Protein AF-A0A929N340-F1 (afdb_monomer)

Mean predicted aligned error: 15.73 Å

Sequence (507 aa):
MLIIDGHSMAYRAFYALPADKFVTTTGRYTNAVYGFVSMLTRLLEQEKPTHVAVAFDLSRHSFRTDQYPEYKGTRDATPEEFKGQVGLIEQALGAMGIMSLTKEHYEADDILATVARRGAEAGMRVLVVSGDRDSFQTVGEHVTVLYPGTGPGDLRRMDPAAVEAKYGVPPHRYPEIAALVGEASDNLPGVPGVGPKTAAQWITRFDGLDNLLARADEVGGKRGQALRDHADEVRRNRRLNRLVDDLDLGVGVDDLRRGPTDFAEIQSLFDALEFGSLRQKVRQVAHVGRAGAEGSAAADAPMGGSGAPDVAVGACQEDTDISQWARDNAPVAVLVEGDPRAVAGRVDRLALAGADRALVIDPALLTPAQVDQVGGVLAGGVAVAHDWKGTAHALRAQGWALGEACFDVMLAAYLVAPDQRSYAAADLIDRVLGIDVGGDAPDDALFDLEAEGEGPSVAGARLGRLCAALHPLRAELGEALRGSGEAGLLSDVEMPTAAVLAGMERV

pLDDT: mean 87.02, std 15.96, range [24.41, 98.44]

Secondary structure (DSSP, 8-state):
-EEEEHHHHHHHHHHHS-GGGSB-TTS-B-HHHHHHHHHHHHHHHHH--SBEEEE--S-S--HHHHH-TTTTTTSPPPPGGGTTHHHHHHHHHHHTT-EEE--TTS-HHHHHHHHHHHHHHTT--EEEE-S-SGGGGG-SSSEEEEEE-SSTT-EEEE-HHHHHHHHSS-GGGHHHHHHHHEEGGGTEE--TT--HHHHHHHHHHHTSHHHHHHTGGGS-HHHHHHHHHTHHHHHHHHHHSPPP-----S--TGGGB-----HHHHHHHHHHTT-STHHHHHHHHTTTT-S--SS--SS------SSS---EEEE--TT--HHHHHHHTPSEEEEEEEE--TTT-EEEEEEEE-SSEEEEE-GGG--HHHHHHHHHHHHHTEEEESSHHHHHHHHHHTT----SS-EEHHHHHHHH-TT-S---HHHHHHHHH---------TTTTT-S----SS--HHHHHHHHHHHHHHHHHHHHHHHHHHHT-HHHIIIIIHHHHHHHHHHTT-

Solvent-accessible surface area (backbone atoms only — not comparable to full-atom values): 27470 Å² total; per-residue (Å²): 57,37,40,32,37,40,57,53,45,31,54,50,16,37,75,74,32,66,51,86,81,27,48,39,100,86,71,47,54,42,23,28,39,54,37,34,52,54,52,48,38,52,49,39,65,73,67,48,41,42,23,32,37,31,22,34,59,73,57,98,62,30,64,54,36,77,75,36,73,59,47,41,62,81,52,77,78,82,55,76,71,54,61,72,33,63,63,51,40,52,52,52,32,50,26,51,19,32,49,75,44,70,44,87,53,44,50,27,65,26,50,48,32,20,51,48,50,54,35,36,77,70,71,33,61,28,38,38,37,38,75,56,73,70,59,44,50,58,26,40,98,40,24,31,30,38,31,68,47,95,51,94,90,38,66,42,73,34,35,46,66,52,37,22,74,72,52,63,39,53,25,80,48,45,51,53,33,45,14,37,39,33,38,79,77,42,54,35,72,35,31,66,92,40,49,61,70,55,33,23,52,45,34,63,75,44,67,34,59,70,46,36,64,77,46,37,83,77,42,67,64,75,54,21,51,32,43,63,77,37,43,69,49,29,56,49,35,41,61,61,64,51,71,51,49,78,71,88,75,91,67,59,74,77,73,28,41,40,44,69,48,41,61,67,55,44,48,56,52,29,60,78,60,70,49,68,77,58,55,59,50,50,58,73,40,50,70,56,31,60,88,66,93,73,86,73,95,80,84,78,81,85,82,61,77,96,59,60,77,85,48,55,57,41,44,66,53,93,85,54,56,56,55,58,50,48,64,77,31,57,68,20,21,42,38,73,44,64,35,44,45,60,88,71,22,33,64,64,33,40,17,42,9,15,91,49,38,14,41,23,37,48,69,91,72,54,50,75,68,45,52,52,30,50,32,56,38,34,43,73,49,38,48,32,30,56,46,55,48,36,46,36,22,11,38,41,64,74,76,29,51,62,36,82,80,44,45,38,48,32,62,44,44,39,72,74,48,68,90,56,96,69,64,51,67,68,59,43,36,30,73,75,54,69,34,75,61,70,78,77,75,66,94,55,82,84,62,77,78,81,82,94,60,101,58,47,50,76,68,41,43,34,46,10,50,49,15,24,49,47,56,63,47,43,52,54,46,54,49,50,24,54,74,74,68,46,49,58,49,49,67,75,44,50,50,57,47,41,54,51,50,54,58,63,51,68,117

Foldseek 3Di:
DEEEALVQLLVVQVVVDDQVVQADPVRATASSVLSSLVLVLVCCVVVLAQFAEYEAEPDPAAVLCVVPVCWLVPPDDDDPNSPPNSVLNCLQCVLLQFYYFYDPRAGSLLVLLQLLVQCVVVVAQYEYEGCDLLNLLSADPRYWYQHDDPDDSHTDTHHQVNCCVVQVDGSNQVLLLCLQCDDVSGPQHHQPPDHSVNSNVLCVVQVHNVSCLVPLVVDDDPSSVSCPVCVVSSVSSSVSSDHNRNDDRVDHRVSSGRDARNLVSNVVSCVVSVNDPSSVSSVVSRPRNDDDPPDDPPDDDDQADPDLQQAAEFEDDAPDQLLVVLVVQPQKFKEFDFFLQQPPAAGQWIWIGHQRYIYIYGPVRYDPVVLVSVLVCQQPRHAEYELQLSVQSNQVVSVHGHHLNYQHLLVLVCVLPVPDPDSDLQCLLCVQRVDRLDDPDPPCPVPPPDDPDNGDDPVSSSRRSSRSSRVVSCVRSCVSCVVVVNNCCRVPPVSVVSVVVSVVSND

Radius of gyration: 31.38 Å; Cα contacts (8 Å, |Δi|>4): 866; chains: 1; bounding box: 74×52×92 Å

Nearest PDB structures (foldseek):
  3zd9-assembly1_A  TM=9.113E-01  e=2.178E-17  Escherichia coli
  3zdd-assembly1_A-2  TM=9.097E-01  e=1.079E-16  Escherichia coli
  3zde-assembly1_A  TM=9.057E-01  e=2.340E-16  Escherichia coli
  3zd8-assembly2_B  TM=9.039E-01  e=2.876E-16  Escherichia coli
  3zd8-assembly1_A  TM=8.910E-01  e=5.343E-16  Escherichia coli

InterPro domains:
  IPR002421 5'-3' exonuclease [SM00475] (1-259)
  IPR008918 Helix-hairpin-helix motif, class 2 [SM00279] (171-206)
  IPR012337 Ribonuclease H-like superfamily [SSF53098] (324-441)
  IPR020045 DNA polymerase I-like, H3TH domain [PF01367] (169-262)
  IPR020045 DNA polymerase I-like, H3TH domain [cd09898] (171-232)
  IPR020046 5'-3' exonuclease, alpha-helical arch, N-terminal [PF02739] (1-168)
  IPR029060 PIN-like domain superfamily [SSF88723] (2-168)
  IPR036279 5'-3' exonuclease, C-terminal domain superfamily [SSF47807] (169-282)
  IPR036397 Ribonuclease H superfamily [G3DSA:3.30.420.10] (342-505)
  IPR038969 Flap endonuclease [PTHR42646] (2-257)

Structure (mmCIF, N/CA/C/O backbone):
data_AF-A0A929N340-F1
#
_entry.id   AF-A0A929N340-F1
#
loop_
_atom_site.group_PDB
_atom_site.id
_atom_site.type_symbol
_atom_site.label_atom_id
_atom_site.label_alt_id
_atom_site.label_comp_id
_atom_site.label_asym_id
_atom_site.label_entity_id
_atom_site.label_seq_id
_atom_site.pdbx_PDB_ins_code
_atom_site.Cartn_x
_atom_site.Cartn_y
_atom_site.Cartn_z
_atom_site.occupancy
_atom_site.B_iso_or_equiv
_atom_site.auth_seq_id
_atom_site.auth_comp_id
_atom_site.auth_asym_id
_atom_site.auth_atom_id
_atom_site.pdbx_PDB_model_num
ATOM 1 N N . MET A 1 1 ? -5.558 -10.612 -13.406 1.00 96.38 1 MET A N 1
ATOM 2 C CA . MET A 1 1 ? -4.362 -10.908 -12.596 1.00 96.38 1 MET A CA 1
ATOM 3 C C . MET A 1 1 ? -3.637 -9.610 -12.298 1.00 96.38 1 MET A C 1
ATOM 5 O O . MET A 1 1 ? -3.580 -8.758 -13.178 1.00 96.38 1 MET A O 1
ATOM 9 N N . LEU A 1 2 ? -3.124 -9.461 -11.082 1.00 98.00 2 LEU A N 1
ATOM 10 C CA . LEU A 1 2 ? -2.305 -8.335 -10.643 1.00 98.00 2 LEU A CA 1
ATOM 11 C C . LEU A 1 2 ? -0.929 -8.873 -10.227 1.00 98.00 2 LEU A C 1
ATOM 13 O O . LEU A 1 2 ? -0.858 -9.733 -9.356 1.00 98.00 2 LEU A O 1
ATOM 17 N N . ILE A 1 3 ? 0.144 -8.392 -10.845 1.00 98.12 3 ILE A N 1
ATOM 18 C CA . ILE A 1 3 ? 1.522 -8.713 -10.456 1.00 98.12 3 ILE A CA 1
ATOM 19 C C . ILE A 1 3 ? 2.236 -7.409 -10.095 1.00 98.12 3 ILE A C 1
ATOM 21 O O . ILE A 1 3 ? 2.151 -6.426 -10.832 1.00 98.12 3 ILE A O 1
ATOM 25 N N . ILE A 1 4 ? 2.871 -7.375 -8.926 1.00 98.19 4 ILE A N 1
ATOM 26 C CA . ILE A 1 4 ? 3.406 -6.148 -8.331 1.00 98.19 4 ILE A CA 1
ATOM 27 C C . ILE A 1 4 ? 4.914 -6.272 -8.151 1.00 98.19 4 ILE A C 1
ATOM 29 O O . ILE A 1 4 ? 5.404 -7.268 -7.625 1.00 98.19 4 ILE A O 1
ATOM 33 N N . ASP A 1 5 ? 5.634 -5.230 -8.540 1.00 96.75 5 ASP A N 1
ATOM 34 C CA . ASP A 1 5 ? 7.035 -5.021 -8.203 1.00 96.75 5 ASP A CA 1
ATOM 35 C C . ASP A 1 5 ? 7.162 -4.625 -6.724 1.00 96.75 5 ASP A C 1
ATOM 37 O O . ASP A 1 5 ? 6.861 -3.493 -6.320 1.00 96.75 5 ASP A O 1
ATOM 41 N N . GLY A 1 6 ? 7.566 -5.588 -5.898 1.00 95.56 6 GLY A N 1
ATOM 42 C CA . GLY A 1 6 ? 7.639 -5.440 -4.453 1.00 95.56 6 GLY A CA 1
ATOM 43 C C . GLY A 1 6 ? 8.676 -4.410 -4.017 1.00 95.56 6 GLY A C 1
ATOM 44 O O . GLY A 1 6 ? 8.378 -3.567 -3.168 1.00 95.56 6 GLY A O 1
ATOM 45 N N . HIS A 1 7 ? 9.868 -4.425 -4.620 1.00 91.12 7 HIS A N 1
ATOM 46 C CA . HIS A 1 7 ? 10.938 -3.493 -4.261 1.00 91.12 7 HIS A CA 1
ATOM 47 C C . HIS A 1 7 ? 10.609 -2.069 -4.703 1.00 91.12 7 HIS A C 1
ATOM 49 O O . HIS A 1 7 ? 10.711 -1.144 -3.894 1.00 91.12 7 HIS A O 1
ATOM 55 N N . SER A 1 8 ? 10.152 -1.878 -5.943 1.00 90.44 8 SER A N 1
ATOM 56 C CA . SER A 1 8 ? 9.782 -0.552 -6.446 1.00 90.44 8 SER A CA 1
ATOM 57 C C . SER A 1 8 ? 8.647 0.068 -5.627 1.00 90.44 8 SER A C 1
ATOM 59 O O . SER A 1 8 ? 8.736 1.230 -5.211 1.00 90.44 8 SER A O 1
ATOM 61 N N . MET A 1 9 ? 7.610 -0.712 -5.295 1.00 91.81 9 MET A N 1
ATOM 62 C CA . MET A 1 9 ? 6.506 -0.222 -4.466 1.00 91.81 9 MET A CA 1
ATOM 63 C C . MET A 1 9 ? 6.935 0.042 -3.014 1.00 91.81 9 MET A C 1
ATOM 65 O O . MET A 1 9 ? 6.510 1.044 -2.436 1.00 91.81 9 MET A O 1
ATOM 69 N N . ALA A 1 10 ? 7.805 -0.789 -2.428 1.00 93.38 10 ALA A N 1
ATOM 70 C CA . ALA A 1 10 ? 8.309 -0.592 -1.067 1.00 93.38 10 ALA A CA 1
ATOM 71 C C . ALA A 1 10 ? 9.198 0.655 -0.943 1.00 93.38 10 ALA A C 1
ATOM 73 O O . ALA A 1 10 ? 9.009 1.448 -0.021 1.00 93.38 10 ALA A O 1
ATOM 74 N N . TYR A 1 11 ? 10.116 0.892 -1.887 1.00 90.25 11 TYR A N 1
ATOM 75 C CA . TYR A 1 11 ?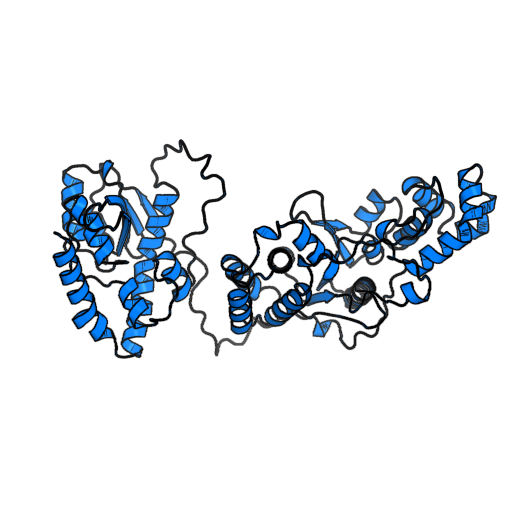 10.914 2.124 -1.909 1.00 90.25 11 TYR A CA 1
ATOM 76 C C . TYR A 1 11 ? 10.034 3.361 -2.090 1.00 90.25 11 TYR A C 1
ATOM 78 O O . TYR A 1 11 ? 10.230 4.374 -1.418 1.00 90.25 11 TYR A O 1
ATOM 86 N N . ARG A 1 12 ? 9.014 3.280 -2.950 1.00 87.94 12 ARG A N 1
ATOM 87 C CA . ARG A 1 12 ? 8.051 4.373 -3.106 1.00 87.94 12 ARG A CA 1
ATOM 88 C C . ARG A 1 12 ? 7.281 4.637 -1.811 1.00 87.94 12 ARG A C 1
ATOM 90 O O . ARG A 1 12 ? 7.112 5.797 -1.453 1.00 87.94 12 ARG A O 1
ATOM 97 N N . ALA A 1 13 ? 6.848 3.590 -1.107 1.00 88.81 13 ALA A N 1
ATOM 98 C CA . ALA A 1 13 ? 6.203 3.710 0.201 1.00 88.81 13 ALA A CA 1
ATOM 99 C C . ALA A 1 13 ? 7.119 4.405 1.217 1.00 88.81 13 ALA A C 1
ATOM 101 O O . ALA A 1 13 ? 6.691 5.329 1.904 1.00 88.81 13 ALA A O 1
ATOM 102 N N . PHE A 1 14 ? 8.384 3.982 1.262 1.00 89.75 14 PHE A N 1
ATOM 103 C CA . PHE A 1 14 ? 9.399 4.518 2.160 1.00 89.75 14 PHE A CA 1
ATOM 104 C C . PHE A 1 14 ? 9.624 6.020 1.956 1.00 89.75 14 PHE A C 1
ATOM 106 O O . PHE A 1 14 ? 9.599 6.773 2.922 1.00 89.75 14 PHE A O 1
ATOM 113 N N . TYR A 1 15 ? 9.792 6.478 0.712 1.00 85.38 15 TYR A N 1
ATOM 114 C CA . TYR A 1 15 ? 10.029 7.900 0.430 1.00 85.38 15 TYR A CA 1
ATOM 115 C C . TYR A 1 15 ? 8.762 8.763 0.455 1.00 85.38 15 TYR A C 1
ATOM 117 O O . TYR A 1 15 ? 8.860 9.986 0.538 1.00 85.38 15 TYR A O 1
ATOM 125 N N . ALA A 1 16 ? 7.574 8.158 0.374 1.00 82.12 16 ALA A N 1
ATOM 126 C CA . ALA A 1 16 ? 6.308 8.884 0.453 1.00 82.12 16 ALA A CA 1
ATOM 127 C C . ALA A 1 16 ? 5.914 9.259 1.890 1.00 82.12 16 ALA A C 1
ATOM 129 O O . ALA A 1 16 ? 5.110 10.173 2.074 1.00 82.12 16 ALA A O 1
ATOM 130 N N . LEU A 1 17 ? 6.444 8.554 2.894 1.00 80.25 17 LEU A N 1
ATOM 131 C CA . LEU A 1 17 ? 6.069 8.718 4.295 1.00 80.25 17 LEU A CA 1
ATOM 132 C C . LEU A 1 17 ? 7.300 9.041 5.161 1.00 80.25 17 LEU A C 1
ATOM 134 O O . LEU A 1 17 ? 8.304 8.334 5.069 1.00 80.25 17 LEU A O 1
ATOM 138 N N . PRO A 1 18 ? 7.231 10.065 6.031 1.00 79.62 18 PRO A N 1
ATOM 139 C CA . PRO A 1 18 ? 8.347 10.456 6.892 1.00 79.62 18 PRO A CA 1
ATOM 140 C C . PRO A 1 18 ? 8.704 9.334 7.880 1.00 79.62 18 PRO A C 1
ATOM 142 O O . PRO A 1 18 ? 7.888 8.964 8.724 1.00 79.62 18 PRO A O 1
ATOM 145 N N . ALA A 1 19 ? 9.913 8.777 7.761 1.00 80.62 19 ALA A N 1
ATOM 146 C CA . ALA A 1 19 ? 10.350 7.614 8.539 1.00 80.62 19 ALA A CA 1
ATOM 147 C C . ALA A 1 19 ? 10.326 7.871 10.055 1.00 80.62 19 ALA A C 1
ATOM 149 O O . ALA A 1 19 ? 9.941 6.994 10.819 1.00 80.62 19 ALA A O 1
ATOM 150 N N . ASP A 1 20 ? 10.657 9.090 10.478 1.00 78.81 20 ASP A N 1
ATOM 151 C CA . ASP A 1 20 ? 10.676 9.550 11.869 1.00 78.81 20 ASP A CA 1
ATOM 152 C C . ASP A 1 20 ? 9.297 9.539 12.546 1.00 78.81 20 ASP A C 1
ATOM 154 O O . ASP A 1 20 ? 9.216 9.397 13.763 1.00 78.81 20 ASP A O 1
ATOM 158 N N . LYS A 1 21 ? 8.209 9.640 11.771 1.00 80.75 21 LYS A N 1
ATOM 159 C CA . LYS A 1 21 ? 6.836 9.560 12.298 1.00 80.75 21 LYS A CA 1
ATOM 160 C C . LYS A 1 21 ? 6.298 8.133 12.391 1.00 80.75 21 LYS A C 1
ATOM 162 O O . LYS A 1 21 ? 5.239 7.925 12.971 1.00 80.75 21 LYS A O 1
ATOM 167 N N . PHE A 1 22 ? 7.000 7.164 11.809 1.00 85.00 22 PHE A N 1
ATOM 168 C CA . PHE A 1 22 ? 6.597 5.759 11.755 1.00 85.00 22 PHE A CA 1
ATOM 169 C C . PHE A 1 22 ? 7.697 4.896 12.369 1.00 85.00 22 PHE A C 1
ATOM 171 O O . PHE A 1 22 ? 8.338 4.079 11.700 1.00 85.00 22 PHE A O 1
ATOM 178 N N . VAL A 1 23 ? 7.914 5.119 13.662 1.00 85.88 23 VAL A N 1
ATOM 179 C CA . VAL A 1 23 ? 8.844 4.362 14.495 1.00 85.88 23 VAL A CA 1
ATOM 180 C C . VAL A 1 23 ? 8.050 3.782 15.654 1.00 85.88 23 VAL A C 1
ATOM 182 O O . VAL A 1 23 ? 7.361 4.521 16.352 1.00 85.88 23 VAL A O 1
ATOM 185 N N . THR A 1 24 ? 8.129 2.468 15.852 1.00 83.12 24 THR A N 1
ATOM 186 C CA . THR A 1 24 ? 7.467 1.814 16.989 1.00 83.12 24 THR A CA 1
ATOM 187 C C . THR A 1 24 ? 8.091 2.246 18.315 1.00 83.12 24 THR A C 1
ATOM 189 O O . THR A 1 24 ? 9.228 2.728 18.359 1.00 83.12 24 THR A O 1
ATOM 192 N N . THR A 1 25 ? 7.415 1.967 19.431 1.00 80.31 25 THR A N 1
ATOM 193 C CA . THR A 1 25 ? 7.977 2.166 20.782 1.00 80.31 25 THR A CA 1
ATOM 194 C C . THR A 1 25 ? 9.306 1.430 21.009 1.00 80.31 25 THR A C 1
ATOM 196 O O . THR A 1 25 ? 10.127 1.860 21.818 1.00 80.31 25 THR A O 1
ATOM 199 N N . THR A 1 26 ? 9.565 0.355 20.255 1.00 82.12 26 THR A N 1
ATOM 200 C CA . THR A 1 26 ? 10.825 -0.405 20.272 1.00 82.12 26 THR A CA 1
ATOM 201 C C . THR A 1 26 ? 11.905 0.158 19.337 1.00 82.12 26 THR A C 1
ATOM 203 O O . THR A 1 26 ? 12.942 -0.480 19.161 1.00 82.12 26 THR A O 1
ATOM 206 N N . GLY A 1 27 ? 11.677 1.309 18.697 1.00 82.00 27 GLY A N 1
ATOM 207 C CA . GLY A 1 27 ? 12.642 1.967 17.811 1.00 82.00 27 GLY A CA 1
ATOM 208 C C . GLY A 1 27 ? 12.714 1.397 16.390 1.00 82.00 27 GLY A C 1
ATOM 209 O O . GLY A 1 27 ? 13.705 1.627 15.699 1.00 82.00 27 GLY A O 1
ATOM 210 N N . ARG A 1 28 ? 11.711 0.629 15.938 1.00 85.44 28 ARG A N 1
ATOM 211 C CA . ARG A 1 28 ? 11.712 0.004 14.604 1.00 85.44 28 ARG A CA 1
ATOM 212 C C . ARG A 1 28 ? 10.961 0.869 13.595 1.00 85.44 28 ARG A C 1
ATOM 214 O O . ARG A 1 28 ? 9.810 1.217 13.830 1.00 85.44 28 ARG A O 1
ATOM 221 N N . TYR A 1 29 ? 11.582 1.149 12.452 1.00 90.31 29 TYR A N 1
ATOM 222 C CA . TYR A 1 29 ? 10.941 1.858 11.342 1.00 90.31 29 TYR A CA 1
ATOM 223 C C . TYR A 1 29 ? 9.895 0.992 10.633 1.00 90.31 29 TYR A C 1
ATOM 225 O O . TYR A 1 29 ? 10.132 -0.189 10.363 1.00 90.31 29 TYR A O 1
ATOM 233 N N . THR A 1 30 ? 8.745 1.588 10.316 1.00 90.69 30 THR A N 1
ATOM 234 C CA . THR A 1 30 ? 7.580 0.887 9.748 1.00 90.69 30 THR A CA 1
ATOM 235 C C . THR A 1 30 ? 6.889 1.640 8.603 1.00 90.69 30 THR A C 1
ATOM 237 O O . THR A 1 30 ? 5.903 1.147 8.048 1.00 90.69 30 THR A O 1
ATOM 240 N N . ASN A 1 31 ? 7.408 2.807 8.196 1.00 90.62 31 ASN A N 1
ATOM 241 C CA . ASN A 1 31 ? 6.826 3.642 7.135 1.00 90.62 31 ASN A CA 1
ATOM 242 C C . ASN A 1 31 ? 6.651 2.899 5.801 1.00 90.62 31 ASN A C 1
ATOM 244 O O . ASN A 1 31 ? 5.610 3.037 5.156 1.00 90.62 31 ASN A O 1
ATOM 248 N N . ALA A 1 32 ? 7.638 2.100 5.384 1.00 92.06 32 ALA A N 1
ATOM 249 C CA . ALA A 1 32 ? 7.564 1.365 4.126 1.00 92.06 32 ALA A CA 1
ATOM 250 C C . ALA A 1 32 ? 6.478 0.286 4.185 1.00 92.06 32 ALA A C 1
ATOM 252 O O . ALA A 1 32 ? 5.709 0.153 3.238 1.00 92.06 32 ALA A O 1
ATOM 253 N N . VAL A 1 33 ? 6.360 -0.431 5.310 1.00 94.06 33 VAL A N 1
ATOM 254 C CA . VAL A 1 33 ? 5.317 -1.453 5.507 1.00 94.06 33 VAL A CA 1
ATOM 255 C C . VAL A 1 33 ? 3.926 -0.819 5.481 1.00 94.06 33 VAL A C 1
ATOM 257 O O . VAL A 1 33 ? 3.057 -1.269 4.731 1.00 94.06 33 VAL A O 1
ATOM 260 N N . TYR A 1 34 ? 3.728 0.265 6.240 1.00 88.69 34 TYR A N 1
ATOM 261 C CA . TYR A 1 34 ? 2.449 0.975 6.304 1.00 88.69 34 TYR A CA 1
ATOM 262 C C . TYR A 1 34 ? 2.024 1.494 4.926 1.00 88.69 34 TYR A C 1
ATOM 264 O O . TYR A 1 34 ? 0.891 1.274 4.482 1.00 88.69 34 TYR A O 1
ATOM 272 N N . GLY A 1 35 ? 2.942 2.166 4.223 1.00 89.88 35 GLY A N 1
ATOM 273 C CA . GLY A 1 35 ? 2.681 2.710 2.895 1.00 89.88 35 GLY A CA 1
ATOM 274 C C . GLY A 1 35 ? 2.441 1.615 1.855 1.00 89.88 35 GLY A C 1
ATOM 275 O O . GLY A 1 35 ? 1.520 1.740 1.049 1.00 89.88 35 GLY A O 1
ATOM 276 N N . PHE A 1 36 ? 3.204 0.520 1.899 1.00 94.44 36 PHE A N 1
ATOM 277 C CA . PHE A 1 36 ? 3.053 -0.606 0.980 1.00 94.44 36 PHE A CA 1
ATOM 278 C C . PHE A 1 36 ? 1.679 -1.260 1.120 1.00 94.44 36 PHE A C 1
ATOM 280 O O . PHE A 1 36 ? 0.953 -1.381 0.135 1.00 94.44 36 PHE A O 1
ATOM 287 N N . VAL A 1 37 ? 1.281 -1.627 2.342 1.00 93.62 37 VAL A N 1
ATOM 288 C CA . VAL A 1 37 ? -0.028 -2.247 2.599 1.00 93.62 37 VAL A CA 1
ATOM 289 C C . VAL A 1 37 ? -1.167 -1.272 2.274 1.00 93.62 37 VAL A C 1
ATOM 291 O O . VAL A 1 37 ? -2.185 -1.673 1.711 1.00 93.62 37 VAL A O 1
ATOM 294 N N . SER A 1 38 ? -0.998 0.027 2.543 1.00 89.88 38 SER A N 1
ATOM 295 C CA . SER A 1 38 ? -1.977 1.053 2.152 1.00 89.88 38 SER A CA 1
ATOM 296 C C . SER A 1 38 ? -2.153 1.146 0.630 1.00 89.88 38 SER A C 1
ATOM 298 O O . SER A 1 38 ? -3.276 1.240 0.137 1.00 89.88 38 SER A O 1
ATOM 300 N N . MET A 1 39 ? -1.060 1.100 -0.136 1.00 90.12 39 MET A N 1
ATOM 301 C CA . MET A 1 39 ? -1.123 1.094 -1.602 1.00 90.12 39 MET A CA 1
ATOM 302 C C . MET A 1 39 ? -1.722 -0.210 -2.137 1.00 90.12 39 MET A C 1
ATOM 304 O O . MET A 1 39 ? -2.558 -0.175 -3.039 1.00 90.12 39 MET A O 1
ATOM 308 N N . LEU A 1 40 ? -1.347 -1.348 -1.551 1.00 94.50 40 LEU A N 1
ATOM 309 C CA . LEU A 1 40 ? -1.864 -2.661 -1.920 1.00 94.50 40 LEU A CA 1
ATOM 310 C C . LEU A 1 40 ? -3.373 -2.774 -1.681 1.00 94.50 40 LEU A C 1
ATOM 312 O O . LEU A 1 40 ? -4.097 -3.209 -2.569 1.00 94.50 40 LEU A O 1
ATOM 316 N N . THR A 1 41 ? -3.863 -2.369 -0.509 1.00 91.00 41 THR A N 1
ATOM 317 C CA . THR A 1 41 ? -5.303 -2.395 -0.194 1.00 91.00 41 THR A CA 1
ATOM 318 C C . THR A 1 41 ? -6.099 -1.562 -1.199 1.00 91.00 41 THR A C 1
ATOM 320 O O . THR A 1 41 ? -7.055 -2.067 -1.783 1.00 91.00 41 THR A O 1
ATOM 323 N N . ARG A 1 42 ? -5.634 -0.352 -1.530 1.00 88.69 42 ARG A N 1
ATOM 324 C CA . ARG A 1 42 ? -6.247 0.476 -2.581 1.00 88.69 42 ARG A CA 1
ATOM 325 C C . ARG A 1 42 ? -6.241 -0.204 -3.957 1.00 88.69 42 ARG A C 1
ATOM 327 O O . ARG A 1 42 ? -7.246 -0.161 -4.660 1.00 88.69 42 ARG A O 1
ATOM 334 N N . LEU A 1 43 ? -5.138 -0.844 -4.347 1.00 91.50 43 LEU A N 1
ATOM 335 C CA . LEU A 1 43 ? -5.053 -1.597 -5.607 1.00 91.50 43 LEU A CA 1
ATOM 336 C C . LEU A 1 43 ? -6.053 -2.759 -5.654 1.00 91.50 43 LEU A C 1
ATOM 338 O O . LEU A 1 43 ? -6.717 -2.962 -6.671 1.00 91.50 43 LEU A O 1
ATOM 342 N N . LEU A 1 44 ? -6.177 -3.510 -4.557 1.00 93.25 44 LEU A N 1
ATOM 343 C CA . LEU A 1 44 ? -7.132 -4.612 -4.446 1.00 93.25 44 LEU A CA 1
ATOM 344 C C . LEU A 1 44 ? -8.571 -4.104 -4.568 1.00 93.25 44 LEU A C 1
ATOM 346 O O . LEU A 1 44 ? -9.352 -4.666 -5.331 1.00 93.25 44 LEU A O 1
ATOM 350 N N . GLU A 1 45 ? -8.911 -3.026 -3.868 1.00 89.69 45 GLU A N 1
ATOM 351 C CA . GLU A 1 45 ? -10.242 -2.418 -3.912 1.00 89.69 45 GLU A CA 1
ATOM 352 C C . GLU A 1 45 ? -10.628 -1.945 -5.324 1.00 89.69 45 GLU A C 1
ATOM 354 O O . GLU A 1 45 ? -11.741 -2.208 -5.789 1.00 89.69 45 GLU A O 1
ATOM 359 N N . GLN A 1 46 ? -9.699 -1.282 -6.019 1.00 88.12 46 GLN A N 1
ATOM 360 C CA . GLN A 1 46 ? -9.940 -0.685 -7.333 1.00 88.12 46 GLN A CA 1
ATOM 361 C C . GLN A 1 46 ? -9.982 -1.719 -8.460 1.00 88.12 46 GLN A C 1
ATOM 363 O O . GLN A 1 46 ? -10.894 -1.701 -9.286 1.00 88.12 46 GLN A O 1
ATOM 368 N N . GLU A 1 47 ? -9.003 -2.625 -8.511 1.00 92.56 47 GLU A N 1
ATOM 369 C CA . GLU A 1 47 ? -8.840 -3.540 -9.648 1.00 92.56 47 GLU A CA 1
ATOM 370 C C . GLU A 1 47 ? -9.544 -4.884 -9.453 1.00 92.56 47 GLU A C 1
ATOM 372 O O . GLU A 1 47 ? -9.717 -5.635 -10.418 1.00 92.56 47 GLU A O 1
ATOM 377 N N . LYS A 1 48 ? -9.936 -5.190 -8.210 1.00 93.62 48 LYS A N 1
ATOM 378 C CA . LYS A 1 48 ? -10.613 -6.422 -7.787 1.00 93.62 48 LYS A CA 1
ATOM 379 C C . LYS A 1 48 ? -10.023 -7.705 -8.402 1.00 93.62 48 LYS A C 1
ATOM 381 O O . LYS A 1 48 ? -10.754 -8.490 -9.012 1.00 93.62 48 LYS A O 1
ATOM 386 N N . PRO A 1 49 ? -8.700 -7.933 -8.296 1.00 95.31 49 PRO A N 1
ATOM 387 C CA . PRO A 1 49 ? -8.045 -9.048 -8.970 1.00 95.31 49 PRO A CA 1
ATOM 388 C C . PRO A 1 49 ? -8.387 -10.397 -8.324 1.00 95.31 49 PRO A C 1
ATOM 390 O O . PRO A 1 49 ? -8.447 -10.515 -7.106 1.00 95.31 49 PRO A O 1
ATOM 393 N N . THR A 1 50 ? -8.537 -11.437 -9.148 1.00 95.25 50 THR A N 1
ATOM 394 C CA . THR A 1 50 ? -8.699 -12.836 -8.696 1.00 95.25 50 THR A CA 1
ATOM 395 C C . THR A 1 50 ? -7.370 -13.536 -8.410 1.00 95.25 50 THR A C 1
ATOM 397 O O . THR A 1 50 ? -7.300 -14.443 -7.587 1.00 95.25 50 THR A O 1
ATOM 400 N N . HIS A 1 51 ? -6.311 -13.104 -9.094 1.00 97.56 51 HIS A N 1
ATOM 401 C CA . HIS A 1 51 ? -4.954 -13.624 -8.954 1.00 97.56 51 HIS A CA 1
ATOM 402 C C . HIS A 1 51 ? -4.025 -12.464 -8.624 1.00 97.56 51 HIS A C 1
ATOM 404 O O . HIS A 1 51 ? -4.082 -11.444 -9.326 1.00 97.56 51 HIS A O 1
ATOM 410 N N . VAL A 1 52 ? -3.215 -12.611 -7.578 1.00 97.81 52 VAL A N 1
ATOM 411 C CA . VAL A 1 52 ? -2.323 -11.571 -7.060 1.00 97.81 52 VAL A CA 1
ATOM 412 C C . VAL A 1 52 ? -0.998 -12.192 -6.646 1.00 97.81 52 VAL A C 1
ATOM 414 O O . VAL A 1 52 ? -0.981 -13.158 -5.889 1.00 97.81 52 VAL A O 1
ATOM 417 N N . ALA A 1 53 ? 0.101 -11.593 -7.090 1.00 98.06 53 ALA A N 1
ATOM 418 C CA . ALA A 1 53 ? 1.434 -11.932 -6.616 1.00 98.06 53 ALA A CA 1
ATOM 419 C C . ALA A 1 53 ? 2.318 -10.685 -6.518 1.00 98.06 53 ALA A C 1
ATOM 421 O O . ALA A 1 53 ? 2.048 -9.658 -7.153 1.00 98.06 53 ALA A O 1
ATOM 422 N N . VAL A 1 54 ? 3.381 -10.783 -5.724 1.00 98.38 54 VAL A N 1
ATOM 423 C CA . VAL A 1 54 ? 4.386 -9.727 -5.560 1.00 98.38 54 VAL A CA 1
ATOM 424 C C . VAL A 1 54 ? 5.769 -10.314 -5.800 1.00 98.38 54 VAL A C 1
ATOM 426 O O . VAL A 1 54 ? 6.114 -11.317 -5.188 1.00 98.38 54 VAL A O 1
ATOM 429 N N . ALA A 1 55 ? 6.561 -9.708 -6.680 1.00 97.88 55 ALA A N 1
ATOM 430 C CA . ALA A 1 55 ? 7.929 -10.134 -6.957 1.00 97.88 55 ALA A CA 1
ATOM 431 C C . ALA A 1 55 ? 8.939 -9.322 -6.133 1.00 97.88 55 ALA A C 1
ATOM 433 O O . ALA A 1 55 ? 8.839 -8.096 -6.063 1.00 97.88 55 ALA A O 1
ATOM 434 N N . PHE A 1 56 ? 9.928 -9.992 -5.543 1.00 96.44 56 PHE A N 1
ATOM 435 C CA . PHE A 1 56 ? 11.030 -9.361 -4.818 1.00 96.44 56 PHE A CA 1
ATOM 436 C C . PHE A 1 56 ? 12.386 -9.824 -5.364 1.00 96.44 56 PHE A C 1
ATOM 438 O O . PHE A 1 56 ? 12.562 -10.988 -5.728 1.00 96.44 56 PHE A O 1
ATOM 445 N N . ASP A 1 57 ? 13.365 -8.919 -5.379 1.00 91.94 57 ASP A N 1
ATOM 446 C CA . ASP A 1 57 ? 14.766 -9.257 -5.589 1.00 91.94 57 ASP A CA 1
ATOM 447 C C . ASP A 1 57 ? 15.303 -10.034 -4.385 1.00 91.94 57 ASP A C 1
ATOM 449 O O . ASP A 1 57 ? 15.170 -9.605 -3.238 1.00 91.94 57 ASP A O 1
ATOM 453 N N . LEU A 1 58 ? 15.944 -11.173 -4.642 1.00 87.06 58 LEU A N 1
ATOM 454 C CA . LEU A 1 58 ? 16.550 -11.986 -3.584 1.00 87.06 58 LEU A CA 1
ATOM 455 C C . LEU A 1 58 ? 17.923 -11.440 -3.167 1.00 87.06 58 LEU A C 1
ATOM 457 O O . LEU A 1 58 ? 18.337 -11.569 -2.015 1.00 87.06 58 LEU A O 1
ATOM 461 N N . SER A 1 59 ? 18.648 -10.826 -4.103 1.00 80.94 59 SER A N 1
ATOM 462 C CA . SER A 1 59 ? 19.959 -10.240 -3.844 1.00 80.94 59 SER A CA 1
ATOM 463 C C . SER A 1 59 ? 20.264 -9.098 -4.813 1.00 80.94 59 SER A C 1
ATOM 465 O O . SER A 1 59 ? 19.643 -8.980 -5.863 1.00 80.94 59 SER A O 1
ATOM 467 N N . ARG A 1 60 ? 21.274 -8.279 -4.489 1.00 75.69 60 ARG A N 1
ATOM 468 C CA . ARG A 1 60 ? 21.810 -7.263 -5.416 1.00 75.69 60 ARG A CA 1
ATOM 469 C C . ARG A 1 60 ? 22.618 -7.864 -6.576 1.00 75.69 60 ARG A C 1
ATOM 471 O O . ARG A 1 60 ? 23.020 -7.124 -7.465 1.00 75.69 60 ARG A O 1
ATOM 478 N N . HIS A 1 61 ? 22.901 -9.163 -6.531 1.00 83.88 61 HIS A N 1
ATOM 479 C CA . HIS A 1 61 ? 23.664 -9.876 -7.540 1.00 83.88 61 HIS A CA 1
ATOM 480 C C . HIS A 1 61 ? 22.718 -10.643 -8.470 1.00 83.88 61 HIS A C 1
ATOM 482 O O . HIS A 1 61 ? 21.934 -11.485 -8.027 1.00 83.88 61 HIS A O 1
ATOM 488 N N . SER A 1 62 ? 22.820 -10.378 -9.766 1.00 89.94 62 SER A N 1
ATOM 489 C CA . SER A 1 62 ? 22.027 -11.019 -10.813 1.00 89.94 62 SER A CA 1
ATOM 490 C C . SER A 1 62 ? 22.922 -11.459 -11.968 1.00 89.94 62 SER A C 1
ATOM 492 O O . SER A 1 62 ? 24.096 -11.095 -12.056 1.00 89.94 62 SER A O 1
ATOM 494 N N . PHE A 1 63 ? 22.359 -12.204 -12.915 1.00 91.44 63 PHE A N 1
ATOM 495 C CA . PHE A 1 63 ? 23.068 -12.555 -14.147 1.00 91.44 63 PHE A CA 1
ATOM 496 C C . PHE A 1 63 ? 23.533 -11.314 -14.949 1.00 91.44 63 PHE A C 1
ATOM 498 O O . PHE A 1 63 ? 24.409 -11.422 -15.812 1.00 91.44 63 PHE A O 1
ATOM 505 N N . ARG A 1 64 ? 22.951 -10.129 -14.686 1.00 93.00 64 ARG A N 1
ATOM 506 C CA . ARG A 1 64 ? 23.370 -8.848 -15.276 1.00 93.00 64 ARG A CA 1
ATOM 507 C C . ARG A 1 64 ? 24.670 -8.346 -14.656 1.00 93.00 64 ARG A C 1
ATOM 509 O O . ARG A 1 64 ? 25.551 -7.922 -15.401 1.00 93.00 64 ARG A O 1
ATOM 516 N N . THR A 1 65 ? 24.833 -8.453 -13.335 1.00 89.94 65 THR A N 1
ATOM 517 C CA . THR A 1 65 ? 26.089 -8.079 -12.660 1.00 89.94 65 THR A CA 1
ATOM 518 C C . THR A 1 65 ? 27.240 -9.023 -13.014 1.00 89.94 65 THR A C 1
ATOM 520 O O . THR A 1 65 ? 28.377 -8.570 -13.105 1.00 89.94 65 THR A O 1
ATOM 523 N N . ASP A 1 66 ? 26.951 -10.296 -13.316 1.00 89.62 66 ASP A N 1
ATOM 524 C CA . ASP A 1 66 ? 27.946 -11.236 -13.860 1.00 89.62 66 ASP A CA 1
ATOM 525 C C . ASP A 1 66 ? 28.474 -10.802 -15.240 1.00 89.62 66 ASP A C 1
ATOM 527 O O . ASP A 1 66 ? 29.645 -11.001 -15.567 1.00 89.62 66 ASP A O 1
ATOM 531 N N . GLN A 1 67 ? 27.611 -10.206 -16.069 1.00 90.00 67 GLN A N 1
ATOM 532 C CA . GLN A 1 67 ? 27.959 -9.753 -17.420 1.00 90.00 67 GLN A CA 1
ATOM 533 C C . GLN A 1 67 ? 28.568 -8.350 -17.456 1.00 90.00 67 GLN A C 1
ATOM 535 O O . GLN A 1 67 ? 29.377 -8.052 -18.338 1.00 90.00 67 GLN A O 1
ATOM 540 N N . TYR A 1 68 ? 28.145 -7.473 -16.548 1.00 92.25 68 TYR A N 1
ATOM 541 C CA . TYR A 1 68 ? 28.600 -6.092 -16.453 1.00 92.25 68 TYR A CA 1
ATOM 542 C C . TYR A 1 68 ? 28.706 -5.693 -14.973 1.00 92.25 68 TYR A C 1
ATOM 544 O O . TYR A 1 68 ? 27.705 -5.284 -14.382 1.00 92.25 68 TYR A O 1
ATOM 552 N N . PRO A 1 69 ? 29.899 -5.816 -14.362 1.00 90.44 69 PRO A N 1
ATOM 553 C CA . PRO A 1 69 ? 30.101 -5.567 -12.932 1.00 90.44 69 PRO A CA 1
ATOM 554 C C . PRO A 1 69 ? 29.688 -4.167 -12.460 1.00 90.44 69 PRO A C 1
ATOM 556 O O . PRO A 1 69 ? 29.322 -3.986 -11.303 1.00 90.44 69 PRO A O 1
ATOM 559 N N . GLU A 1 70 ? 29.731 -3.167 -13.341 1.00 89.44 70 GLU A N 1
ATOM 560 C CA . GLU A 1 70 ? 29.334 -1.794 -13.036 1.00 89.44 70 GLU A CA 1
ATOM 561 C C . GLU A 1 70 ? 27.809 -1.570 -13.082 1.00 89.44 70 GLU A C 1
ATOM 563 O O . GLU A 1 70 ? 27.346 -0.478 -12.733 1.00 89.44 70 GLU A O 1
ATOM 568 N N . TYR A 1 71 ? 27.021 -2.569 -13.497 1.00 89.62 71 TYR A N 1
ATOM 569 C CA . TYR A 1 71 ? 25.559 -2.503 -13.552 1.00 89.62 71 TYR A CA 1
ATOM 570 C C . TYR A 1 71 ? 24.962 -2.186 -12.177 1.00 89.62 71 TYR A C 1
ATOM 572 O O . TYR A 1 71 ? 25.298 -2.831 -11.184 1.00 89.62 71 TYR A O 1
ATOM 580 N N . LYS A 1 72 ? 24.096 -1.164 -12.106 1.00 84.88 72 LYS A N 1
ATOM 581 C CA . LYS A 1 72 ? 23.508 -0.645 -10.850 1.00 84.88 72 LYS A CA 1
ATOM 582 C C . LYS A 1 72 ? 24.552 -0.269 -9.771 1.00 84.88 72 LYS A C 1
ATOM 584 O O . LYS A 1 72 ? 24.181 0.006 -8.630 1.00 84.88 72 LYS A O 1
ATOM 589 N N . GLY A 1 73 ? 25.843 -0.184 -10.116 1.00 80.19 73 GLY A N 1
ATOM 590 C CA . GLY A 1 73 ? 26.945 0.064 -9.177 1.00 80.19 73 GLY A CA 1
ATOM 591 C C . GLY A 1 73 ? 26.988 1.485 -8.607 1.00 80.19 73 GLY A C 1
ATOM 592 O O . GLY A 1 73 ? 27.628 1.723 -7.588 1.00 80.19 73 GLY A O 1
ATOM 593 N N . THR A 1 74 ? 26.283 2.427 -9.237 1.00 79.00 74 THR A N 1
ATOM 594 C CA . THR A 1 74 ? 26.123 3.816 -8.777 1.00 79.00 74 THR A CA 1
ATOM 595 C C . THR A 1 74 ? 24.885 4.025 -7.903 1.00 79.00 74 THR A C 1
ATOM 597 O O . THR A 1 74 ? 24.641 5.153 -7.476 1.00 79.00 74 THR A O 1
ATOM 600 N N . ARG A 1 75 ? 24.084 2.979 -7.637 1.00 81.00 75 ARG A N 1
ATOM 601 C CA . ARG A 1 75 ? 22.920 3.092 -6.749 1.00 81.00 75 ARG A CA 1
ATOM 602 C C . ARG A 1 75 ? 23.377 3.291 -5.308 1.00 81.00 75 ARG A C 1
ATOM 604 O O . ARG A 1 75 ? 24.241 2.562 -4.819 1.00 81.00 75 ARG A O 1
ATOM 611 N N . ASP A 1 76 ? 22.728 4.224 -4.620 1.00 78.94 76 ASP A N 1
ATOM 612 C CA . ASP A 1 76 ? 22.984 4.479 -3.207 1.00 78.94 76 ASP A CA 1
ATOM 613 C C . ASP A 1 76 ? 22.810 3.206 -2.357 1.00 78.94 76 ASP A C 1
ATOM 615 O O . ASP A 1 76 ? 22.068 2.259 -2.678 1.00 78.94 76 ASP A O 1
ATOM 619 N N . ALA A 1 77 ? 23.530 3.169 -1.236 1.00 82.31 77 ALA A N 1
ATOM 620 C CA . ALA A 1 77 ? 23.331 2.131 -0.239 1.00 82.31 77 ALA A CA 1
ATOM 621 C C . ALA A 1 77 ? 21.879 2.168 0.261 1.00 82.31 77 ALA A C 1
ATOM 623 O O . ALA A 1 77 ? 21.283 3.235 0.405 1.00 82.31 77 ALA A O 1
ATOM 624 N N . THR A 1 78 ? 21.300 0.993 0.525 1.00 85.25 78 THR A N 1
ATOM 625 C CA . THR A 1 78 ? 19.953 0.912 1.099 1.00 85.25 78 THR A CA 1
ATOM 626 C C . THR A 1 78 ? 19.938 1.672 2.433 1.00 85.25 78 THR A C 1
ATOM 628 O O . THR A 1 78 ? 20.770 1.335 3.284 1.00 85.25 78 THR A O 1
ATOM 631 N N . PRO A 1 79 ? 19.025 2.649 2.626 1.00 88.62 79 PRO A N 1
ATOM 632 C CA . PRO A 1 79 ? 18.905 3.388 3.881 1.00 88.62 79 PRO A CA 1
ATOM 633 C C . PRO A 1 79 ? 18.763 2.439 5.070 1.00 88.62 79 PRO A C 1
ATOM 635 O O . PRO A 1 79 ? 18.090 1.410 4.958 1.00 88.62 79 PRO A O 1
ATOM 638 N N . GLU A 1 80 ? 19.389 2.763 6.200 1.00 87.31 80 GLU A N 1
ATOM 639 C CA . GLU A 1 80 ? 19.361 1.896 7.386 1.00 87.31 80 GLU A CA 1
ATOM 640 C C . GLU A 1 80 ? 17.925 1.711 7.887 1.00 87.31 80 GLU A C 1
ATOM 642 O O . GLU A 1 80 ? 17.515 0.610 8.240 1.00 87.31 80 GLU A O 1
ATOM 647 N N . GLU A 1 81 ? 17.128 2.772 7.790 1.00 89.00 81 GLU A N 1
ATOM 648 C CA . GLU A 1 81 ? 15.719 2.825 8.158 1.00 89.00 81 GLU A CA 1
ATOM 649 C C . GLU A 1 81 ? 14.850 1.897 7.299 1.00 89.00 81 GLU A C 1
ATOM 651 O O . GLU A 1 81 ? 13.782 1.472 7.730 1.00 89.00 81 GLU A O 1
ATOM 656 N N . PHE A 1 82 ? 15.291 1.548 6.086 1.00 90.88 82 PHE A N 1
ATOM 657 C CA . PHE A 1 82 ? 14.570 0.632 5.198 1.00 90.88 82 PHE A CA 1
ATOM 658 C C . PHE A 1 82 ? 14.896 -0.842 5.476 1.00 90.88 82 PHE A C 1
ATOM 660 O O . PHE A 1 82 ? 14.102 -1.737 5.159 1.00 90.88 82 PHE A O 1
ATOM 667 N N . LYS A 1 83 ? 16.066 -1.131 6.061 1.00 88.19 83 LYS A N 1
ATOM 668 C CA . LYS A 1 83 ? 16.514 -2.509 6.278 1.00 88.19 83 LYS A CA 1
ATOM 669 C C . LYS A 1 83 ? 15.538 -3.262 7.183 1.00 88.19 83 LYS A C 1
ATOM 671 O O . LYS A 1 83 ? 15.085 -2.770 8.210 1.00 88.19 83 LYS A O 1
ATOM 676 N N . GLY A 1 84 ? 15.199 -4.486 6.783 1.00 87.81 84 GLY A N 1
ATOM 677 C CA . GLY A 1 84 ? 14.277 -5.348 7.526 1.00 87.81 84 GLY A CA 1
ATOM 678 C C . GLY A 1 84 ? 12.787 -5.012 7.375 1.00 87.81 84 GLY A C 1
ATOM 679 O O . GLY A 1 84 ? 11.967 -5.764 7.902 1.00 87.81 84 GLY A O 1
ATOM 680 N N . GLN A 1 85 ? 12.412 -3.947 6.649 1.00 93.62 85 GLN A N 1
ATOM 681 C CA . GLN A 1 85 ? 11.003 -3.669 6.335 1.00 93.62 85 GLN A CA 1
ATOM 682 C C . GLN A 1 85 ? 10.460 -4.579 5.221 1.00 93.62 85 GLN A C 1
ATOM 684 O O . GLN A 1 85 ? 9.293 -4.951 5.269 1.00 93.62 85 GLN A O 1
ATOM 689 N N . VAL A 1 86 ? 11.294 -5.020 4.268 1.00 93.62 86 VAL A N 1
ATOM 690 C CA . VAL A 1 86 ? 10.873 -5.956 3.200 1.00 93.62 86 VAL A CA 1
ATOM 691 C C . VAL A 1 86 ? 10.360 -7.279 3.778 1.00 93.62 86 VAL A C 1
ATOM 693 O O . VAL A 1 86 ? 9.269 -7.708 3.424 1.00 93.62 86 VAL A O 1
ATOM 696 N N . GLY A 1 87 ? 11.062 -7.863 4.754 1.00 94.12 87 GLY A N 1
ATOM 697 C CA . GLY A 1 87 ? 10.602 -9.098 5.402 1.00 94.12 87 GLY A CA 1
ATOM 698 C C . GLY A 1 87 ? 9.271 -8.939 6.153 1.00 94.12 87 GLY A C 1
ATOM 699 O O . GLY A 1 87 ? 8.479 -9.873 6.208 1.00 94.12 87 GLY A O 1
ATOM 700 N N . LEU A 1 88 ? 8.977 -7.749 6.693 1.00 94.75 88 LEU A N 1
ATOM 701 C CA . LEU A 1 88 ? 7.661 -7.457 7.281 1.00 94.75 88 LEU A CA 1
ATOM 702 C C . LEU A 1 88 ? 6.566 -7.343 6.220 1.00 94.75 88 LEU A C 1
ATOM 704 O O . LEU A 1 88 ? 5.431 -7.745 6.463 1.00 94.75 88 LEU A O 1
ATOM 708 N N . ILE A 1 89 ? 6.899 -6.791 5.053 1.00 96.75 89 ILE A N 1
ATOM 709 C CA . ILE A 1 89 ? 5.980 -6.731 3.916 1.00 96.75 89 ILE A CA 1
ATOM 710 C C . ILE A 1 89 ? 5.647 -8.149 3.447 1.00 96.75 89 ILE A C 1
ATOM 712 O O . ILE A 1 89 ? 4.477 -8.448 3.241 1.00 96.75 89 ILE A O 1
ATOM 716 N N . GLU A 1 90 ? 6.635 -9.037 3.334 1.00 96.81 90 GLU A N 1
ATOM 717 C CA . GLU A 1 90 ? 6.407 -10.440 2.966 1.00 96.81 90 GLU A CA 1
ATOM 718 C C . GLU A 1 90 ? 5.517 -11.172 3.980 1.00 96.81 90 GLU A C 1
ATOM 720 O O . GLU A 1 90 ? 4.604 -11.889 3.576 1.00 96.81 90 GLU A O 1
ATOM 725 N N . GLN A 1 91 ? 5.715 -10.938 5.284 1.00 96.00 91 GLN A N 1
ATOM 726 C CA . GLN A 1 91 ? 4.831 -11.467 6.333 1.00 96.00 91 GLN A CA 1
ATOM 727 C C . GLN A 1 91 ? 3.395 -10.950 6.180 1.00 96.00 91 GLN A C 1
ATOM 729 O O . GLN A 1 91 ? 2.447 -11.731 6.215 1.00 96.00 91 GLN A O 1
ATOM 734 N N . ALA A 1 92 ? 3.223 -9.644 5.946 1.00 95.81 92 ALA A N 1
ATOM 735 C CA . ALA A 1 92 ? 1.903 -9.060 5.718 1.00 95.81 92 ALA A CA 1
ATOM 736 C C . ALA A 1 92 ? 1.231 -9.636 4.460 1.00 95.81 92 ALA A C 1
ATOM 738 O O . ALA A 1 92 ? 0.037 -9.917 4.476 1.00 95.81 92 ALA A O 1
ATOM 739 N N . LEU A 1 93 ? 1.987 -9.841 3.378 1.00 97.31 93 LEU A N 1
ATOM 740 C CA . LEU A 1 93 ? 1.492 -10.452 2.144 1.00 97.31 93 LEU A CA 1
ATOM 741 C C . LEU A 1 93 ? 1.026 -11.892 2.366 1.00 97.31 93 LEU A C 1
ATOM 743 O O . LEU A 1 93 ? -0.086 -12.228 1.953 1.00 97.31 93 LEU A O 1
ATOM 747 N N . GLY A 1 94 ? 1.828 -12.699 3.067 1.00 96.50 94 GLY A N 1
ATOM 748 C CA . GLY A 1 94 ? 1.474 -14.070 3.437 1.00 96.50 94 GLY A CA 1
ATOM 749 C C . GLY A 1 94 ? 0.166 -14.121 4.222 1.00 96.50 94 GLY A C 1
ATOM 750 O O . GLY A 1 94 ? -0.778 -14.792 3.804 1.00 96.50 94 GLY A O 1
ATOM 751 N N . ALA A 1 95 ? 0.054 -13.299 5.266 1.00 95.12 95 ALA A N 1
ATOM 752 C CA . ALA A 1 95 ? -1.154 -13.200 6.078 1.00 95.12 95 ALA A CA 1
ATOM 753 C C . ALA A 1 95 ? -2.363 -12.636 5.292 1.00 95.12 95 ALA A C 1
ATOM 755 O O . ALA A 1 95 ? -3.515 -12.937 5.594 1.00 95.12 95 ALA A O 1
ATOM 756 N N . MET A 1 96 ? -2.144 -11.859 4.224 1.00 95.19 96 MET A N 1
ATOM 757 C CA . MET A 1 96 ? -3.199 -11.408 3.301 1.00 95.19 96 MET A CA 1
ATOM 758 C C . MET A 1 96 ? -3.605 -12.453 2.247 1.00 95.19 96 MET A C 1
ATOM 760 O O . MET A 1 96 ? -4.529 -12.179 1.467 1.00 95.19 96 MET A O 1
ATOM 764 N N . GLY A 1 97 ? -2.960 -13.623 2.223 1.00 95.38 97 GLY A N 1
ATOM 765 C CA . GLY A 1 97 ? -3.190 -14.677 1.236 1.00 95.38 97 GLY A CA 1
ATOM 766 C C . GLY A 1 97 ? -2.601 -14.349 -0.139 1.00 95.38 97 GLY A C 1
ATOM 767 O O . GLY A 1 97 ? -3.185 -14.715 -1.160 1.00 95.38 97 GLY A O 1
ATOM 768 N N . ILE A 1 98 ? -1.498 -13.596 -0.186 1.00 97.50 98 ILE A N 1
ATOM 769 C CA . ILE A 1 98 ? -0.837 -13.157 -1.420 1.00 97.50 98 ILE A CA 1
ATOM 770 C C . ILE A 1 98 ? 0.554 -13.781 -1.498 1.00 97.50 98 ILE A C 1
ATOM 772 O O . ILE A 1 98 ? 1.343 -13.693 -0.560 1.00 97.50 98 ILE A O 1
ATOM 776 N N . MET A 1 99 ? 0.863 -14.391 -2.642 1.00 96.94 99 MET A N 1
ATOM 777 C CA . MET A 1 99 ? 2.139 -15.063 -2.856 1.00 96.94 99 MET A CA 1
ATOM 778 C C . MET A 1 99 ? 3.259 -14.060 -3.158 1.00 96.94 99 MET A C 1
ATOM 780 O O . MET A 1 99 ? 3.151 -13.253 -4.088 1.00 96.94 99 MET A O 1
ATOM 784 N N . SER A 1 100 ? 4.352 -14.158 -2.403 1.00 97.69 100 SER A N 1
ATOM 785 C CA . SER A 1 100 ? 5.626 -13.510 -2.719 1.00 97.69 100 SER A CA 1
ATOM 786 C C . SER A 1 100 ? 6.470 -14.431 -3.600 1.00 97.69 100 SER A C 1
ATOM 788 O O . SER A 1 100 ? 6.632 -15.611 -3.294 1.00 97.69 100 SER A O 1
ATOM 790 N N . LEU A 1 101 ? 7.010 -13.897 -4.691 1.00 97.62 101 LEU A N 1
ATOM 791 C CA . LEU A 1 101 ? 7.839 -14.614 -5.653 1.00 97.62 101 LEU A CA 1
ATOM 792 C C . LEU A 1 101 ? 9.262 -14.066 -5.621 1.00 97.62 101 LEU A C 1
ATOM 794 O O . LEU A 1 101 ? 9.477 -12.857 -5.700 1.00 97.62 101 LEU A O 1
ATOM 798 N N . THR A 1 102 ? 10.232 -14.969 -5.562 1.00 96.38 102 THR A N 1
ATOM 799 C CA . THR A 1 102 ? 11.658 -14.658 -5.670 1.00 96.38 102 THR A CA 1
ATOM 800 C C . THR A 1 102 ? 12.330 -15.693 -6.562 1.00 96.38 102 THR A C 1
ATOM 802 O O . THR A 1 102 ? 11.847 -16.819 -6.717 1.00 96.38 102 THR A O 1
ATOM 805 N N . LYS A 1 103 ? 13.450 -15.320 -7.181 1.00 95.38 103 LYS A N 1
ATOM 806 C CA . LYS A 1 103 ? 14.251 -16.239 -7.985 1.00 95.38 103 LYS A CA 1
ATOM 807 C C . LYS A 1 103 ? 15.725 -15.902 -7.824 1.00 95.38 103 LYS A C 1
ATOM 809 O O . LYS A 1 103 ? 16.138 -14.770 -8.041 1.00 95.38 103 LYS A O 1
ATOM 814 N N . GLU A 1 104 ? 16.524 -16.891 -7.441 1.00 93.44 104 GLU A N 1
ATOM 815 C CA . GLU A 1 104 ? 17.975 -16.729 -7.352 1.00 93.44 104 GLU A CA 1
ATOM 816 C C . GLU A 1 104 ? 18.563 -16.375 -8.727 1.00 93.44 104 GLU A C 1
ATOM 818 O O . GLU A 1 104 ? 18.134 -16.927 -9.739 1.00 93.44 104 GLU A O 1
ATOM 823 N N . HIS A 1 105 ? 19.541 -15.466 -8.751 1.00 92.88 105 HIS A N 1
ATOM 824 C CA . HIS A 1 105 ? 20.219 -14.939 -9.947 1.00 92.88 105 HIS A CA 1
ATOM 825 C C . HIS A 1 105 ? 19.381 -14.089 -10.916 1.00 92.88 105 HIS A C 1
ATOM 827 O O . HIS A 1 105 ? 19.953 -13.548 -11.866 1.00 92.88 105 HIS A O 1
ATOM 833 N N . TYR A 1 106 ? 18.082 -13.910 -10.676 1.00 94.62 106 TYR A N 1
ATOM 834 C CA . TYR A 1 106 ? 17.201 -13.084 -11.505 1.00 94.62 106 TYR A CA 1
ATOM 835 C C . TYR A 1 106 ? 16.579 -11.955 -10.687 1.00 94.62 106 TYR A C 1
ATOM 837 O O . TYR A 1 106 ? 16.502 -12.027 -9.461 1.00 94.62 106 TYR A O 1
ATOM 845 N N . GLU A 1 107 ? 16.162 -10.899 -11.377 1.00 94.25 107 GLU A N 1
ATOM 846 C CA . GLU A 1 107 ? 15.585 -9.714 -10.745 1.00 94.25 107 GLU A CA 1
ATOM 847 C C . GLU A 1 107 ? 14.059 -9.813 -10.710 1.00 94.25 107 GLU A C 1
ATOM 849 O O . GLU A 1 107 ? 13.450 -10.589 -11.458 1.00 94.25 107 GLU A O 1
ATOM 854 N N . ALA A 1 108 ? 13.426 -9.015 -9.847 1.00 94.75 108 ALA A N 1
ATOM 855 C CA . ALA A 1 108 ? 11.970 -8.964 -9.744 1.00 94.75 108 ALA A CA 1
ATOM 856 C C . ALA A 1 108 ? 11.318 -8.702 -11.112 1.00 94.75 108 ALA A C 1
ATOM 858 O O . ALA A 1 108 ? 10.322 -9.343 -11.439 1.00 94.75 108 ALA A O 1
ATOM 859 N N . ASP A 1 109 ? 11.920 -7.852 -11.947 1.00 95.12 109 ASP A N 1
ATOM 860 C CA . ASP A 1 109 ? 11.410 -7.510 -13.278 1.00 95.12 109 ASP A CA 1
ATOM 861 C C . ASP A 1 109 ? 11.322 -8.712 -14.234 1.00 95.12 109 ASP A C 1
ATOM 863 O O . ASP A 1 109 ? 10.373 -8.817 -15.016 1.00 95.12 109 ASP A O 1
ATOM 867 N N . ASP A 1 110 ? 12.256 -9.664 -14.143 1.00 97.00 110 ASP A N 1
ATOM 868 C CA . ASP A 1 110 ? 12.217 -10.893 -14.945 1.00 97.00 110 ASP A CA 1
ATOM 869 C C . ASP A 1 110 ? 11.063 -11.808 -14.479 1.00 97.00 110 ASP A C 1
ATOM 871 O O . ASP A 1 110 ? 10.357 -12.439 -15.275 1.00 97.00 110 ASP A O 1
ATOM 875 N N . ILE A 1 111 ? 10.788 -11.827 -13.170 1.00 97.75 111 ILE A N 1
ATOM 876 C CA . ILE A 1 111 ? 9.620 -12.517 -12.607 1.00 97.75 111 ILE A CA 1
ATOM 877 C C . ILE A 1 111 ? 8.329 -11.843 -13.094 1.00 97.75 111 ILE A C 1
ATOM 879 O O . ILE A 1 111 ? 7.416 -12.544 -13.537 1.00 97.75 111 ILE A O 1
ATOM 883 N N . LEU A 1 112 ? 8.253 -10.503 -13.071 1.00 97.56 112 LEU A N 1
ATOM 884 C CA . LEU A 1 112 ? 7.103 -9.746 -13.585 1.00 97.56 112 LEU A CA 1
ATOM 885 C C . LEU A 1 112 ? 6.823 -10.103 -15.046 1.00 97.56 112 LEU A C 1
ATOM 887 O O . LEU A 1 112 ? 5.682 -10.424 -15.381 1.00 97.56 112 LEU A O 1
ATOM 891 N N . ALA A 1 113 ? 7.852 -10.083 -15.899 1.00 97.81 113 ALA A N 1
ATOM 892 C CA . ALA A 1 113 ? 7.731 -10.408 -17.317 1.00 97.81 113 ALA A CA 1
ATOM 893 C C . ALA A 1 113 ? 7.251 -11.849 -17.532 1.00 97.81 113 ALA A C 1
ATOM 895 O O . ALA A 1 113 ? 6.299 -12.082 -18.283 1.00 97.81 113 ALA A O 1
ATOM 896 N N . THR A 1 114 ? 7.842 -12.802 -16.806 1.00 98.38 114 THR A N 1
ATOM 897 C CA . THR A 1 114 ? 7.468 -14.218 -16.880 1.00 98.38 114 THR A CA 1
ATOM 898 C C . THR A 1 114 ? 6.015 -14.444 -16.466 1.00 98.38 114 THR A C 1
ATOM 900 O O . THR A 1 114 ? 5.252 -15.104 -17.179 1.00 98.38 114 THR A O 1
ATOM 903 N N . VAL A 1 115 ? 5.593 -13.887 -15.328 1.00 97.94 115 VAL A N 1
ATOM 904 C CA . VAL A 1 115 ? 4.213 -14.023 -14.843 1.00 97.94 115 VAL A CA 1
ATOM 905 C C . VAL A 1 115 ? 3.245 -13.319 -15.791 1.00 97.94 115 VAL A C 1
ATOM 907 O O . VAL A 1 115 ? 2.207 -13.890 -16.127 1.00 97.94 115 VAL A O 1
ATOM 910 N N . ALA A 1 116 ? 3.583 -12.120 -16.274 1.00 97.88 116 ALA A N 1
ATOM 911 C CA . ALA A 1 116 ? 2.726 -11.360 -17.175 1.00 97.88 116 ALA A CA 1
ATOM 912 C C . ALA A 1 116 ? 2.461 -12.099 -18.490 1.00 97.88 116 ALA A C 1
ATOM 914 O O . ALA A 1 116 ? 1.300 -12.210 -18.894 1.00 97.88 116 ALA A O 1
ATOM 915 N N . ARG A 1 117 ? 3.504 -12.676 -19.106 1.00 97.62 117 ARG A N 1
ATOM 916 C CA . ARG A 1 117 ? 3.367 -13.512 -20.307 1.00 97.62 117 ARG A CA 1
ATOM 917 C C . ARG A 1 117 ? 2.474 -14.723 -20.044 1.00 97.62 117 ARG A C 1
ATOM 919 O O . ARG A 1 117 ? 1.514 -14.932 -20.779 1.00 97.62 117 ARG A O 1
ATOM 926 N N . ARG A 1 118 ? 2.728 -15.476 -18.967 1.00 97.69 118 ARG A N 1
ATOM 927 C CA . ARG A 1 118 ? 1.926 -16.662 -18.606 1.00 97.69 118 ARG A CA 1
ATOM 928 C C . ARG A 1 118 ? 0.450 -16.323 -18.389 1.00 97.69 118 ARG A C 1
ATOM 930 O O . ARG A 1 118 ? -0.423 -17.051 -18.851 1.00 97.69 118 ARG A O 1
ATOM 937 N N . GLY A 1 119 ? 0.158 -15.214 -17.707 1.00 97.44 119 GLY A N 1
ATOM 938 C CA . GLY A 1 119 ? -1.218 -14.753 -17.510 1.00 97.44 119 GLY A CA 1
ATOM 939 C C . GLY A 1 119 ? -1.900 -14.356 -18.819 1.00 97.44 119 GLY A C 1
ATOM 940 O O . GLY A 1 119 ? -3.058 -14.711 -19.031 1.00 97.44 119 GLY A O 1
ATOM 941 N N . ALA A 1 120 ? -1.184 -13.665 -19.710 1.00 97.00 120 ALA A N 1
ATOM 942 C CA . ALA A 1 120 ? -1.693 -13.302 -21.031 1.00 97.00 120 ALA A CA 1
ATOM 943 C C . ALA A 1 120 ? -1.972 -14.539 -21.904 1.00 97.00 120 ALA A C 1
ATOM 945 O O . ALA A 1 120 ? -3.033 -14.621 -22.516 1.00 97.00 120 ALA A O 1
ATOM 946 N N . GLU A 1 121 ? -1.073 -15.528 -21.909 1.00 97.12 121 GLU A N 1
ATOM 947 C CA . GLU A 1 121 ? -1.252 -16.812 -22.611 1.00 97.12 121 GLU A CA 1
ATOM 948 C C . GLU A 1 121 ? -2.431 -17.623 -22.057 1.00 97.12 121 GLU A C 1
ATOM 950 O O . GLU A 1 121 ? -3.122 -18.311 -22.807 1.00 97.12 121 GLU A O 1
ATOM 955 N N . ALA A 1 122 ? -2.715 -17.490 -20.760 1.00 96.25 122 ALA A N 1
ATOM 956 C CA . ALA A 1 122 ? -3.904 -18.047 -20.120 1.00 96.25 122 ALA A CA 1
ATOM 957 C C . ALA A 1 122 ? -5.193 -17.234 -20.389 1.00 96.25 122 ALA A C 1
ATOM 959 O O . ALA A 1 122 ? -6.233 -17.517 -19.794 1.00 96.25 122 ALA A O 1
ATOM 960 N N . GLY A 1 123 ? -5.147 -16.210 -21.252 1.00 96.06 123 GLY A N 1
ATOM 961 C CA . GLY A 1 123 ? -6.296 -15.371 -21.607 1.00 96.06 123 GLY A CA 1
ATOM 962 C C . GLY A 1 123 ? -6.739 -14.409 -20.501 1.00 96.06 123 GLY A C 1
ATOM 963 O O . GLY A 1 123 ? -7.868 -13.914 -20.517 1.00 96.06 123 GLY A O 1
ATOM 964 N N . MET A 1 124 ? -5.887 -14.144 -19.507 1.00 96.75 124 MET A N 1
ATOM 965 C CA . MET A 1 124 ? -6.209 -13.233 -18.413 1.00 96.75 124 MET A CA 1
ATOM 966 C C . MET A 1 124 ? -5.916 -11.785 -18.791 1.00 96.75 124 MET A C 1
ATOM 968 O O . MET A 1 124 ? -4.888 -11.475 -19.381 1.00 96.75 124 MET A O 1
ATOM 972 N N . ARG A 1 125 ? -6.751 -10.858 -18.310 1.00 97.50 125 ARG A N 1
ATOM 973 C CA . ARG A 1 125 ? -6.368 -9.443 -18.222 1.00 97.50 125 ARG A CA 1
ATOM 974 C C . ARG A 1 125 ? -5.314 -9.278 -17.126 1.00 97.50 125 ARG A C 1
ATOM 976 O O . ARG A 1 125 ? -5.610 -9.524 -15.948 1.00 97.50 125 ARG A O 1
ATOM 983 N N . VAL A 1 126 ? -4.112 -8.860 -17.500 1.00 98.38 126 VAL A N 1
ATOM 984 C CA . VAL A 1 126 ? -2.960 -8.705 -16.609 1.00 98.38 126 VAL A CA 1
ATOM 985 C C . VAL A 1 126 ? -2.668 -7.234 -16.347 1.00 98.38 126 VAL A C 1
ATOM 987 O O . VAL A 1 126 ? -2.579 -6.426 -17.270 1.00 98.38 126 VAL A O 1
ATOM 990 N N . LEU A 1 127 ? -2.488 -6.902 -15.073 1.00 98.44 127 LEU A N 1
ATOM 991 C CA . LEU A 1 127 ? -2.019 -5.604 -14.614 1.00 98.44 127 LEU A CA 1
ATOM 992 C C . LEU A 1 127 ? -0.653 -5.777 -13.951 1.00 98.44 127 LEU A C 1
ATOM 994 O O . LEU A 1 127 ? -0.539 -6.523 -12.978 1.00 98.44 127 LEU A O 1
ATOM 998 N N . VAL A 1 128 ? 0.361 -5.093 -14.476 1.00 98.38 128 VAL A N 1
ATOM 999 C CA . VAL A 1 128 ? 1.723 -5.070 -13.920 1.00 98.38 128 VAL A CA 1
ATOM 1000 C C . VAL A 1 128 ? 1.921 -3.749 -13.187 1.00 98.38 128 VAL A C 1
ATOM 1002 O O . VAL A 1 128 ? 1.834 -2.695 -13.807 1.00 98.38 128 VAL A O 1
ATOM 1005 N N . VAL A 1 129 ? 2.169 -3.767 -11.881 1.00 96.81 129 VAL A N 1
ATOM 1006 C CA . VAL A 1 129 ? 2.421 -2.549 -11.091 1.00 96.81 129 VAL A CA 1
ATOM 1007 C C . VAL A 1 129 ? 3.920 -2.399 -10.893 1.00 96.81 129 VAL A C 1
ATOM 1009 O O . VAL A 1 129 ? 4.501 -3.151 -10.118 1.00 96.81 129 VAL A O 1
ATOM 1012 N N . SER A 1 130 ? 4.545 -1.432 -11.563 1.00 94.12 130 SER A N 1
ATOM 1013 C CA . SER A 1 130 ? 5.965 -1.118 -11.369 1.00 94.12 130 SER A CA 1
ATOM 1014 C C . SER A 1 130 ? 6.249 0.362 -11.628 1.00 94.12 130 SER A C 1
ATOM 1016 O O . SER A 1 130 ? 5.605 1.011 -12.457 1.00 94.12 130 SER A O 1
ATOM 1018 N N . GLY A 1 131 ? 7.217 0.903 -10.885 1.00 89.75 131 GLY A N 1
ATOM 1019 C CA . GLY A 1 131 ? 7.808 2.219 -11.124 1.00 89.75 131 GLY A CA 1
ATOM 1020 C C . GLY A 1 131 ? 8.917 2.226 -12.178 1.00 89.75 131 GLY A C 1
ATOM 1021 O O . GLY A 1 131 ? 9.356 3.313 -12.571 1.00 89.75 131 GLY A O 1
ATOM 1022 N N . ASP A 1 132 ? 9.354 1.052 -12.638 1.00 89.12 132 ASP A N 1
ATOM 1023 C CA . ASP A 1 132 ? 10.378 0.917 -13.666 1.00 89.12 132 ASP A CA 1
ATOM 1024 C C . ASP A 1 132 ? 9.762 0.974 -15.069 1.00 89.12 132 ASP A C 1
ATOM 1026 O O . ASP A 1 132 ? 8.687 0.431 -15.338 1.00 89.12 132 ASP A O 1
ATOM 1030 N N . ARG A 1 133 ? 10.439 1.668 -15.983 1.00 91.25 133 ARG A N 1
ATOM 1031 C CA . ARG A 1 133 ? 10.015 1.773 -17.380 1.00 91.25 133 ARG A CA 1
ATOM 1032 C C . ARG A 1 133 ? 10.366 0.525 -18.176 1.00 91.25 133 ARG A C 1
ATOM 1034 O O . ARG A 1 133 ? 9.732 0.302 -19.204 1.00 91.25 133 ARG A O 1
ATOM 1041 N N . ASP A 1 134 ? 11.310 -0.288 -17.714 1.00 91.25 134 ASP A N 1
ATOM 1042 C CA . ASP A 1 134 ? 11.634 -1.556 -18.367 1.00 91.25 134 ASP A CA 1
ATOM 1043 C C . ASP A 1 134 ? 10.437 -2.501 -18.402 1.00 91.25 134 ASP A C 1
ATOM 1045 O O . ASP A 1 134 ? 10.258 -3.234 -19.379 1.00 91.25 134 ASP A O 1
ATOM 1049 N N . SER A 1 135 ? 9.531 -2.385 -17.427 1.00 94.38 135 SER A N 1
ATOM 1050 C CA . SER A 1 135 ? 8.253 -3.098 -17.415 1.00 94.38 135 SER A CA 1
ATOM 1051 C C . SER A 1 135 ? 7.380 -2.816 -18.647 1.00 94.38 135 SER A C 1
ATOM 1053 O O . SER A 1 135 ? 6.545 -3.651 -18.998 1.00 94.38 135 SER A O 1
ATOM 1055 N N . PHE A 1 136 ? 7.578 -1.706 -19.376 1.00 95.88 136 PHE A N 1
ATOM 1056 C CA . PHE A 1 136 ? 6.812 -1.413 -20.594 1.00 95.88 136 PHE A CA 1
ATOM 1057 C C . PHE A 1 136 ? 7.004 -2.459 -21.687 1.00 95.88 136 PHE A C 1
ATOM 1059 O O . PHE A 1 136 ? 6.104 -2.629 -22.503 1.00 95.88 136 PHE A O 1
ATOM 1066 N N . GLN A 1 137 ? 8.108 -3.210 -21.689 1.00 95.50 137 GLN A N 1
ATOM 1067 C CA . GLN A 1 137 ? 8.290 -4.298 -22.652 1.00 95.50 137 GLN A CA 1
ATOM 1068 C C . GLN A 1 137 ? 7.304 -5.460 -22.450 1.00 95.50 137 GLN A C 1
ATOM 1070 O O . GLN A 1 137 ? 7.108 -6.249 -23.368 1.00 95.50 137 GLN A O 1
ATOM 1075 N N . THR A 1 138 ? 6.650 -5.538 -21.284 1.00 96.69 138 THR A N 1
ATOM 1076 C CA . THR A 1 138 ? 5.587 -6.518 -21.000 1.00 96.69 138 THR A CA 1
ATOM 1077 C C . THR A 1 138 ? 4.228 -6.110 -21.573 1.00 96.69 138 THR A C 1
ATOM 1079 O O . THR A 1 138 ? 3.335 -6.948 -21.673 1.00 96.69 138 THR A O 1
ATOM 1082 N N . VAL A 1 139 ? 4.047 -4.836 -21.945 1.00 97.81 139 VAL A N 1
ATOM 1083 C CA . VAL A 1 139 ? 2.760 -4.300 -22.409 1.00 97.81 139 VAL A CA 1
ATOM 1084 C C . VAL A 1 139 ? 2.376 -4.925 -23.748 1.00 97.81 139 VAL A C 1
ATOM 1086 O O . VAL A 1 139 ? 3.153 -4.942 -24.703 1.00 97.81 139 VAL A O 1
ATOM 1089 N N . GLY A 1 140 ? 1.131 -5.382 -23.833 1.00 95.38 140 GLY A N 1
ATOM 1090 C CA . GLY A 1 140 ? 0.578 -6.051 -25.004 1.00 95.38 140 GLY A CA 1
ATOM 1091 C C . GLY A 1 140 ? -0.945 -5.990 -25.005 1.00 95.38 140 GLY A C 1
ATOM 1092 O O . GLY A 1 140 ? -1.539 -5.191 -24.288 1.00 95.38 140 GLY A O 1
ATOM 1093 N N . GLU A 1 141 ? -1.590 -6.847 -25.793 1.00 94.12 141 GLU A N 1
ATOM 1094 C CA . GLU A 1 141 ? -3.057 -6.875 -25.908 1.00 94.12 141 GLU A CA 1
ATOM 1095 C C . GLU A 1 141 ? -3.755 -7.169 -24.568 1.00 94.12 141 GLU A C 1
ATOM 1097 O O . GLU A 1 141 ? -4.750 -6.536 -24.222 1.00 94.12 141 GLU A O 1
ATOM 1102 N N . HIS A 1 142 ? -3.202 -8.097 -23.783 1.00 96.69 142 HIS A N 1
ATOM 1103 C CA . HIS A 1 142 ? -3.767 -8.516 -22.498 1.00 96.69 142 HIS A CA 1
ATOM 1104 C C . HIS A 1 142 ? -3.049 -7.932 -21.276 1.00 96.69 142 HIS A C 1
ATOM 1106 O O . HIS A 1 142 ? -3.512 -8.130 -20.152 1.00 96.69 142 HIS A O 1
ATOM 1112 N N . VAL A 1 143 ? -1.938 -7.218 -21.475 1.00 98.38 143 VAL A N 1
ATOM 1113 C CA . VAL A 1 143 ? -1.071 -6.727 -20.397 1.00 98.38 143 VAL A CA 1
ATOM 1114 C C . VAL A 1 143 ? -1.040 -5.205 -20.403 1.00 98.38 143 VAL A C 1
ATOM 1116 O O . VAL A 1 143 ? -0.658 -4.583 -21.391 1.00 98.38 143 VAL A O 1
ATOM 1119 N N . THR A 1 144 ? -1.407 -4.599 -19.276 1.00 98.25 144 THR A N 1
ATOM 1120 C CA . THR A 1 144 ? -1.301 -3.153 -19.038 1.00 98.25 144 THR A CA 1
ATOM 1121 C C . THR A 1 144 ? -0.386 -2.898 -17.848 1.00 98.25 144 THR A C 1
ATOM 1123 O O . THR A 1 144 ? -0.561 -3.504 -16.791 1.00 98.25 144 THR A O 1
ATOM 1126 N N . VAL A 1 145 ? 0.555 -1.964 -17.986 1.00 98.25 145 VAL A N 1
ATOM 1127 C CA . VAL A 1 145 ? 1.386 -1.520 -16.859 1.00 98.25 145 VAL A CA 1
ATOM 1128 C C . VAL A 1 145 ? 0.683 -0.377 -16.124 1.00 98.25 145 VAL A C 1
ATOM 1130 O O . VAL A 1 145 ? 0.263 0.605 -16.733 1.00 98.25 145 VAL A O 1
ATOM 1133 N N . LEU A 1 146 ? 0.553 -0.487 -14.806 1.00 96.06 146 LEU A N 1
ATOM 1134 C CA . LEU A 1 146 ? 0.137 0.584 -13.908 1.00 96.06 146 LEU A CA 1
ATOM 1135 C C . LEU A 1 146 ? 1.386 1.325 -13.428 1.00 96.06 146 LEU A C 1
ATOM 1137 O O . LEU A 1 146 ? 2.037 0.927 -12.463 1.00 96.06 146 LEU A O 1
ATOM 1141 N N . TYR A 1 147 ? 1.720 2.400 -14.139 1.00 92.69 147 TYR A N 1
ATOM 1142 C CA . TYR A 1 147 ? 2.906 3.206 -13.887 1.00 92.69 147 TYR A CA 1
ATOM 1143 C C . TYR A 1 147 ? 2.580 4.373 -12.949 1.00 92.69 147 TYR A C 1
ATOM 1145 O O . TYR A 1 147 ? 1.616 5.102 -13.201 1.00 92.69 147 TYR A O 1
ATOM 1153 N N . PRO A 1 148 ? 3.373 4.631 -11.901 1.00 85.06 148 PRO A N 1
ATOM 1154 C CA . PRO A 1 148 ? 3.093 5.722 -10.990 1.00 85.06 148 PRO A CA 1
ATOM 1155 C C . PRO A 1 148 ? 3.062 7.099 -11.665 1.00 85.06 148 PRO A C 1
ATOM 1157 O O . PRO A 1 148 ? 3.963 7.489 -12.411 1.00 85.06 148 PRO A O 1
ATOM 1160 N N . GLY A 1 149 ? 1.999 7.847 -11.387 1.00 77.62 149 GLY A N 1
ATOM 1161 C CA . GLY A 1 149 ? 1.776 9.196 -11.881 1.00 77.62 149 GLY A CA 1
ATOM 1162 C C . GLY A 1 149 ? 2.449 10.280 -11.040 1.00 77.62 149 GLY A C 1
ATOM 1163 O O . GLY A 1 149 ? 3.290 10.021 -10.174 1.00 77.62 149 GLY A O 1
ATOM 1164 N N . THR A 1 150 ? 2.074 11.526 -11.329 1.00 62.22 150 THR A N 1
ATOM 1165 C CA . THR A 1 150 ? 2.637 12.739 -10.708 1.00 62.22 150 THR A CA 1
ATOM 1166 C C . THR A 1 150 ? 2.009 13.069 -9.356 1.00 62.22 150 THR A C 1
ATOM 1168 O O . THR A 1 150 ? 2.623 13.787 -8.575 1.00 62.22 150 THR A O 1
ATOM 1171 N N . GLY A 1 151 ? 0.803 12.565 -9.078 1.00 53.47 151 GLY A N 1
ATOM 1172 C CA . GLY A 1 151 ? 0.109 12.760 -7.804 1.00 53.47 151 GLY A CA 1
ATOM 1173 C C . GLY A 1 151 ? 0.311 11.597 -6.818 1.00 53.47 151 GLY A C 1
ATOM 1174 O O . GLY A 1 151 ? 0.577 10.465 -7.244 1.00 53.47 151 GLY A O 1
ATOM 1175 N N . PRO A 1 152 ? 0.145 11.831 -5.501 1.00 50.16 152 PRO A N 1
ATOM 1176 C CA . PRO A 1 152 ? 0.103 10.765 -4.502 1.00 50.16 152 PRO A CA 1
ATOM 1177 C C . PRO A 1 152 ? -1.004 9.745 -4.817 1.00 50.16 152 PRO A C 1
ATOM 1179 O O . PRO A 1 152 ? -2.190 10.068 -4.838 1.00 50.16 152 PRO A O 1
ATOM 1182 N N . GLY A 1 153 ? -0.614 8.499 -5.092 1.00 61.75 153 GLY A N 1
ATOM 1183 C CA . GLY A 1 153 ? -1.545 7.418 -5.433 1.00 61.75 153 GLY A CA 1
ATOM 1184 C C . GLY A 1 153 ? -2.205 7.516 -6.817 1.00 61.75 153 GLY A C 1
ATOM 1185 O O . GLY A 1 153 ? -3.183 6.812 -7.056 1.00 61.75 153 GLY A O 1
ATOM 1186 N N . ASP A 1 154 ? -1.696 8.365 -7.716 1.00 75.12 154 ASP A N 1
ATOM 1187 C CA . ASP A 1 154 ? -2.053 8.352 -9.140 1.00 75.12 154 ASP A CA 1
ATOM 1188 C C . ASP A 1 154 ? -1.329 7.192 -9.847 1.00 75.12 154 ASP A C 1
ATOM 1190 O O . ASP A 1 154 ? -0.108 7.051 -9.723 1.00 75.12 154 ASP A O 1
ATOM 1194 N N . LEU A 1 155 ? -2.070 6.366 -10.588 1.00 86.06 155 LEU A N 1
ATOM 1195 C CA . LEU A 1 155 ? -1.542 5.262 -11.391 1.00 86.06 155 LEU A CA 1
ATOM 1196 C C . LEU A 1 155 ? -1.995 5.435 -12.839 1.00 86.06 155 LEU A C 1
ATOM 1198 O O . LEU A 1 155 ? -3.175 5.316 -13.173 1.00 86.06 155 LEU A O 1
ATOM 1202 N N . ARG A 1 156 ? -1.031 5.689 -13.719 1.00 91.06 156 ARG A N 1
ATOM 1203 C CA . ARG A 1 156 ? -1.245 5.821 -15.156 1.00 91.06 156 ARG A CA 1
ATOM 1204 C C . ARG A 1 156 ? -1.275 4.440 -15.792 1.00 91.06 156 ARG A C 1
ATOM 1206 O O . ARG A 1 156 ? -0.344 3.656 -15.632 1.00 91.06 156 ARG A O 1
ATOM 1213 N N . ARG A 1 157 ? -2.330 4.169 -16.556 1.00 94.88 157 ARG A N 1
ATOM 1214 C CA . ARG A 1 157 ? -2.447 2.959 -17.373 1.00 94.88 157 ARG A CA 1
ATOM 1215 C C . ARG A 1 157 ? -1.612 3.124 -18.638 1.00 94.88 157 ARG A C 1
ATOM 1217 O O . ARG A 1 157 ? -1.884 4.000 -19.453 1.00 94.88 157 ARG A O 1
ATOM 1224 N N . MET A 1 158 ? -0.588 2.297 -18.765 1.00 96.62 158 MET A N 1
ATOM 1225 C CA . MET A 1 158 ? 0.297 2.221 -19.918 1.00 96.62 158 MET A CA 1
ATOM 1226 C C . MET A 1 158 ? -0.082 0.972 -20.717 1.00 96.62 158 MET A C 1
ATOM 1228 O O . MET A 1 158 ? 0.440 -0.118 -20.483 1.00 96.62 158 MET A O 1
ATOM 1232 N N . ASP A 1 159 ? -1.059 1.137 -21.603 1.00 97.00 159 ASP A N 1
ATOM 1233 C CA . ASP A 1 159 ? -1.428 0.165 -22.635 1.00 97.00 159 ASP A CA 1
ATOM 1234 C C . ASP A 1 159 ? -0.590 0.402 -23.918 1.00 97.00 159 ASP A C 1
ATOM 1236 O O . ASP A 1 159 ? 0.218 1.345 -23.952 1.00 97.00 159 ASP A O 1
ATOM 1240 N N . PRO A 1 160 ? -0.724 -0.423 -24.978 1.00 97.12 160 PRO A N 1
ATOM 1241 C CA . PRO A 1 160 ? 0.067 -0.242 -26.194 1.00 97.12 160 PRO A CA 1
ATOM 1242 C C . PRO A 1 160 ? -0.038 1.164 -26.801 1.00 97.12 160 PRO A C 1
ATOM 1244 O O . PRO A 1 160 ? 0.979 1.739 -27.192 1.00 97.12 160 PRO A O 1
ATOM 1247 N N . ALA A 1 161 ? -1.240 1.748 -26.815 1.00 96.88 161 ALA A N 1
ATOM 1248 C CA . ALA A 1 161 ? -1.481 3.069 -27.385 1.00 96.88 161 ALA A CA 1
ATOM 1249 C C . ALA A 1 161 ? -0.852 4.184 -26.536 1.00 96.88 161 ALA A C 1
ATOM 1251 O O . ALA A 1 161 ? -0.251 5.113 -27.075 1.00 96.88 161 ALA A O 1
ATOM 1252 N N . ALA A 1 162 ? -0.940 4.092 -25.209 1.00 96.12 162 ALA A N 1
ATOM 1253 C CA . ALA A 1 162 ? -0.344 5.051 -24.285 1.00 96.12 162 ALA A CA 1
ATOM 1254 C C . ALA A 1 162 ? 1.192 5.030 -24.341 1.00 96.12 162 ALA A C 1
ATOM 1256 O O . ALA A 1 162 ? 1.829 6.088 -24.283 1.00 96.12 162 ALA A O 1
ATOM 1257 N N . VAL A 1 163 ? 1.800 3.845 -24.476 1.00 95.81 163 VAL A N 1
ATOM 1258 C CA . VAL A 1 163 ? 3.253 3.704 -24.663 1.00 95.81 163 VAL A CA 1
ATOM 1259 C C . VAL A 1 163 ? 3.676 4.315 -25.999 1.00 95.81 163 VAL A C 1
ATOM 1261 O O . VAL A 1 163 ? 4.583 5.150 -26.021 1.00 95.81 163 VAL A O 1
ATOM 1264 N N . GLU A 1 164 ? 2.989 3.979 -27.092 1.00 95.75 164 GLU A N 1
ATOM 1265 C CA . GLU A 1 164 ? 3.315 4.494 -28.424 1.00 95.75 164 GLU A CA 1
ATOM 1266 C C . GLU A 1 164 ? 3.132 6.013 -28.521 1.00 95.75 164 GLU A C 1
ATOM 1268 O O . GLU A 1 164 ? 4.022 6.711 -29.005 1.00 95.75 164 GLU A O 1
ATOM 1273 N N . ALA A 1 165 ? 2.048 6.562 -27.970 1.00 95.06 165 ALA A N 1
ATOM 1274 C CA . ALA A 1 165 ? 1.812 8.004 -27.947 1.00 95.06 165 ALA A CA 1
ATOM 1275 C C . ALA A 1 165 ? 2.912 8.771 -27.193 1.00 95.06 165 ALA A C 1
ATOM 1277 O O . ALA A 1 165 ? 3.272 9.888 -27.570 1.00 95.06 165 ALA A O 1
ATOM 1278 N N . LYS A 1 166 ? 3.455 8.181 -26.121 1.00 93.69 166 LYS A N 1
ATOM 1279 C CA . LYS A 1 166 ? 4.461 8.827 -25.271 1.00 93.69 166 LYS A CA 1
ATOM 1280 C C . LYS A 1 166 ? 5.886 8.668 -25.800 1.00 93.69 166 LYS A C 1
ATOM 1282 O O . LYS A 1 166 ? 6.673 9.611 -25.700 1.00 93.69 166 LYS A O 1
ATOM 1287 N N . TYR A 1 167 ? 6.231 7.492 -26.321 1.00 93.62 167 TYR A N 1
ATOM 1288 C CA . TYR A 1 167 ? 7.606 7.139 -26.691 1.00 93.62 167 TYR A CA 1
ATOM 1289 C C . TYR A 1 167 ? 7.837 7.046 -28.203 1.00 93.62 167 TYR A C 1
ATOM 1291 O O . TYR A 1 167 ? 8.986 7.009 -28.634 1.00 93.62 167 TYR A O 1
ATOM 1299 N N . GLY A 1 168 ? 6.778 7.075 -29.014 1.00 94.12 168 GLY A N 1
ATOM 1300 C CA . GLY A 1 168 ? 6.847 7.067 -30.476 1.00 94.12 168 GLY A CA 1
ATOM 1301 C C . GLY A 1 168 ? 7.191 5.711 -31.090 1.00 94.12 168 GLY A C 1
ATOM 1302 O O . GLY A 1 168 ? 7.502 5.661 -32.276 1.00 94.12 168 GLY A O 1
ATOM 1303 N N . VAL A 1 169 ? 7.179 4.637 -30.297 1.00 94.94 169 VAL A N 1
ATOM 1304 C CA . VAL A 1 169 ? 7.381 3.252 -30.744 1.00 94.94 169 VAL A CA 1
ATOM 1305 C C . VAL A 1 169 ? 6.445 2.320 -29.974 1.00 94.94 169 VAL A C 1
ATOM 1307 O O . VAL A 1 169 ? 6.103 2.624 -28.826 1.00 94.94 169 VAL A O 1
ATOM 1310 N N . PRO A 1 170 ? 6.061 1.173 -30.557 1.00 95.31 170 PRO A N 1
ATOM 1311 C CA . PRO A 1 170 ? 5.280 0.170 -29.845 1.00 95.31 170 PRO A CA 1
ATOM 1312 C C . PRO A 1 170 ? 6.067 -0.429 -28.660 1.00 95.31 170 PRO A C 1
ATOM 1314 O O . PRO A 1 170 ? 7.304 -0.437 -28.687 1.00 95.31 170 PRO A O 1
ATOM 1317 N N . PRO A 1 171 ? 5.383 -0.994 -27.645 1.00 95.00 171 PRO A N 1
ATOM 1318 C CA . PRO A 1 171 ? 6.024 -1.437 -26.404 1.00 95.00 171 PRO A CA 1
ATOM 1319 C C . PRO A 1 171 ? 7.184 -2.423 -26.572 1.00 95.00 171 PRO A C 1
ATOM 1321 O O . PRO A 1 171 ? 8.224 -2.256 -25.940 1.00 95.00 171 PRO A O 1
ATOM 1324 N N . HIS A 1 172 ? 7.068 -3.385 -27.493 1.00 92.88 172 HIS A N 1
ATOM 1325 C CA . HIS A 1 172 ? 8.126 -4.368 -27.762 1.00 92.88 172 HIS A CA 1
ATOM 1326 C C . HIS A 1 172 ? 9.448 -3.740 -28.254 1.00 92.88 172 HIS A C 1
ATOM 1328 O O . HIS A 1 172 ? 10.498 -4.371 -28.152 1.00 92.88 172 HIS A O 1
ATOM 1334 N N . ARG A 1 173 ? 9.415 -2.494 -28.758 1.00 94.75 173 ARG A N 1
ATOM 1335 C CA . ARG A 1 173 ? 10.601 -1.721 -29.175 1.00 94.75 173 ARG A CA 1
ATOM 1336 C C . ARG A 1 173 ? 11.066 -0.701 -28.142 1.00 94.75 173 ARG A C 1
ATOM 1338 O O . ARG A 1 173 ? 12.112 -0.086 -28.338 1.00 94.75 173 ARG A O 1
ATOM 1345 N N . TYR A 1 174 ? 10.343 -0.506 -27.040 1.00 95.69 174 TYR A N 1
ATOM 1346 C CA . TYR A 1 174 ? 10.775 0.413 -25.985 1.00 95.69 174 TYR A CA 1
ATOM 1347 C C . TYR A 1 174 ? 12.202 0.110 -25.474 1.00 95.69 174 TYR A C 1
ATOM 1349 O O . TYR A 1 174 ? 13.001 1.048 -25.392 1.00 95.69 174 TYR A O 1
ATOM 1357 N N . PRO A 1 175 ? 12.600 -1.160 -25.250 1.00 95.62 175 PRO A N 1
ATOM 1358 C CA . PRO A 1 175 ? 13.968 -1.472 -24.833 1.00 95.62 175 PRO A CA 1
ATOM 1359 C C . PRO A 1 175 ? 15.056 -1.048 -25.832 1.00 95.62 175 PRO A C 1
ATOM 1361 O O . PRO A 1 175 ? 16.205 -0.828 -25.454 1.00 95.62 175 PRO A O 1
ATOM 1364 N N . GLU A 1 176 ? 14.725 -0.914 -27.118 1.00 96.88 176 GLU A N 1
ATOM 1365 C CA . GLU A 1 176 ? 15.657 -0.419 -28.136 1.00 96.88 176 GLU A CA 1
ATOM 1366 C C . GLU A 1 176 ? 15.899 1.087 -27.991 1.00 96.88 176 GLU A C 1
ATOM 1368 O O . GLU A 1 176 ? 17.024 1.558 -28.168 1.00 96.88 176 GLU A O 1
ATOM 1373 N N . ILE A 1 177 ? 14.863 1.842 -27.607 1.00 96.25 177 ILE A N 1
ATOM 1374 C CA . ILE A 1 177 ? 15.014 3.250 -27.227 1.00 96.25 177 ILE A CA 1
ATOM 1375 C C . ILE A 1 177 ? 15.877 3.359 -25.974 1.00 96.25 177 ILE A C 1
ATOM 1377 O O . ILE A 1 177 ? 16.820 4.150 -25.969 1.00 96.25 177 ILE A O 1
ATOM 1381 N N . ALA A 1 178 ? 15.575 2.576 -24.937 1.00 95.44 178 ALA A N 1
ATOM 1382 C CA . ALA A 1 178 ? 16.332 2.579 -23.687 1.00 95.44 178 ALA A CA 1
ATOM 1383 C C . ALA A 1 178 ? 17.821 2.279 -23.927 1.00 95.44 178 ALA A C 1
ATOM 1385 O O . ALA A 1 178 ? 18.681 3.015 -23.450 1.00 95.44 178 ALA A O 1
ATOM 1386 N N . ALA A 1 179 ? 18.140 1.300 -24.780 1.00 96.75 179 ALA A N 1
ATOM 1387 C CA . ALA A 1 179 ? 19.521 0.959 -25.120 1.00 96.75 179 ALA A CA 1
ATOM 1388 C C . ALA A 1 179 ? 20.295 2.111 -25.792 1.00 96.75 179 ALA A C 1
ATOM 1390 O O . ALA A 1 179 ? 21.486 2.285 -25.530 1.00 96.75 179 ALA A O 1
ATOM 1391 N N . LEU A 1 180 ? 19.625 2.900 -26.645 1.00 97.00 180 LEU A N 1
ATOM 1392 C CA . LEU A 1 180 ? 20.212 4.055 -27.335 1.00 97.00 180 LEU A CA 1
ATOM 1393 C C . LEU A 1 180 ? 20.352 5.283 -26.433 1.00 97.00 180 LEU A C 1
ATOM 1395 O O . LEU A 1 180 ? 21.329 6.018 -26.553 1.00 97.00 180 LEU A O 1
ATOM 1399 N N . VAL A 1 181 ? 19.361 5.538 -25.579 1.00 96.50 181 VAL A N 1
ATOM 1400 C CA . VAL A 1 181 ? 19.323 6.714 -24.695 1.00 96.50 181 VAL A CA 1
ATOM 1401 C C . VAL A 1 181 ? 20.196 6.510 -23.457 1.00 96.50 181 VAL A C 1
ATOM 1403 O O . VAL A 1 181 ? 20.802 7.467 -22.975 1.00 96.50 181 VAL A O 1
ATOM 1406 N N . GLY A 1 182 ? 20.302 5.269 -22.983 1.00 93.25 182 GLY A N 1
ATOM 1407 C CA . GLY A 1 182 ? 20.954 4.916 -21.731 1.00 93.25 182 GLY A CA 1
ATOM 1408 C C . GLY A 1 182 ? 20.062 5.136 -20.511 1.00 93.25 182 GLY A C 1
ATOM 1409 O O . GLY A 1 182 ? 19.039 5.826 -20.560 1.00 93.25 182 GLY A O 1
ATOM 1410 N N . GLU A 1 183 ? 20.489 4.554 -19.396 1.00 90.81 183 GLU A N 1
ATOM 1411 C CA . GLU A 1 183 ? 19.766 4.519 -18.128 1.00 90.81 183 GLU A CA 1
ATOM 1412 C C . GLU A 1 183 ? 20.718 4.798 -16.970 1.00 90.81 183 GLU A C 1
ATOM 1414 O O . GLU A 1 183 ? 21.536 3.971 -16.569 1.00 90.81 183 GLU A O 1
ATOM 1419 N N . ALA A 1 184 ? 20.608 6.008 -16.420 1.00 86.25 184 ALA A N 1
ATOM 1420 C CA . ALA A 1 184 ? 21.488 6.469 -15.351 1.00 86.25 184 ALA A CA 1
ATOM 1421 C C . ALA A 1 184 ? 21.310 5.674 -14.045 1.00 86.25 184 ALA A C 1
ATOM 1423 O O . ALA A 1 184 ? 22.295 5.418 -13.360 1.00 86.25 184 ALA A O 1
ATOM 1424 N N . SER A 1 185 ? 20.079 5.256 -13.719 1.00 83.25 185 SER A N 1
ATOM 1425 C CA . SER A 1 185 ? 19.758 4.451 -12.525 1.00 83.25 185 SER A CA 1
ATOM 1426 C C . SER A 1 185 ? 20.414 3.070 -12.525 1.00 83.25 185 SER A C 1
ATOM 1428 O O . SER A 1 185 ? 20.643 2.494 -11.460 1.00 83.25 185 SER A O 1
ATOM 1430 N N . ASP A 1 186 ? 20.722 2.566 -13.717 1.00 87.12 186 ASP A N 1
ATOM 1431 C CA . ASP A 1 186 ? 21.290 1.242 -13.958 1.00 87.12 186 ASP A CA 1
ATOM 1432 C C . ASP A 1 186 ? 22.759 1.309 -14.383 1.00 87.12 186 ASP A C 1
ATOM 1434 O O . ASP A 1 186 ? 23.402 0.284 -14.611 1.00 87.12 186 ASP A O 1
ATOM 1438 N N . ASN A 1 187 ? 23.318 2.524 -14.422 1.00 91.75 187 ASN A N 1
ATOM 1439 C CA . ASN A 1 187 ? 24.675 2.807 -14.870 1.00 91.75 187 ASN A CA 1
ATOM 1440 C C . ASN A 1 187 ? 24.955 2.311 -16.305 1.00 91.75 187 ASN A C 1
ATOM 1442 O O . ASN A 1 187 ? 26.040 1.814 -16.619 1.00 91.75 187 ASN A O 1
ATOM 1446 N N . LEU A 1 188 ? 23.960 2.450 -17.187 1.00 92.56 188 LEU A N 1
ATOM 1447 C CA . LEU A 1 188 ? 24.047 2.101 -18.602 1.00 92.56 188 LEU A CA 1
ATOM 1448 C C . LEU A 1 188 ? 24.209 3.377 -19.442 1.00 92.56 188 LEU A C 1
ATOM 1450 O O . LEU A 1 188 ? 23.219 4.059 -19.714 1.00 92.56 188 LEU A O 1
ATOM 1454 N N . PRO A 1 189 ? 25.432 3.748 -19.864 1.00 93.38 189 PRO A N 1
ATOM 1455 C CA . PRO A 1 189 ? 25.627 4.914 -20.718 1.00 93.38 189 PRO A CA 1
ATOM 1456 C C . PRO A 1 189 ? 24.992 4.682 -22.093 1.00 93.38 189 PRO A C 1
ATOM 1458 O O . PRO A 1 189 ? 25.137 3.611 -22.681 1.00 93.38 189 PRO A O 1
ATOM 1461 N N . GLY A 1 190 ? 24.271 5.684 -22.593 1.00 94.69 190 GLY A N 1
ATOM 1462 C CA . GLY A 1 190 ? 23.710 5.692 -23.943 1.00 94.69 190 GLY A CA 1
ATOM 1463 C C . GLY A 1 190 ? 24.569 6.477 -24.927 1.00 94.69 190 GLY A C 1
ATOM 1464 O O . GLY A 1 190 ? 25.637 6.986 -24.591 1.00 94.69 190 GLY A O 1
ATOM 1465 N N . VAL A 1 191 ? 24.066 6.639 -26.149 1.00 96.88 191 VAL A N 1
ATOM 1466 C CA . VAL A 1 191 ? 24.766 7.373 -27.205 1.00 96.88 191 VAL A CA 1
ATOM 1467 C C . VAL A 1 191 ? 24.726 8.883 -26.919 1.00 96.88 191 VAL A C 1
ATOM 1469 O O . VAL A 1 191 ? 23.641 9.478 -26.862 1.00 96.88 191 VAL A O 1
ATOM 1472 N N . PRO A 1 192 ? 25.883 9.565 -26.814 1.00 95.62 192 PRO A N 1
ATOM 1473 C CA . PRO A 1 192 ? 25.924 10.996 -26.543 1.00 95.62 192 PRO A CA 1
ATOM 1474 C C . PRO A 1 192 ? 25.098 11.830 -27.531 1.00 95.62 192 PRO A C 1
ATOM 1476 O O . PRO A 1 192 ? 25.248 11.759 -28.753 1.00 95.62 192 PRO A O 1
ATOM 1479 N N . GLY A 1 193 ? 24.216 12.673 -26.990 1.00 92.94 193 GLY A N 1
ATOM 1480 C CA . GLY A 1 193 ? 23.367 13.566 -27.780 1.00 92.94 193 GLY A CA 1
ATOM 1481 C C . GLY A 1 193 ? 22.160 12.895 -28.449 1.00 92.94 193 GLY A C 1
ATOM 1482 O O . GLY A 1 193 ? 21.478 13.559 -29.243 1.00 92.94 193 GLY A O 1
ATOM 1483 N N . VAL A 1 194 ? 21.875 11.628 -28.135 1.00 95.44 194 VAL A N 1
ATOM 1484 C CA . VAL A 1 194 ? 20.686 10.890 -28.581 1.00 95.44 194 VAL A CA 1
ATOM 1485 C C . VAL A 1 194 ? 19.673 10.821 -27.439 1.00 95.44 194 VAL A C 1
ATOM 1487 O O . VAL A 1 194 ? 19.852 10.110 -26.463 1.00 95.44 194 VAL A O 1
ATOM 1490 N N . GLY A 1 195 ? 18.594 11.596 -27.559 1.00 94.38 195 GLY A N 1
ATOM 1491 C CA . GLY A 1 195 ? 17.460 11.537 -26.632 1.00 94.38 195 GLY A CA 1
ATOM 1492 C C . GLY A 1 195 ? 16.314 10.657 -27.151 1.00 94.38 195 GLY A C 1
ATOM 1493 O O . GLY A 1 195 ? 16.344 10.250 -28.318 1.00 94.38 195 GLY A O 1
ATOM 1494 N N . PRO A 1 196 ? 15.252 10.451 -26.345 1.00 93.88 196 PRO A N 1
ATOM 1495 C CA . PRO A 1 196 ? 14.143 9.543 -26.666 1.00 93.88 196 PRO A CA 1
ATOM 1496 C C . PRO A 1 196 ? 13.505 9.782 -28.038 1.00 93.88 196 PRO A C 1
ATOM 1498 O O . PRO A 1 196 ? 13.291 8.845 -28.798 1.00 93.88 196 PRO A O 1
ATOM 1501 N N . LYS A 1 197 ? 13.283 11.049 -28.414 1.00 95.06 197 LYS A N 1
ATOM 1502 C CA . LYS A 1 197 ? 12.699 11.410 -29.716 1.00 95.06 197 LYS A CA 1
ATOM 1503 C C . LYS A 1 197 ? 13.589 11.007 -30.896 1.00 95.06 197 LYS A C 1
ATOM 1505 O O . LYS A 1 197 ? 13.087 10.532 -31.908 1.00 95.06 197 LYS A O 1
ATOM 1510 N N . THR A 1 198 ? 14.900 11.214 -30.776 1.00 95.94 198 THR A N 1
ATOM 1511 C CA . THR A 1 198 ? 15.859 10.846 -31.827 1.00 95.94 198 THR A CA 1
ATOM 1512 C C . THR A 1 198 ? 15.963 9.328 -31.939 1.00 95.94 198 THR A C 1
ATOM 1514 O O . THR A 1 198 ? 15.936 8.804 -33.047 1.00 95.94 198 THR A O 1
ATOM 1517 N N . ALA A 1 199 ? 16.030 8.628 -30.802 1.00 96.81 199 ALA A N 1
ATOM 1518 C CA . ALA A 1 199 ? 16.050 7.171 -30.765 1.00 96.81 199 ALA A CA 1
ATOM 1519 C C . ALA A 1 199 ? 14.791 6.580 -31.424 1.00 96.81 199 ALA A C 1
ATOM 1521 O O . ALA A 1 199 ? 14.916 5.785 -32.349 1.00 96.81 199 ALA A O 1
ATOM 1522 N N . ALA A 1 200 ? 13.594 7.050 -31.057 1.00 96.81 200 ALA A N 1
ATOM 1523 C CA . ALA A 1 200 ? 12.332 6.618 -31.666 1.00 96.81 200 ALA A CA 1
ATOM 1524 C C . ALA A 1 200 ? 12.308 6.811 -33.193 1.00 96.81 200 ALA A C 1
ATOM 1526 O O . ALA A 1 200 ? 11.916 5.913 -33.940 1.00 96.81 200 ALA A O 1
ATOM 1527 N N . GLN A 1 201 ? 12.782 7.967 -33.675 1.00 96.44 201 GLN A N 1
ATOM 1528 C CA . GLN A 1 201 ? 12.892 8.248 -35.110 1.00 96.44 201 GLN A CA 1
ATOM 1529 C C . GLN A 1 201 ? 13.837 7.277 -35.821 1.00 96.44 201 GLN A C 1
ATOM 1531 O O . GLN A 1 201 ? 13.540 6.845 -36.932 1.00 96.44 201 GLN A O 1
ATOM 1536 N N . TRP A 1 202 ? 14.970 6.938 -35.205 1.00 97.25 202 TRP A N 1
ATOM 1537 C CA . TRP A 1 202 ? 15.916 5.978 -35.769 1.00 97.25 202 TRP A CA 1
ATOM 1538 C C . TRP A 1 202 ? 15.346 4.564 -35.797 1.00 97.25 202 TRP A C 1
ATOM 1540 O O . TRP A 1 202 ? 15.352 3.945 -36.857 1.00 97.25 202 TRP A O 1
ATOM 1550 N N . ILE A 1 203 ? 14.784 4.092 -34.685 1.00 97.25 203 ILE A N 1
ATOM 1551 C CA . ILE A 1 203 ? 14.157 2.769 -34.599 1.00 97.25 203 ILE A CA 1
ATOM 1552 C C . ILE A 1 203 ? 13.023 2.623 -35.617 1.00 97.25 203 ILE A C 1
ATOM 1554 O O . ILE A 1 203 ? 12.914 1.593 -36.275 1.00 97.25 203 ILE A O 1
ATOM 1558 N N . THR A 1 204 ? 12.216 3.668 -35.809 1.00 95.69 204 THR A N 1
ATOM 1559 C CA . THR A 1 204 ? 11.146 3.663 -36.816 1.00 95.69 204 THR A CA 1
ATOM 1560 C C . THR A 1 204 ? 11.709 3.672 -38.237 1.00 95.69 204 THR A C 1
ATOM 1562 O O . THR A 1 204 ? 11.279 2.891 -39.078 1.00 95.69 204 THR A O 1
ATOM 1565 N N . ARG A 1 205 ? 12.694 4.536 -38.525 1.00 96.12 205 ARG A N 1
ATOM 1566 C CA . ARG A 1 205 ? 13.268 4.687 -39.873 1.00 96.12 205 ARG A CA 1
ATOM 1567 C C . ARG A 1 205 ? 13.992 3.432 -40.353 1.00 96.12 205 ARG A C 1
ATOM 1569 O O . ARG A 1 205 ? 13.913 3.107 -41.535 1.00 96.12 205 ARG A O 1
ATOM 1576 N N . PHE A 1 206 ? 14.769 2.811 -39.476 1.00 96.56 206 PHE A N 1
ATOM 1577 C CA . PHE A 1 206 ? 15.588 1.649 -39.817 1.00 96.56 206 PHE A CA 1
ATOM 1578 C C . PHE A 1 206 ? 14.877 0.329 -39.537 1.00 96.56 206 PHE A C 1
ATOM 1580 O O . PHE A 1 206 ? 15.414 -0.714 -39.879 1.00 96.56 206 PHE A O 1
ATOM 1587 N N . ASP A 1 207 ? 13.665 0.382 -38.986 1.00 95.19 207 ASP A N 1
ATOM 1588 C CA . ASP A 1 207 ? 12.886 -0.784 -38.601 1.00 95.19 207 ASP A CA 1
ATOM 1589 C C . ASP A 1 207 ? 13.629 -1.686 -37.601 1.00 95.19 207 ASP A C 1
ATOM 1591 O O . ASP A 1 207 ? 13.898 -2.856 -37.856 1.00 95.19 207 ASP A O 1
ATOM 1595 N N . GLY A 1 208 ? 13.997 -1.104 -36.460 1.00 94.88 208 GLY A N 1
ATOM 1596 C CA . GLY A 1 208 ? 14.624 -1.811 -35.345 1.00 94.88 208 GLY A CA 1
ATOM 1597 C C . GLY A 1 208 ? 16.110 -1.507 -35.138 1.00 94.88 208 GLY A C 1
ATOM 1598 O O . GLY A 1 208 ? 16.812 -0.993 -36.017 1.00 94.88 208 GLY A O 1
ATOM 1599 N N . LEU A 1 209 ? 16.592 -1.827 -33.937 1.00 96.50 209 LEU A N 1
ATOM 1600 C CA . LEU A 1 209 ? 17.962 -1.547 -33.505 1.00 96.50 209 LEU A CA 1
ATOM 1601 C C . LEU A 1 209 ? 19.028 -2.292 -34.318 1.00 96.50 209 LEU A C 1
ATOM 1603 O O . LEU A 1 209 ? 20.038 -1.695 -34.686 1.00 96.50 209 LEU A O 1
ATOM 1607 N N . ASP A 1 210 ? 18.811 -3.569 -34.630 1.00 96.25 210 ASP A N 1
ATOM 1608 C CA . ASP A 1 210 ? 19.794 -4.368 -35.374 1.00 96.25 210 ASP A CA 1
ATOM 1609 C C . ASP A 1 210 ? 20.036 -3.789 -36.774 1.00 96.25 210 ASP A C 1
ATOM 1611 O O . ASP A 1 210 ? 21.180 -3.630 -37.204 1.00 96.25 210 ASP A O 1
ATOM 1615 N N . ASN A 1 211 ? 18.962 -3.370 -37.446 1.00 97.12 211 ASN A N 1
ATOM 1616 C CA . ASN A 1 211 ? 19.029 -2.716 -38.748 1.00 97.12 211 ASN A CA 1
ATOM 1617 C C . ASN A 1 211 ? 19.697 -1.337 -38.675 1.00 97.12 211 ASN A C 1
ATOM 1619 O O . ASN A 1 211 ? 20.485 -0.989 -39.558 1.00 97.12 211 ASN A O 1
ATOM 1623 N N . LEU A 1 212 ? 19.419 -0.558 -37.622 1.00 97.50 212 LEU A N 1
ATOM 1624 C CA . LEU A 1 212 ? 20.092 0.718 -37.369 1.00 97.50 212 LEU A CA 1
ATOM 1625 C C . LEU A 1 212 ? 21.606 0.526 -37.219 1.00 97.50 212 LEU A C 1
ATOM 1627 O O . LEU A 1 212 ? 22.379 1.273 -37.815 1.00 97.50 212 LEU A O 1
ATOM 1631 N N . LEU A 1 213 ? 22.034 -0.472 -36.442 1.00 96.44 213 LEU A N 1
ATOM 1632 C CA . LEU A 1 213 ? 23.451 -0.742 -36.202 1.00 96.44 213 LEU A CA 1
ATOM 1633 C C . LEU A 1 213 ? 24.152 -1.317 -37.439 1.00 96.44 213 LEU A C 1
ATOM 1635 O O . LEU A 1 213 ? 25.295 -0.952 -37.706 1.00 96.44 213 LEU A O 1
ATOM 1639 N N . ALA A 1 214 ? 23.479 -2.170 -38.216 1.00 96.81 214 ALA A N 1
ATOM 1640 C CA . ALA A 1 214 ? 24.010 -2.703 -39.473 1.00 96.81 214 ALA A CA 1
ATOM 1641 C C . ALA A 1 214 ? 24.196 -1.619 -40.550 1.00 96.81 214 ALA A C 1
ATOM 1643 O O . ALA A 1 214 ? 25.042 -1.758 -41.430 1.00 96.81 214 ALA A O 1
ATOM 1644 N N . ARG A 1 215 ? 23.413 -0.535 -40.479 1.00 96.69 215 ARG A N 1
ATOM 1645 C CA . ARG A 1 215 ? 23.410 0.582 -41.439 1.00 96.69 215 ARG A CA 1
ATOM 1646 C C . ARG A 1 215 ? 23.835 1.903 -40.795 1.00 96.69 215 ARG A C 1
ATOM 1648 O O . ARG A 1 215 ? 23.439 2.977 -41.250 1.00 96.69 215 ARG A O 1
ATOM 1655 N N . ALA A 1 216 ? 24.650 1.839 -39.742 1.00 94.25 216 ALA A N 1
ATOM 1656 C CA . ALA A 1 216 ? 25.037 3.011 -38.955 1.00 94.25 216 ALA A CA 1
ATOM 1657 C C . ALA A 1 216 ? 25.777 4.086 -39.781 1.00 94.25 216 ALA A C 1
ATOM 1659 O O . ALA A 1 216 ? 25.731 5.269 -39.439 1.00 94.25 216 ALA A O 1
ATOM 1660 N N . ASP A 1 217 ? 26.403 3.706 -40.899 1.00 94.25 217 ASP A N 1
ATOM 1661 C CA . ASP A 1 217 ? 27.063 4.626 -41.836 1.00 94.25 217 ASP A CA 1
ATOM 1662 C C . ASP A 1 217 ? 26.085 5.574 -42.555 1.00 94.25 217 ASP A C 1
ATOM 1664 O O . ASP A 1 217 ? 26.466 6.672 -42.962 1.00 94.25 217 ASP A O 1
ATOM 1668 N N . GLU A 1 218 ? 24.802 5.209 -42.663 1.00 95.00 218 GLU A N 1
ATOM 1669 C CA . GLU A 1 218 ? 23.758 6.070 -43.238 1.00 95.00 218 GLU A CA 1
ATOM 1670 C C . GLU A 1 218 ? 23.295 7.176 -42.276 1.00 95.00 218 GLU A C 1
ATOM 1672 O O . GLU A 1 218 ? 22.586 8.114 -42.669 1.00 95.00 218 GLU A O 1
ATOM 1677 N N . VAL A 1 219 ? 23.672 7.075 -40.999 1.00 94.25 219 VAL A N 1
ATOM 1678 C CA . VAL A 1 219 ? 23.401 8.097 -39.993 1.00 94.25 219 VAL A CA 1
ATOM 1679 C C . VAL A 1 219 ? 24.527 9.129 -40.047 1.00 94.25 219 VAL A C 1
ATOM 1681 O O . VAL A 1 219 ? 25.644 8.916 -39.578 1.00 94.25 219 VAL A O 1
ATOM 1684 N N . GLY A 1 220 ? 24.229 10.277 -40.655 1.00 91.44 220 GLY A N 1
ATOM 1685 C CA . GLY A 1 220 ? 25.176 11.380 -40.801 1.00 91.44 220 GLY A CA 1
ATOM 1686 C C . GLY A 1 220 ? 25.328 12.262 -39.553 1.00 91.44 220 GLY A C 1
ATOM 1687 O O . GLY A 1 220 ? 24.539 12.222 -38.605 1.00 91.44 220 GLY A O 1
ATOM 1688 N N . GLY A 1 221 ? 26.334 13.139 -39.590 1.00 94.06 221 GLY A N 1
ATOM 1689 C CA . GLY A 1 221 ? 26.569 14.171 -38.575 1.00 94.06 221 GLY A CA 1
ATOM 1690 C C . GLY A 1 221 ? 27.160 13.654 -37.258 1.00 94.06 221 GLY A C 1
ATOM 1691 O O . GLY A 1 221 ? 27.493 12.480 -37.112 1.00 94.06 221 GLY A O 1
ATOM 1692 N N . LYS A 1 222 ? 27.284 14.552 -36.268 1.00 94.25 222 LYS A N 1
ATOM 1693 C CA . LYS A 1 222 ? 27.926 14.248 -34.972 1.00 94.25 222 LYS A CA 1
ATOM 1694 C C . LYS A 1 222 ? 27.245 13.102 -34.212 1.00 94.25 222 LYS A C 1
ATOM 1696 O O . LYS A 1 222 ? 27.929 12.291 -33.605 1.00 94.25 222 LYS A O 1
ATOM 1701 N N . ARG A 1 223 ? 25.910 13.013 -34.278 1.00 93.50 223 ARG A N 1
ATOM 1702 C CA . ARG A 1 223 ? 25.133 11.936 -33.634 1.00 93.50 223 ARG A CA 1
ATOM 1703 C C . ARG A 1 223 ? 25.371 10.572 -34.283 1.00 93.50 223 ARG A C 1
ATOM 1705 O O . ARG A 1 223 ? 25.393 9.575 -33.580 1.00 93.50 223 ARG A O 1
ATOM 1712 N N . GLY A 1 224 ? 25.556 10.533 -35.602 1.00 94.50 224 GLY A N 1
ATOM 1713 C CA . GLY A 1 224 ? 25.884 9.300 -36.312 1.00 94.50 224 GLY A CA 1
ATOM 1714 C C . GLY A 1 224 ? 27.293 8.796 -36.017 1.00 94.50 224 GLY A C 1
ATOM 1715 O O . GLY A 1 224 ? 27.490 7.597 -35.860 1.00 94.50 224 GLY A O 1
ATOM 1716 N N . GLN A 1 225 ? 28.258 9.711 -35.861 1.00 95.25 225 GLN A N 1
ATOM 1717 C CA . GLN A 1 225 ? 29.590 9.349 -35.370 1.00 95.25 225 GLN A CA 1
ATOM 1718 C C . GLN A 1 225 ? 29.510 8.768 -33.953 1.00 95.25 225 GLN A C 1
ATOM 1720 O O . GLN A 1 225 ? 29.994 7.666 -33.738 1.00 95.25 225 GLN A O 1
ATOM 1725 N N . ALA A 1 226 ? 28.805 9.438 -33.035 1.00 96.38 226 ALA A N 1
ATOM 1726 C CA . ALA A 1 226 ? 28.604 8.933 -31.677 1.00 96.38 226 ALA A CA 1
ATOM 1727 C C . ALA A 1 226 ? 27.920 7.551 -31.657 1.00 96.38 226 ALA A C 1
ATOM 1729 O O . ALA A 1 226 ? 28.320 6.682 -30.894 1.00 96.38 226 ALA A O 1
ATOM 1730 N N . LEU A 1 227 ? 26.924 7.307 -32.517 1.00 96.94 227 LEU A N 1
ATOM 1731 C CA . LEU A 1 227 ? 26.293 5.987 -32.630 1.00 96.94 227 LEU A CA 1
ATOM 1732 C C . LEU A 1 227 ? 27.308 4.899 -33.014 1.00 96.94 227 LEU A C 1
ATOM 1734 O O . LEU A 1 227 ? 27.264 3.809 -32.452 1.00 96.94 227 LEU A O 1
ATOM 1738 N N . ARG A 1 228 ? 28.211 5.190 -33.958 1.00 97.19 228 ARG A N 1
ATOM 1739 C CA . ARG A 1 228 ? 29.261 4.254 -34.389 1.00 97.19 228 ARG A CA 1
ATOM 1740 C C . ARG A 1 228 ? 30.307 4.031 -33.298 1.00 97.19 228 ARG A C 1
ATOM 1742 O O . ARG A 1 228 ? 30.674 2.887 -33.057 1.00 97.19 228 ARG A O 1
ATOM 1749 N N . ASP A 1 229 ? 30.712 5.094 -32.608 1.00 97.31 229 ASP A N 1
ATOM 1750 C CA . ASP A 1 229 ? 31.700 5.035 -31.524 1.00 97.31 229 ASP A CA 1
ATOM 1751 C C . ASP A 1 229 ? 31.178 4.255 -30.300 1.00 97.31 229 ASP A C 1
ATOM 1753 O O . ASP A 1 229 ? 31.951 3.584 -29.625 1.00 97.31 229 ASP A O 1
ATOM 1757 N N . HIS A 1 230 ? 29.863 4.292 -30.046 1.00 96.88 230 HIS A N 1
ATOM 1758 C CA . HIS A 1 230 ? 29.211 3.651 -28.894 1.00 96.88 230 HIS A CA 1
ATOM 1759 C C . HIS A 1 230 ? 28.374 2.407 -29.263 1.00 96.88 230 HIS A C 1
ATOM 1761 O O . HIS A 1 230 ? 27.561 1.937 -28.465 1.00 96.88 230 HIS A O 1
ATOM 1767 N N . ALA A 1 231 ? 28.542 1.843 -30.464 1.00 95.94 231 ALA A N 1
ATOM 1768 C CA . ALA A 1 231 ? 27.694 0.751 -30.957 1.00 95.94 231 ALA A CA 1
ATOM 1769 C C . ALA A 1 231 ? 27.722 -0.497 -30.052 1.00 95.94 231 ALA A C 1
ATOM 1771 O O . ALA A 1 231 ? 26.689 -1.133 -29.832 1.00 95.94 231 ALA A O 1
ATOM 1772 N N . ASP A 1 232 ? 28.887 -0.845 -29.501 1.00 95.62 232 ASP A N 1
ATOM 1773 C CA . ASP A 1 232 ? 29.033 -2.011 -28.621 1.00 95.62 232 ASP A CA 1
ATOM 1774 C C . ASP A 1 232 ? 28.388 -1.805 -27.247 1.00 95.62 232 ASP A C 1
ATOM 1776 O O . ASP A 1 232 ? 27.795 -2.741 -26.703 1.00 95.62 232 ASP A O 1
ATOM 1780 N N . GLU A 1 233 ? 28.418 -0.576 -26.725 1.00 95.19 233 GLU A N 1
ATOM 1781 C CA . GLU A 1 233 ? 27.702 -0.201 -25.501 1.00 95.19 233 GLU A CA 1
ATOM 1782 C C . GLU A 1 233 ? 26.195 -0.343 -25.702 1.00 95.19 233 GLU A C 1
ATOM 1784 O O . GLU A 1 233 ? 25.529 -0.975 -24.889 1.00 95.19 233 GLU A O 1
ATOM 1789 N N . VAL A 1 234 ? 25.662 0.134 -26.831 1.00 96.88 234 VAL A N 1
ATOM 1790 C CA . VAL A 1 234 ? 24.237 -0.009 -27.168 1.00 96.88 234 VAL A CA 1
ATOM 1791 C C . VAL A 1 234 ? 23.834 -1.483 -27.277 1.00 96.88 234 VAL A C 1
ATOM 1793 O O . VAL A 1 234 ? 22.804 -1.882 -26.731 1.00 96.88 234 VAL A O 1
ATOM 1796 N N . ARG A 1 235 ? 24.654 -2.328 -27.923 1.00 96.38 235 ARG A N 1
ATOM 1797 C CA . ARG A 1 235 ? 24.404 -3.781 -27.991 1.00 96.38 235 ARG A CA 1
ATOM 1798 C C . ARG A 1 235 ? 24.401 -4.423 -26.606 1.00 96.38 235 ARG A C 1
ATOM 1800 O O . ARG A 1 235 ? 23.569 -5.288 -26.343 1.00 96.38 235 ARG A O 1
ATOM 1807 N N . ARG A 1 236 ? 25.329 -4.029 -25.727 1.00 95.75 236 ARG A N 1
ATOM 1808 C CA . ARG A 1 236 ? 25.366 -4.492 -24.333 1.00 95.75 236 ARG A CA 1
ATOM 1809 C C . ARG A 1 236 ? 24.116 -4.042 -23.583 1.00 95.75 236 ARG A C 1
ATOM 1811 O O . ARG A 1 236 ? 23.460 -4.889 -22.991 1.00 95.75 236 ARG A O 1
ATOM 1818 N N . ASN A 1 237 ? 23.756 -2.762 -23.658 1.00 95.75 237 ASN A N 1
ATOM 1819 C CA . ASN A 1 237 ? 22.573 -2.219 -22.991 1.00 95.75 237 ASN A CA 1
ATOM 1820 C C . ASN A 1 237 ? 21.307 -2.958 -23.438 1.00 95.75 237 ASN A C 1
ATOM 1822 O O . ASN A 1 237 ? 20.510 -3.346 -22.594 1.00 95.75 237 ASN A O 1
ATOM 1826 N N . ARG A 1 238 ? 21.162 -3.250 -24.742 1.00 95.69 238 ARG A N 1
ATOM 1827 C CA . ARG A 1 238 ? 20.018 -4.019 -25.256 1.00 95.69 238 ARG A CA 1
ATOM 1828 C C . ARG A 1 238 ? 19.958 -5.448 -24.713 1.00 95.69 238 ARG A C 1
ATOM 1830 O O . ARG A 1 238 ? 18.865 -5.978 -24.528 1.00 95.69 238 ARG A O 1
ATOM 1837 N N . ARG A 1 239 ? 21.112 -6.092 -24.504 1.00 94.69 239 ARG A N 1
ATOM 1838 C CA . ARG A 1 239 ? 21.172 -7.423 -23.879 1.00 94.69 239 ARG A CA 1
ATOM 1839 C C . ARG A 1 239 ? 20.801 -7.360 -22.402 1.00 94.69 239 ARG A C 1
ATOM 1841 O O . ARG A 1 239 ? 20.064 -8.225 -21.952 1.00 94.69 239 ARG A O 1
ATOM 1848 N N . LEU A 1 240 ? 21.298 -6.356 -21.679 1.00 93.75 240 LEU A N 1
ATOM 1849 C CA . LEU A 1 240 ? 21.054 -6.206 -20.245 1.00 93.75 240 LEU A CA 1
ATOM 1850 C C . LEU A 1 240 ? 19.604 -5.803 -19.951 1.00 93.75 240 LEU A C 1
ATOM 1852 O O . LEU A 1 240 ? 18.984 -6.434 -19.113 1.00 93.75 240 LEU A O 1
ATOM 1856 N N . ASN A 1 241 ? 19.014 -4.846 -20.669 1.00 93.12 241 ASN A N 1
ATOM 1857 C CA . ASN A 1 241 ? 17.637 -4.391 -20.406 1.00 93.12 241 ASN A CA 1
ATOM 1858 C C . ASN A 1 241 ? 16.533 -5.326 -20.935 1.00 93.12 241 ASN A C 1
ATOM 1860 O O . ASN A 1 241 ? 15.338 -5.064 -20.780 1.00 93.12 241 ASN A O 1
ATOM 1864 N N . ARG A 1 242 ? 16.910 -6.409 -21.622 1.00 94.19 242 ARG A N 1
ATOM 1865 C CA . ARG A 1 242 ? 15.957 -7.437 -22.029 1.00 94.19 242 ARG A CA 1
ATOM 1866 C C . ARG A 1 242 ? 15.560 -8.235 -20.792 1.00 94.19 242 ARG A C 1
ATOM 1868 O O . ARG A 1 242 ? 16.422 -8.832 -20.147 1.00 94.19 242 ARG A O 1
ATOM 1875 N N . LEU A 1 243 ? 14.264 -8.265 -20.501 1.00 95.69 243 LEU A N 1
ATOM 1876 C CA . LEU A 1 243 ? 13.727 -9.118 -19.448 1.00 95.69 243 LEU A CA 1
ATOM 1877 C C . LEU A 1 243 ? 13.656 -10.568 -19.917 1.00 95.69 243 LEU A C 1
ATOM 1879 O O . LEU A 1 243 ? 13.381 -10.849 -21.088 1.00 95.69 243 LEU A O 1
ATOM 1883 N N . VAL A 1 244 ? 13.914 -11.479 -18.985 1.00 96.31 244 VAL A N 1
ATOM 1884 C CA . VAL A 1 244 ? 13.687 -12.911 -19.172 1.00 96.31 244 VAL A CA 1
ATOM 1885 C C . VAL A 1 244 ? 12.234 -13.208 -18.812 1.00 96.31 244 VAL A C 1
ATOM 1887 O O . VAL A 1 244 ? 11.801 -12.915 -17.703 1.00 96.31 244 VAL A O 1
ATOM 1890 N N . ASP A 1 245 ? 11.466 -13.762 -19.748 1.00 96.25 245 ASP A N 1
ATOM 1891 C CA . ASP A 1 245 ? 10.019 -13.985 -19.616 1.00 96.25 245 ASP A CA 1
ATOM 1892 C C . ASP A 1 245 ? 9.625 -15.476 -19.625 1.00 96.25 245 ASP A C 1
ATOM 1894 O O . ASP A 1 245 ? 8.445 -15.838 -19.698 1.00 96.25 245 ASP A O 1
ATOM 1898 N N . ASP A 1 246 ? 10.600 -16.374 -19.530 1.00 96.56 246 ASP A N 1
ATOM 1899 C CA . ASP A 1 246 ? 10.435 -17.827 -19.557 1.00 96.56 246 ASP A CA 1
ATOM 1900 C C . ASP A 1 246 ? 11.054 -18.538 -18.344 1.00 96.56 246 ASP A C 1
ATOM 1902 O O . ASP A 1 246 ? 11.294 -19.745 -18.382 1.00 96.56 246 ASP A O 1
ATOM 1906 N N . LEU A 1 247 ? 11.231 -17.823 -17.228 1.00 96.44 247 LEU A N 1
ATOM 1907 C CA . LEU A 1 247 ? 11.789 -18.392 -16.001 1.00 96.44 247 LEU A CA 1
ATOM 1908 C C . LEU A 1 247 ? 10.944 -19.550 -15.464 1.00 96.44 247 LEU A C 1
ATOM 1910 O O . LEU A 1 247 ? 9.720 -19.454 -15.380 1.00 96.44 247 LEU A O 1
ATOM 1914 N N . ASP A 1 248 ? 11.591 -20.619 -15.000 1.00 95.81 248 ASP A N 1
ATOM 1915 C CA . ASP A 1 248 ? 10.927 -21.628 -14.175 1.00 95.81 248 ASP A CA 1
ATOM 1916 C C . ASP A 1 248 ? 10.794 -21.127 -12.728 1.00 95.81 248 ASP A C 1
ATOM 1918 O O . ASP A 1 248 ? 11.762 -21.110 -11.962 1.00 95.81 248 ASP A O 1
ATOM 1922 N N . LEU A 1 249 ? 9.589 -20.686 -12.369 1.00 95.12 249 LEU A N 1
ATOM 1923 C CA . LEU A 1 249 ? 9.253 -20.171 -11.041 1.00 95.12 249 LEU A CA 1
ATOM 1924 C C . LEU A 1 249 ? 8.786 -21.265 -10.066 1.00 95.12 249 LEU A C 1
ATOM 1926 O O . LEU A 1 249 ? 8.518 -20.956 -8.912 1.00 95.12 249 LEU A O 1
ATOM 1930 N N . GLY A 1 250 ? 8.639 -22.520 -10.509 1.00 94.50 250 GLY A N 1
ATOM 1931 C CA . GLY A 1 250 ? 8.091 -23.602 -9.679 1.00 94.50 250 GLY A CA 1
ATOM 1932 C C . GLY A 1 250 ? 6.598 -23.476 -9.338 1.00 94.50 250 GLY A C 1
ATOM 1933 O O . GLY A 1 250 ? 6.068 -24.330 -8.636 1.00 94.50 250 GLY A O 1
ATOM 1934 N N . VAL A 1 251 ? 5.921 -22.442 -9.847 1.00 94.69 251 VAL A N 1
ATOM 1935 C CA . VAL A 1 251 ? 4.485 -22.181 -9.664 1.00 94.69 251 VAL A CA 1
ATOM 1936 C C . VAL A 1 251 ? 3.814 -21.846 -10.997 1.00 94.69 251 VAL A C 1
ATOM 1938 O O . VAL A 1 251 ? 4.430 -21.259 -11.899 1.00 94.69 251 VAL A O 1
ATOM 1941 N N . GLY A 1 252 ? 2.551 -22.240 -11.129 1.00 93.94 252 GLY A N 1
ATOM 1942 C CA . GLY A 1 252 ? 1.667 -21.920 -12.243 1.00 93.94 252 GLY A CA 1
ATOM 1943 C C . GLY A 1 252 ? 0.794 -20.695 -11.966 1.00 93.94 252 GLY A C 1
ATOM 1944 O O . GLY A 1 252 ? 0.775 -20.149 -10.868 1.00 93.94 252 GLY A O 1
ATOM 1945 N N . VAL A 1 253 ? 0.040 -20.253 -12.977 1.00 94.44 253 VAL A N 1
ATOM 1946 C CA . VAL A 1 253 ? -0.847 -19.083 -12.839 1.00 94.44 253 VAL A CA 1
ATOM 1947 C C . VAL A 1 253 ? -1.963 -19.344 -11.823 1.00 94.44 253 VAL A C 1
ATOM 1949 O O . VAL A 1 253 ? -2.292 -18.445 -11.058 1.00 94.44 253 VAL A O 1
ATOM 1952 N N . ASP A 1 254 ? -2.506 -20.564 -11.767 1.00 94.06 254 ASP A N 1
ATOM 1953 C CA . ASP A 1 254 ? -3.561 -20.932 -10.811 1.00 94.06 254 ASP A CA 1
ATOM 1954 C C . ASP A 1 254 ? -3.096 -20.893 -9.344 1.00 94.06 254 ASP A C 1
ATOM 1956 O O . ASP A 1 254 ? -3.910 -20.614 -8.464 1.00 94.06 254 ASP A O 1
ATOM 1960 N N . ASP A 1 255 ? -1.801 -21.094 -9.074 1.00 95.88 255 ASP A N 1
ATOM 1961 C CA . ASP A 1 255 ? -1.232 -20.982 -7.721 1.00 95.88 255 ASP A CA 1
ATOM 1962 C C . ASP A 1 255 ? -1.215 -19.528 -7.225 1.00 95.88 255 ASP A C 1
ATOM 1964 O O . ASP A 1 255 ? -1.144 -19.271 -6.026 1.00 95.88 255 ASP A O 1
ATOM 1968 N N . LEU A 1 256 ? -1.323 -18.561 -8.145 1.00 96.31 256 LEU A N 1
ATOM 1969 C CA . LEU A 1 256 ? -1.368 -17.131 -7.833 1.00 96.31 256 LEU A CA 1
ATOM 1970 C C . LEU A 1 256 ? -2.783 -16.653 -7.492 1.00 96.31 256 LEU A C 1
ATOM 1972 O O . LEU A 1 256 ? -3.013 -15.446 -7.373 1.00 96.31 256 LEU A O 1
ATOM 1976 N N . ARG A 1 257 ? -3.760 -17.563 -7.376 1.00 95.69 257 ARG A N 1
ATOM 1977 C CA . ARG A 1 257 ? -5.090 -17.226 -6.859 1.00 95.69 257 ARG A CA 1
ATOM 1978 C C . ARG A 1 257 ? -4.955 -16.655 -5.463 1.00 95.69 257 ARG A C 1
ATOM 1980 O O . ARG A 1 257 ? -4.249 -17.193 -4.616 1.00 95.69 257 ARG A O 1
ATOM 1987 N N . 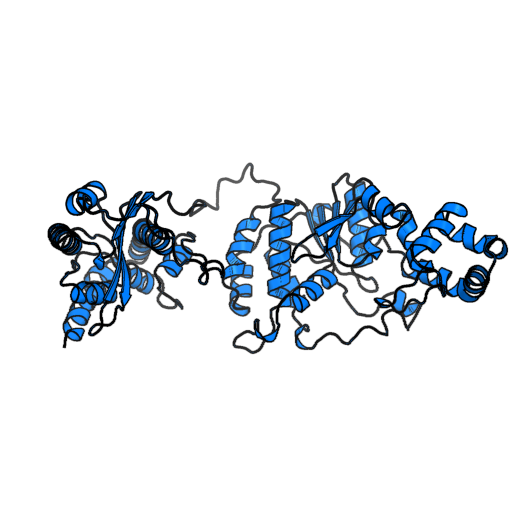ARG A 1 258 ? -5.680 -15.571 -5.213 1.00 93.44 258 ARG A N 1
ATOM 1988 C CA . ARG A 1 258 ? -5.661 -14.953 -3.896 1.00 93.44 258 ARG A CA 1
ATOM 1989 C C . ARG A 1 258 ? -6.283 -15.896 -2.859 1.00 93.44 258 ARG A C 1
ATOM 1991 O O . ARG A 1 258 ? -7.432 -16.314 -3.008 1.00 93.44 258 ARG A O 1
ATOM 1998 N N . GLY A 1 259 ? -5.524 -16.190 -1.809 1.00 91.94 259 GLY A N 1
ATOM 1999 C CA . GLY A 1 259 ? -5.961 -16.979 -0.664 1.00 91.94 259 GLY A CA 1
ATOM 2000 C C . GLY A 1 259 ? -6.833 -16.189 0.323 1.00 91.94 259 GLY A C 1
ATOM 2001 O O . GLY A 1 259 ? -7.035 -14.978 0.172 1.00 91.94 259 GLY A O 1
ATOM 2002 N N . PRO A 1 260 ? -7.377 -16.861 1.352 1.00 90.06 260 PRO A N 1
ATOM 2003 C CA . PRO A 1 260 ? -8.028 -16.176 2.458 1.00 90.06 260 PRO A CA 1
ATOM 2004 C C . PRO A 1 260 ? -7.015 -15.325 3.236 1.00 90.06 260 PRO A C 1
ATOM 2006 O O . PRO A 1 260 ? -5.841 -15.661 3.331 1.00 90.06 260 PRO A O 1
ATOM 2009 N N . THR A 1 261 ? -7.490 -14.219 3.803 1.00 90.69 261 THR A N 1
ATOM 2010 C CA . THR A 1 261 ? -6.707 -13.406 4.738 1.00 90.69 261 THR A CA 1
ATOM 2011 C C . THR A 1 261 ? -6.781 -14.047 6.120 1.00 90.69 261 THR A C 1
ATOM 2013 O O . THR A 1 261 ? -7.886 -14.240 6.631 1.00 90.69 261 THR A O 1
ATOM 2016 N N . ASP A 1 262 ? -5.630 -14.356 6.709 1.00 91.56 262 ASP A N 1
ATOM 2017 C CA . ASP A 1 262 ? -5.510 -14.783 8.098 1.00 91.56 262 ASP A CA 1
ATOM 2018 C C . ASP A 1 262 ? -5.589 -13.549 9.001 1.00 91.56 262 ASP A C 1
ATOM 2020 O O . ASP A 1 262 ? -4.654 -12.751 9.130 1.00 91.56 262 ASP A O 1
ATOM 2024 N N . PHE A 1 263 ? -6.758 -13.358 9.608 1.00 85.31 263 PHE A N 1
ATOM 2025 C CA . PHE A 1 263 ? -6.972 -12.225 10.492 1.00 85.31 263 PHE A CA 1
ATOM 2026 C C . PHE A 1 263 ? -6.188 -12.341 11.794 1.00 85.31 263 PHE A C 1
ATOM 2028 O O . PHE A 1 263 ? -5.810 -11.304 12.322 1.00 85.31 263 PHE A O 1
ATOM 2035 N N . ALA A 1 264 ? -5.928 -13.540 12.316 1.00 84.19 264 ALA A N 1
ATOM 2036 C CA . ALA A 1 264 ? -5.163 -13.682 13.551 1.00 84.19 264 ALA A CA 1
ATOM 2037 C C . ALA A 1 264 ? -3.700 -13.277 13.321 1.00 84.19 264 ALA A C 1
ATOM 2039 O O . ALA A 1 264 ? -3.142 -12.501 14.099 1.00 84.19 264 ALA A O 1
ATOM 2040 N N . GLU A 1 265 ? -3.114 -13.723 12.208 1.00 87.50 265 GLU A N 1
ATOM 2041 C CA . GLU A 1 265 ? -1.743 -13.380 11.834 1.00 87.50 265 GLU A CA 1
ATOM 2042 C C . GLU A 1 265 ? -1.599 -11.888 11.494 1.00 87.50 265 GLU A C 1
ATOM 2044 O O . GLU A 1 265 ? -0.695 -11.228 12.011 1.00 87.50 265 GLU A O 1
ATOM 2049 N N . ILE A 1 266 ? -2.533 -11.308 10.722 1.00 88.50 266 ILE A N 1
ATOM 2050 C CA . ILE A 1 266 ? -2.540 -9.859 10.450 1.00 88.50 266 ILE A CA 1
ATOM 2051 C C . ILE A 1 266 ? -2.675 -9.042 11.734 1.00 88.50 266 ILE A C 1
ATOM 2053 O O . ILE A 1 266 ? -1.993 -8.027 11.878 1.00 88.50 266 ILE A O 1
ATOM 2057 N N . GLN A 1 267 ? -3.541 -9.455 12.664 1.00 82.31 267 GLN A N 1
ATOM 2058 C CA . GLN A 1 267 ? -3.720 -8.747 13.933 1.00 82.31 267 GLN A CA 1
ATOM 2059 C C . GLN A 1 267 ? -2.427 -8.786 14.749 1.00 82.31 267 GLN A C 1
ATOM 2061 O O . GLN A 1 267 ? -1.910 -7.732 15.112 1.00 82.31 267 GLN A O 1
ATOM 2066 N N . SER A 1 268 ? -1.836 -9.970 14.929 1.00 86.50 268 SER A N 1
ATOM 2067 C CA . SER A 1 268 ? -0.570 -10.115 15.650 1.00 86.50 268 SER A CA 1
ATOM 2068 C C . SER A 1 268 ? 0.558 -9.295 15.015 1.00 86.50 268 SER A C 1
ATOM 2070 O O . SER A 1 268 ? 1.338 -8.662 15.730 1.00 86.50 268 SER A O 1
ATOM 2072 N N . LEU A 1 269 ? 0.657 -9.286 13.682 1.00 88.19 269 LEU A N 1
ATOM 2073 C CA . LEU A 1 269 ? 1.663 -8.504 12.969 1.00 88.19 269 LEU A CA 1
ATOM 2074 C C . LEU A 1 269 ? 1.430 -7.004 13.165 1.00 88.19 269 LEU A C 1
ATOM 2076 O O . LEU A 1 269 ? 2.362 -6.269 13.480 1.00 88.19 269 LEU A O 1
ATOM 2080 N N . PHE A 1 270 ? 0.194 -6.530 13.014 1.00 86.50 270 PHE A N 1
ATOM 2081 C CA . PHE A 1 270 ? -0.106 -5.104 13.137 1.00 86.50 270 PHE A CA 1
ATOM 2082 C C . PHE A 1 270 ? -0.027 -4.629 14.590 1.00 86.50 270 PHE A C 1
ATOM 2084 O O . PHE A 1 270 ? 0.225 -3.447 14.808 1.00 86.50 270 PHE A O 1
ATOM 2091 N N . ASP A 1 271 ? -0.184 -5.515 15.580 1.00 83.12 271 ASP A N 1
ATOM 2092 C CA . ASP A 1 271 ? 0.043 -5.195 16.996 1.00 83.12 271 ASP A CA 1
ATOM 2093 C C . ASP A 1 271 ? 1.519 -4.940 17.255 1.00 83.12 271 ASP A C 1
ATOM 2095 O O . ASP A 1 271 ? 1.874 -3.931 17.864 1.00 83.12 271 ASP A O 1
ATOM 2099 N N . ALA A 1 272 ? 2.378 -5.813 16.727 1.00 84.62 272 ALA A N 1
ATOM 2100 C CA . ALA A 1 272 ? 3.824 -5.652 16.813 1.00 84.62 272 ALA A CA 1
ATOM 2101 C C . ALA A 1 272 ? 4.331 -4.411 16.056 1.00 84.62 272 ALA A C 1
ATOM 2103 O O . ALA A 1 272 ? 5.360 -3.845 16.423 1.00 84.62 272 ALA A O 1
ATOM 2104 N N . LEU A 1 273 ? 3.623 -3.994 15.001 1.00 84.75 273 LEU A N 1
ATOM 2105 C CA . LEU A 1 273 ? 3.948 -2.809 14.200 1.00 84.75 273 LEU A CA 1
ATOM 2106 C C . LEU A 1 273 ? 3.198 -1.541 14.635 1.00 84.75 273 LEU A C 1
ATOM 2108 O O . LEU A 1 273 ? 3.408 -0.492 14.033 1.00 84.75 273 LEU A O 1
ATOM 2112 N N . GLU A 1 274 ? 2.349 -1.623 15.666 1.00 83.56 274 GLU A N 1
ATOM 2113 C CA . GLU A 1 274 ? 1.543 -0.511 16.196 1.00 83.56 274 GLU A CA 1
ATOM 2114 C C . GLU A 1 274 ? 0.607 0.138 15.147 1.00 83.56 274 GLU A C 1
ATOM 2116 O O . GLU A 1 274 ? 0.291 1.325 15.196 1.00 83.56 274 GLU A O 1
ATOM 2121 N N . PHE A 1 275 ? 0.109 -0.649 14.187 1.00 79.31 275 PHE A N 1
ATOM 2122 C CA . PHE A 1 275 ? -0.816 -0.181 13.151 1.00 79.31 275 PHE A CA 1
ATOM 2123 C C . PHE A 1 275 ? -2.278 -0.314 13.601 1.00 79.31 275 PHE A C 1
ATOM 2125 O O . PHE A 1 275 ? -2.836 -1.413 13.610 1.00 79.31 275 PHE A O 1
ATOM 2132 N N . GLY A 1 276 ? -2.925 0.806 13.938 1.00 67.38 276 GLY A N 1
ATOM 2133 C CA . GLY A 1 276 ? -4.361 0.855 14.260 1.00 67.38 276 GLY A CA 1
ATOM 2134 C C . GLY A 1 276 ? -5.253 0.877 13.011 1.00 67.38 276 GLY A C 1
ATOM 2135 O O . GLY A 1 276 ? -5.913 -0.106 12.680 1.00 67.38 276 GLY A O 1
ATOM 2136 N N . SER A 1 277 ? -5.211 1.979 12.257 1.00 69.38 277 SER A N 1
ATOM 2137 C CA . SER A 1 277 ? -6.110 2.260 11.120 1.00 69.38 277 SER A CA 1
ATOM 2138 C C . SER A 1 277 ? -5.954 1.318 9.915 1.00 69.38 277 SER A C 1
ATOM 2140 O O . SER A 1 277 ? -6.873 1.148 9.112 1.00 69.38 277 SER A O 1
ATOM 2142 N N . LEU A 1 278 ? -4.796 0.669 9.764 1.00 75.31 278 LEU A N 1
ATOM 2143 C CA . LEU A 1 278 ? -4.509 -0.186 8.608 1.00 75.31 278 LEU A CA 1
ATOM 2144 C C . LEU A 1 278 ? -5.251 -1.531 8.661 1.00 75.31 278 LEU A C 1
ATOM 2146 O O . LEU A 1 278 ? -5.519 -2.127 7.616 1.00 75.31 278 LEU A O 1
ATOM 2150 N N . ARG A 1 279 ? -5.632 -1.989 9.863 1.00 78.44 279 ARG A N 1
ATOM 2151 C CA . ARG A 1 279 ? -6.377 -3.247 10.068 1.00 78.44 279 ARG A CA 1
ATOM 2152 C C . ARG A 1 279 ? -7.710 -3.229 9.343 1.00 78.44 279 ARG A C 1
ATOM 2154 O O . ARG A 1 279 ? -8.072 -4.196 8.674 1.00 78.44 279 ARG A O 1
ATOM 2161 N N . GLN A 1 280 ? -8.418 -2.110 9.454 1.00 69.19 280 GLN A N 1
ATOM 2162 C CA . GLN A 1 280 ? -9.728 -1.917 8.849 1.00 69.19 280 GLN A CA 1
ATOM 2163 C C . GLN A 1 280 ? -9.635 -1.961 7.320 1.00 69.19 280 GLN A C 1
ATOM 2165 O O . GLN A 1 280 ? -10.414 -2.663 6.681 1.00 69.19 280 GLN A O 1
ATOM 2170 N N . LYS A 1 281 ? -8.621 -1.311 6.734 1.00 76.62 281 LYS A N 1
ATOM 2171 C CA . LYS A 1 281 ? -8.381 -1.334 5.281 1.00 76.62 281 LYS A CA 1
ATOM 2172 C C . LYS A 1 281 ? -8.107 -2.746 4.763 1.00 76.62 281 LYS A C 1
ATOM 2174 O O . LYS A 1 281 ? -8.649 -3.138 3.734 1.00 76.62 281 LYS A O 1
ATOM 2179 N N . VAL A 1 282 ? -7.314 -3.541 5.489 1.00 85.38 282 VAL A N 1
ATOM 2180 C CA . VAL A 1 282 ? -7.062 -4.950 5.131 1.00 85.38 282 VAL A CA 1
ATOM 2181 C C . VAL A 1 282 ? -8.340 -5.788 5.237 1.00 85.38 282 VAL A C 1
ATOM 2183 O O . VAL A 1 282 ? -8.639 -6.557 4.322 1.00 85.38 282 VAL A O 1
ATOM 2186 N N . ARG A 1 283 ? -9.138 -5.600 6.298 1.00 81.44 283 ARG A N 1
ATOM 2187 C CA . ARG A 1 283 ? -10.447 -6.259 6.463 1.00 81.44 283 ARG A CA 1
ATOM 2188 C C . ARG A 1 283 ? -11.410 -5.933 5.323 1.00 81.44 283 ARG A C 1
ATOM 2190 O O . ARG A 1 283 ? -12.003 -6.850 4.757 1.00 81.44 283 ARG A O 1
ATOM 2197 N N . GLN A 1 284 ? -11.513 -4.663 4.934 1.00 80.19 284 GLN A N 1
ATOM 2198 C CA . GLN A 1 284 ? -12.391 -4.216 3.849 1.00 80.19 284 GLN A CA 1
ATOM 2199 C C . GLN A 1 284 ? -12.076 -4.914 2.527 1.00 80.19 284 GLN A C 1
ATOM 2201 O O . GLN A 1 284 ? -12.992 -5.264 1.795 1.00 80.19 284 GLN A O 1
ATOM 2206 N N . VAL A 1 285 ? -10.807 -5.199 2.235 1.00 85.94 285 VAL A N 1
ATOM 2207 C CA . VAL A 1 285 ? -10.426 -5.857 0.977 1.00 85.94 285 VAL A CA 1
ATOM 2208 C C . VAL A 1 285 ? -10.285 -7.373 1.091 1.00 85.94 285 VAL A C 1
ATOM 2210 O O . VAL A 1 285 ? -9.968 -8.019 0.094 1.00 85.94 285 VAL A O 1
ATOM 2213 N N . ALA A 1 286 ? -10.515 -7.981 2.258 1.00 85.69 286 ALA A N 1
ATOM 2214 C CA . ALA A 1 286 ? -10.306 -9.417 2.495 1.00 85.69 286 ALA A CA 1
ATOM 2215 C C . ALA A 1 286 ? -11.202 -10.335 1.636 1.00 85.69 286 ALA A C 1
ATOM 2217 O O . ALA A 1 286 ? -10.848 -11.490 1.382 1.00 85.69 286 ALA A O 1
ATOM 2218 N N . HIS A 1 287 ? -12.348 -9.824 1.175 1.00 79.69 287 HIS A N 1
ATOM 2219 C CA . HIS A 1 287 ? -13.313 -10.549 0.340 1.00 79.69 287 HIS A CA 1
ATOM 2220 C C . HIS A 1 287 ? -13.017 -10.458 -1.169 1.00 79.69 287 HIS A C 1
ATOM 2222 O O . HIS A 1 287 ? -13.548 -11.243 -1.955 1.00 79.69 287 HIS A O 1
ATOM 2228 N N . VAL A 1 288 ? -12.180 -9.509 -1.595 1.00 80.94 288 VAL A N 1
ATOM 2229 C CA . VAL A 1 288 ? -11.921 -9.244 -3.015 1.00 80.94 288 VAL A CA 1
ATOM 2230 C C . VAL A 1 288 ? -11.229 -10.440 -3.684 1.00 80.94 288 VAL A C 1
ATOM 2232 O O . VAL A 1 288 ? -10.181 -10.886 -3.225 1.00 80.94 288 VAL A O 1
ATOM 2235 N N . GLY A 1 289 ? -11.769 -10.909 -4.814 1.00 60.72 289 GLY A N 1
ATOM 2236 C CA . GLY A 1 289 ? -11.090 -11.876 -5.686 1.00 60.72 289 GLY A CA 1
ATOM 2237 C C . GLY A 1 289 ? -11.197 -13.350 -5.284 1.00 60.72 289 GLY A C 1
ATOM 2238 O O . GLY A 1 289 ? -10.537 -14.178 -5.907 1.00 60.72 289 GLY A O 1
ATOM 2239 N N . ARG A 1 290 ? -12.021 -13.698 -4.284 1.00 66.81 290 ARG A N 1
ATOM 2240 C CA . ARG A 1 290 ? -12.220 -15.089 -3.840 1.00 66.81 290 ARG A CA 1
ATOM 2241 C C . ARG A 1 290 ? -13.052 -15.900 -4.844 1.00 66.81 290 ARG A C 1
ATOM 2243 O O . ARG A 1 290 ? -14.147 -15.489 -5.220 1.00 66.81 290 ARG A O 1
ATOM 2250 N N . ALA A 1 291 ? -12.566 -17.083 -5.224 1.00 44.16 291 ALA A N 1
ATOM 2251 C CA . ALA A 1 291 ? -13.356 -18.098 -5.926 1.00 44.16 291 ALA A CA 1
ATOM 2252 C C . ALA A 1 291 ? -14.042 -19.015 -4.894 1.00 44.16 291 ALA A C 1
ATOM 2254 O O . ALA A 1 291 ? -13.349 -19.624 -4.084 1.00 44.16 291 ALA A O 1
ATOM 2255 N N . GLY A 1 292 ? -15.382 -19.109 -4.917 1.00 41.62 292 GLY A N 1
ATOM 2256 C CA . GLY A 1 292 ? -16.150 -20.036 -4.063 1.00 41.62 292 GLY A CA 1
ATOM 2257 C C . GLY A 1 292 ? -17.177 -19.427 -3.093 1.00 41.62 292 GLY A C 1
ATOM 2258 O O . GLY A 1 292 ? -17.578 -20.104 -2.154 1.00 41.62 292 GLY A O 1
ATOM 2259 N N . ALA A 1 293 ? -17.653 -18.193 -3.301 1.00 36.47 293 ALA A N 1
ATOM 2260 C CA . ALA A 1 293 ? -18.768 -17.620 -2.523 1.00 36.47 293 ALA A CA 1
ATOM 2261 C C . ALA A 1 293 ? -20.167 -18.092 -2.994 1.00 36.47 293 ALA A C 1
ATOM 2263 O O . ALA A 1 293 ? -21.151 -17.375 -2.850 1.00 36.47 293 ALA A O 1
ATOM 2264 N N . GLU A 1 294 ? -20.259 -19.309 -3.532 1.00 32.75 294 GLU A N 1
ATOM 2265 C CA . GLU A 1 294 ? -21.500 -20.074 -3.660 1.00 32.75 294 GLU A CA 1
ATOM 2266 C C . GLU A 1 294 ? -21.214 -21.472 -3.092 1.00 32.75 294 GLU A C 1
ATOM 2268 O O . GLU A 1 294 ? -20.515 -22.269 -3.711 1.00 32.75 294 GLU A O 1
ATOM 2273 N N . GLY A 1 295 ? -21.710 -21.758 -1.882 1.00 31.55 295 GLY A N 1
ATOM 2274 C CA . GLY A 1 295 ? -21.692 -23.114 -1.316 1.00 31.55 295 GLY A CA 1
ATOM 2275 C C . GLY A 1 295 ? -20.636 -23.420 -0.245 1.00 31.55 295 GLY A C 1
ATOM 2276 O O . GLY A 1 295 ? -19.943 -24.423 -0.342 1.00 31.55 295 GLY A O 1
ATOM 2277 N N . SER A 1 296 ? -20.567 -22.621 0.822 1.00 26.75 296 SER A N 1
ATOM 2278 C CA . SER A 1 296 ? -20.209 -23.112 2.168 1.00 26.75 296 SER A CA 1
ATOM 2279 C C . SER A 1 296 ? -20.861 -22.222 3.226 1.00 26.75 296 SER A C 1
ATOM 2281 O O . SER A 1 296 ? -20.209 -21.565 4.035 1.00 26.75 296 SER A O 1
ATOM 2283 N N . ALA A 1 297 ? -22.192 -22.188 3.196 1.00 34.38 297 ALA A N 1
ATOM 2284 C CA . ALA A 1 297 ? -23.002 -21.744 4.319 1.00 34.38 297 ALA A CA 1
ATOM 2285 C C . ALA A 1 297 ? -23.054 -22.877 5.360 1.00 34.38 297 ALA A C 1
ATOM 2287 O O . ALA A 1 297 ? -24.023 -23.627 5.391 1.00 34.38 297 ALA A O 1
ATOM 2288 N N . AL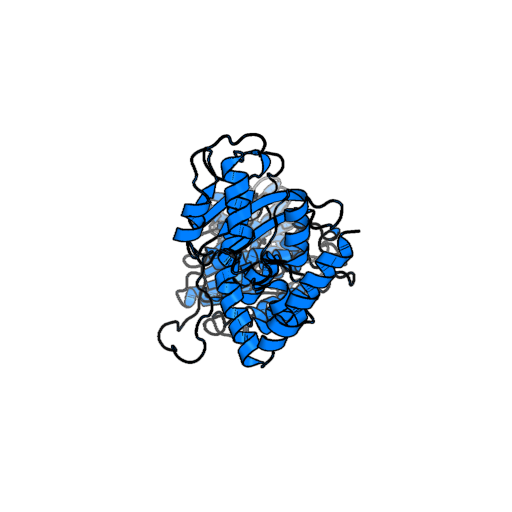A A 1 298 ? -21.972 -23.053 6.127 1.00 31.36 298 ALA A N 1
ATOM 2289 C CA . ALA A 1 298 ? -21.924 -23.795 7.395 1.00 31.36 298 ALA A CA 1
ATOM 2290 C C . ALA A 1 298 ? -20.481 -23.806 7.942 1.00 31.36 298 ALA A C 1
ATOM 2292 O O . ALA A 1 298 ? -19.765 -24.775 7.719 1.00 31.36 298 ALA A O 1
ATOM 2293 N N . ALA A 1 299 ? -20.049 -22.724 8.604 1.00 29.28 299 ALA A N 1
ATOM 2294 C CA . ALA A 1 299 ? -19.093 -22.753 9.733 1.00 29.28 299 ALA A CA 1
ATOM 2295 C C . ALA A 1 299 ? -18.687 -21.353 10.227 1.00 29.28 299 ALA A C 1
ATOM 2297 O O . ALA A 1 299 ? -18.348 -21.240 11.393 1.0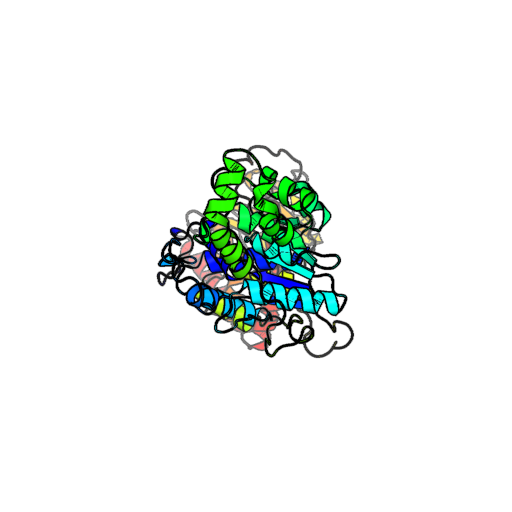0 29.28 299 ALA A O 1
ATOM 2298 N N . ASP A 1 300 ? -18.803 -20.299 9.416 1.00 28.12 300 ASP A N 1
ATOM 2299 C CA . ASP A 1 300 ? -18.611 -18.918 9.877 1.00 28.12 300 ASP A CA 1
ATOM 2300 C C . ASP A 1 300 ? -19.891 -18.125 9.629 1.00 28.12 300 ASP A C 1
ATOM 2302 O O . ASP A 1 300 ? -20.158 -17.638 8.527 1.00 28.12 300 ASP A O 1
ATOM 2306 N N . ALA A 1 301 ? -20.730 -18.051 10.661 1.00 24.41 301 ALA A N 1
ATOM 2307 C CA . ALA A 1 301 ? -21.809 -17.080 10.686 1.00 24.41 301 ALA A CA 1
ATOM 2308 C C . ALA A 1 301 ? -21.185 -15.669 10.728 1.00 24.41 301 ALA A C 1
ATOM 2310 O O . ALA A 1 301 ? -20.301 -15.424 11.551 1.00 24.41 301 ALA A O 1
ATOM 2311 N N . PRO A 1 302 ? -21.615 -14.735 9.865 1.00 28.48 302 PRO A N 1
ATOM 2312 C CA . PRO A 1 302 ? -21.132 -13.367 9.908 1.00 28.48 302 PRO A CA 1
ATOM 2313 C C . PRO A 1 302 ? -21.725 -12.680 11.141 1.00 28.48 302 PRO A C 1
ATOM 2315 O O . PRO A 1 302 ? -22.935 -12.475 11.207 1.00 28.48 302 PRO A O 1
ATOM 2318 N N . MET A 1 303 ? -20.883 -12.306 12.103 1.00 28.31 303 MET A N 1
ATOM 2319 C CA . MET A 1 303 ? -21.245 -11.292 13.090 1.00 28.31 303 MET A CA 1
ATOM 2320 C C . MET A 1 303 ? -20.906 -9.917 12.514 1.00 28.31 303 MET A C 1
ATOM 2322 O O . MET A 1 303 ? -19.741 -9.610 12.277 1.00 28.31 303 MET A O 1
ATOM 2326 N N . GLY A 1 304 ? -21.947 -9.115 12.289 1.00 27.92 304 GLY A N 1
ATOM 2327 C CA . GLY A 1 304 ? -21.852 -7.676 12.036 1.00 27.92 304 GLY A CA 1
ATOM 2328 C C . GLY A 1 304 ? -21.881 -7.281 10.562 1.00 27.92 304 GLY A C 1
ATOM 2329 O O . GLY A 1 304 ? -20.871 -7.321 9.864 1.00 27.92 304 GLY A O 1
ATOM 2330 N N . GLY A 1 305 ? -23.056 -6.865 10.086 1.00 28.64 305 GLY A N 1
ATOM 2331 C CA . GLY A 1 305 ? -23.215 -6.208 8.794 1.00 28.64 305 GLY A CA 1
ATOM 2332 C C . GLY A 1 305 ? -22.438 -4.893 8.725 1.00 28.64 305 GLY A C 1
ATOM 2333 O O . GLY A 1 305 ? -22.358 -4.136 9.687 1.00 28.64 305 GLY A O 1
ATOM 2334 N N . SER A 1 306 ? -21.877 -4.627 7.549 1.00 35.88 306 SER A N 1
ATOM 2335 C CA . SER A 1 306 ? -21.251 -3.363 7.187 1.00 35.88 306 SER A CA 1
ATOM 2336 C C . SER A 1 306 ? -22.269 -2.221 7.216 1.00 35.88 306 SER A C 1
ATOM 2338 O O . SER A 1 306 ? -23.131 -2.128 6.341 1.00 35.88 306 SER A O 1
ATOM 2340 N N . GLY A 1 307 ? -22.124 -1.346 8.201 1.00 37.91 307 GLY A N 1
ATOM 2341 C CA . GLY A 1 307 ? -22.832 -0.081 8.321 1.00 37.91 307 GLY A CA 1
ATOM 2342 C C . GLY A 1 307 ? -22.912 0.307 9.788 1.00 37.91 307 GLY A C 1
ATOM 2343 O O . GLY A 1 307 ? -23.340 -0.500 10.611 1.00 37.91 307 GLY A O 1
ATOM 2344 N N . ALA A 1 308 ? -22.529 1.541 10.128 1.00 47.69 308 ALA A N 1
ATOM 2345 C CA . ALA A 1 308 ? -23.091 2.157 11.326 1.00 47.69 308 ALA A CA 1
ATOM 2346 C C . ALA A 1 308 ? -24.613 1.943 11.286 1.00 47.69 308 ALA A C 1
ATOM 2348 O O . ALA A 1 308 ? -25.176 1.988 10.185 1.00 47.69 308 ALA A O 1
ATOM 2349 N N . PRO A 1 309 ? -25.277 1.659 12.421 1.00 53.00 309 PRO A N 1
ATOM 2350 C CA . PRO A 1 309 ? -26.724 1.526 12.417 1.00 53.00 309 PRO A CA 1
ATOM 2351 C C . PRO A 1 309 ? -27.291 2.770 11.723 1.00 53.00 309 PRO A C 1
ATOM 2353 O O . PRO A 1 309 ? -26.787 3.875 11.952 1.00 53.00 309 PRO A O 1
ATOM 2356 N N . ASP A 1 310 ? -28.241 2.575 10.804 1.00 66.56 310 ASP A N 1
ATOM 2357 C CA . ASP A 1 310 ? -28.891 3.665 10.070 1.00 66.56 310 ASP A CA 1
ATOM 2358 C C . ASP A 1 310 ? -29.738 4.459 11.070 1.00 66.56 310 ASP A C 1
ATOM 2360 O O . ASP A 1 310 ? -30.925 4.216 11.264 1.00 66.56 310 ASP A O 1
ATOM 2364 N N . VAL A 1 311 ? -29.051 5.306 11.835 1.00 83.25 311 VAL A N 1
ATOM 2365 C CA . VAL A 1 311 ? -29.592 6.056 12.957 1.00 83.25 311 VAL A CA 1
ATOM 2366 C C . VAL A 1 311 ? -29.845 7.461 12.469 1.00 83.25 311 VAL A C 1
ATOM 2368 O O . VAL A 1 311 ? -28.914 8.199 12.129 1.00 83.25 311 VAL A O 1
ATOM 2371 N N . ALA A 1 312 ? -31.109 7.861 12.496 1.00 89.00 312 ALA A N 1
ATOM 2372 C CA . ALA A 1 312 ? -31.478 9.237 12.231 1.00 89.00 312 ALA A CA 1
ATOM 2373 C C . ALA A 1 312 ? -31.029 10.111 13.412 1.00 89.00 312 ALA A C 1
ATOM 2375 O O . ALA A 1 312 ? -31.646 10.091 14.482 1.00 89.00 312 ALA A O 1
ATOM 2376 N N . VAL A 1 313 ? -29.948 10.873 13.223 1.00 89.75 313 VAL A N 1
ATOM 2377 C CA . VAL A 1 313 ? -29.436 11.806 14.236 1.00 89.75 313 VAL A CA 1
ATOM 2378 C C . VAL A 1 313 ? -30.041 13.191 14.022 1.00 89.75 313 VAL A C 1
ATOM 2380 O O . VAL A 1 313 ? -29.799 13.828 12.999 1.00 89.75 313 VAL A O 1
ATOM 2383 N N . GLY A 1 314 ? -30.822 13.657 14.993 1.00 90.06 314 GLY A N 1
ATOM 2384 C CA . GLY A 1 314 ? -31.369 15.012 15.040 1.00 90.06 314 GLY A CA 1
ATOM 2385 C C . GLY A 1 314 ? -30.686 15.869 16.104 1.00 90.06 314 GLY A C 1
ATOM 2386 O O . GLY A 1 314 ? -30.136 15.347 17.072 1.00 90.06 314 GLY A O 1
ATOM 2387 N N . ALA A 1 315 ? -30.745 17.188 15.937 1.00 90.69 315 ALA A N 1
ATOM 2388 C CA . ALA A 1 315 ? -30.407 18.149 16.985 1.00 90.69 315 ALA A CA 1
ATOM 2389 C C . ALA A 1 315 ? -31.676 18.591 17.726 1.00 90.69 315 ALA A C 1
ATOM 2391 O O . ALA A 1 315 ? -32.731 18.737 17.107 1.00 90.69 315 ALA A O 1
ATOM 2392 N N . CYS A 1 316 ? -31.569 18.807 19.034 1.00 91.19 316 CYS A N 1
ATOM 2393 C CA . CYS A 1 316 ? -32.639 19.360 19.855 1.00 91.19 316 CYS A CA 1
ATOM 2394 C C . CYS A 1 316 ? -32.905 20.818 19.469 1.00 91.19 316 CYS A C 1
ATOM 2396 O O . CYS A 1 316 ? -31.993 21.640 19.493 1.00 91.19 316 CYS A O 1
ATOM 2398 N N . GLN A 1 317 ? -34.158 21.116 19.135 1.00 90.50 317 GLN A N 1
ATOM 2399 C CA . GLN A 1 317 ? -34.648 22.454 18.800 1.00 90.50 317 GLN A CA 1
ATOM 2400 C C . GLN A 1 317 ? -35.491 23.016 19.953 1.00 90.50 317 GLN A C 1
ATOM 2402 O O . GLN A 1 317 ? -35.850 22.285 20.877 1.00 90.50 317 GLN A O 1
ATOM 2407 N N . GLU A 1 318 ? -35.843 24.301 19.904 1.00 86.69 318 GLU A N 1
ATOM 2408 C CA . GLU A 1 318 ? -36.616 24.979 20.961 1.00 86.69 318 GLU A CA 1
ATOM 2409 C C . GLU A 1 318 ? -38.002 24.345 21.204 1.00 86.69 318 GLU A C 1
ATOM 2411 O O . GLU A 1 318 ? -38.488 24.311 22.334 1.00 86.69 318 GLU A O 1
ATOM 2416 N N . ASP A 1 319 ? -38.621 23.783 20.163 1.00 90.12 319 ASP A N 1
ATOM 2417 C CA . ASP A 1 319 ? -39.932 23.123 20.200 1.00 90.12 319 ASP A CA 1
ATOM 2418 C C . ASP A 1 319 ? -39.865 21.609 20.483 1.00 90.12 319 ASP A C 1
ATOM 2420 O O . ASP A 1 319 ? -40.895 20.932 20.536 1.00 90.12 319 ASP A O 1
ATOM 2424 N N . THR A 1 320 ? -38.664 21.057 20.679 1.00 93.75 320 THR A N 1
ATOM 2425 C CA . THR A 1 320 ? -38.476 19.623 20.929 1.00 93.75 320 THR A CA 1
ATOM 2426 C C . THR A 1 320 ? -38.950 19.244 22.336 1.00 93.75 320 THR A C 1
ATOM 2428 O O . THR A 1 320 ? -38.372 19.684 23.330 1.00 93.75 320 THR A O 1
ATOM 2431 N N . ASP A 1 321 ? -39.957 18.367 22.431 1.00 96.12 321 ASP A N 1
ATOM 2432 C CA . ASP A 1 321 ? -40.356 17.713 23.686 1.00 96.12 321 ASP A CA 1
ATOM 2433 C C . ASP A 1 321 ? -39.457 16.495 23.953 1.00 96.12 321 ASP A C 1
ATOM 2435 O O . ASP A 1 321 ? -39.665 15.400 23.421 1.00 96.12 321 ASP A O 1
ATOM 2439 N N . ILE A 1 322 ? -38.442 16.691 24.795 1.00 96.69 322 ILE A N 1
ATOM 2440 C CA . ILE A 1 322 ? -37.418 15.684 25.103 1.00 96.69 322 ILE A CA 1
ATOM 2441 C C . ILE A 1 322 ? -38.021 14.523 25.906 1.00 96.69 322 ILE A C 1
ATOM 2443 O O . ILE A 1 322 ? -37.634 13.368 25.726 1.00 96.69 322 ILE A O 1
ATOM 2447 N N . SER A 1 323 ? -39.006 14.798 26.767 1.00 96.19 323 SER A N 1
ATOM 2448 C CA . SER A 1 323 ? -39.677 13.768 27.570 1.00 96.19 323 SER A CA 1
ATOM 2449 C C . SER A 1 323 ? -40.580 12.866 26.732 1.00 96.19 323 SER A C 1
ATOM 2451 O O . SER A 1 323 ? -40.687 11.670 27.009 1.00 96.19 323 SER A O 1
ATOM 2453 N N . GLN A 1 324 ? -41.265 13.413 25.728 1.00 95.75 324 GLN A N 1
ATOM 2454 C CA . GLN A 1 324 ? -42.008 12.620 24.748 1.00 95.75 324 GLN A CA 1
ATOM 2455 C C . GLN A 1 324 ? -41.047 11.842 23.845 1.00 95.75 324 GLN A C 1
ATOM 2457 O O . GLN A 1 324 ? -41.211 10.632 23.707 1.00 95.75 324 GLN A O 1
ATOM 2462 N N . TRP A 1 325 ? -39.995 12.493 23.334 1.00 96.50 325 TRP A N 1
ATOM 2463 C CA . TRP A 1 325 ? -38.976 11.835 22.513 1.00 96.50 325 TRP A CA 1
ATOM 2464 C C . TRP A 1 325 ? -38.363 10.624 23.228 1.00 96.50 325 TRP A C 1
ATOM 2466 O O . TRP A 1 325 ? -38.304 9.537 22.660 1.00 96.50 325 TRP A O 1
ATOM 2476 N N . ALA A 1 326 ? -37.974 10.766 24.496 1.00 96.00 326 ALA A N 1
ATOM 2477 C CA . ALA A 1 326 ? -37.395 9.671 25.271 1.00 96.00 326 ALA A CA 1
ATOM 2478 C C . ALA A 1 326 ? -38.377 8.507 25.495 1.00 96.00 326 ALA A C 1
ATOM 2480 O O . ALA A 1 326 ? -37.962 7.351 25.493 1.00 96.00 326 ALA A O 1
ATOM 2481 N N . ARG A 1 327 ? -39.678 8.789 25.659 1.00 94.94 327 ARG A N 1
ATOM 2482 C CA . ARG A 1 327 ? -40.715 7.751 25.794 1.00 94.94 327 ARG A CA 1
ATOM 2483 C C . ARG A 1 327 ? -40.930 6.982 24.494 1.00 94.94 327 ARG A C 1
ATOM 2485 O O . ARG A 1 327 ? -41.062 5.763 24.539 1.00 94.94 327 ARG A O 1
ATOM 2492 N N . ASP A 1 328 ? -40.925 7.679 23.362 1.00 95.56 328 ASP A N 1
ATOM 2493 C CA . ASP A 1 328 ? -41.139 7.073 22.044 1.00 95.56 328 ASP A CA 1
ATOM 2494 C C . ASP A 1 328 ? -39.939 6.238 21.574 1.00 95.56 328 ASP A C 1
ATOM 2496 O O . ASP A 1 328 ? -40.103 5.328 20.766 1.00 95.56 328 ASP A O 1
ATOM 2500 N N . ASN A 1 329 ? -38.745 6.522 22.102 1.00 94.88 329 ASN A N 1
ATOM 2501 C CA . ASN A 1 329 ? -37.487 5.874 21.721 1.00 94.88 329 ASN A CA 1
ATOM 2502 C C . ASN A 1 329 ? -36.894 5.003 22.848 1.00 94.88 329 ASN A C 1
ATOM 2504 O O . ASN A 1 329 ? -35.703 4.699 22.828 1.00 94.88 329 ASN A O 1
ATOM 2508 N N . ALA A 1 330 ? -37.694 4.613 23.847 1.00 92.38 330 ALA A N 1
ATOM 2509 C CA . ALA A 1 330 ? -37.237 3.758 24.941 1.00 92.38 330 ALA A CA 1
ATOM 2510 C C . ALA A 1 330 ? -36.942 2.312 24.463 1.00 92.38 330 ALA A C 1
ATOM 2512 O O . ALA A 1 330 ? -37.687 1.783 23.637 1.00 92.38 330 ALA A O 1
ATOM 2513 N N . PRO A 1 331 ? -35.927 1.615 25.017 1.00 94.44 331 PRO A N 1
ATOM 2514 C CA . PRO A 1 331 ? -35.006 2.069 26.062 1.00 94.44 331 PRO A CA 1
ATOM 2515 C C . PRO A 1 331 ? -34.014 3.125 25.553 1.00 94.44 331 PRO A C 1
ATOM 2517 O O . PRO A 1 331 ? -33.552 3.047 24.422 1.00 94.44 331 PRO A O 1
ATOM 2520 N N . VAL A 1 332 ? -33.649 4.085 26.410 1.00 96.44 332 VAL A N 1
ATOM 2521 C CA . VAL A 1 332 ? -32.760 5.197 26.036 1.00 96.44 332 VAL A CA 1
ATOM 2522 C C . VAL A 1 332 ? -31.323 4.935 26.489 1.00 96.44 332 VAL A C 1
ATOM 2524 O O . VAL A 1 332 ? -31.080 4.531 27.626 1.00 96.44 332 VAL A O 1
ATOM 2527 N N . ALA A 1 333 ? -30.369 5.178 25.598 1.00 97.31 333 ALA A N 1
ATOM 2528 C CA . ALA A 1 333 ? -28.9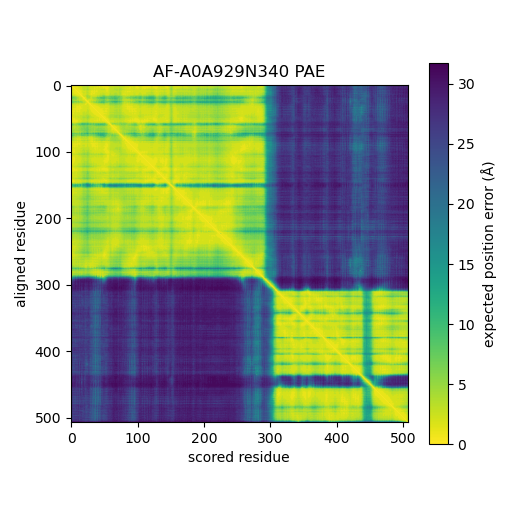44 5.279 25.879 1.00 97.31 333 ALA A CA 1
ATOM 2529 C C . ALA A 1 333 ? -28.550 6.736 26.133 1.00 97.31 333 ALA A C 1
ATOM 2531 O O . ALA A 1 333 ? -29.164 7.645 25.568 1.00 97.31 333 ALA A O 1
ATOM 2532 N N . VAL A 1 334 ? -27.507 6.954 26.935 1.00 97.38 334 VAL A N 1
ATOM 2533 C CA . VAL A 1 334 ? -26.893 8.274 27.116 1.00 97.38 334 VAL A CA 1
ATOM 2534 C C . VAL A 1 334 ? -25.391 8.230 26.863 1.00 97.38 334 VAL A C 1
ATOM 2536 O O . VAL A 1 334 ? -24.703 7.297 27.280 1.00 97.38 334 VAL A O 1
ATOM 2539 N N . LEU A 1 335 ? -24.880 9.275 26.215 1.00 96.44 335 LEU A N 1
ATOM 2540 C CA . LEU A 1 335 ? -23.452 9.529 26.075 1.00 96.44 335 LEU A CA 1
ATOM 2541 C C . LEU A 1 335 ? -23.183 11.029 26.220 1.00 96.44 335 LEU A C 1
ATOM 2543 O O . LEU A 1 335 ? -23.889 11.853 25.634 1.00 96.44 335 LEU A O 1
ATOM 2547 N N . VAL A 1 336 ? -22.165 11.373 27.005 1.00 94.44 336 VAL A N 1
ATOM 2548 C CA . VAL A 1 336 ? -21.761 12.756 27.274 1.00 94.44 336 VAL A CA 1
ATOM 2549 C C . VAL A 1 336 ? -20.413 13.032 26.628 1.00 94.44 336 VAL A C 1
ATOM 2551 O O . VAL A 1 336 ? -19.470 12.259 26.770 1.00 94.44 336 VAL A O 1
ATOM 2554 N N . GLU A 1 337 ? -20.318 14.172 25.955 1.00 92.31 337 GLU A N 1
ATOM 2555 C CA . GLU A 1 337 ? -19.057 14.783 25.565 1.00 92.31 337 GLU A CA 1
ATOM 2556 C C . GLU A 1 337 ? -18.801 15.985 26.475 1.00 92.31 337 GLU A C 1
ATOM 2558 O O . GLU A 1 337 ? -19.638 16.884 26.594 1.00 92.31 337 GLU A O 1
ATOM 2563 N N . GLY A 1 338 ? -17.655 15.990 27.149 1.00 88.50 338 GLY A N 1
ATOM 2564 C CA . GLY A 1 338 ? -17.294 17.040 28.089 1.00 88.50 338 GLY A CA 1
ATOM 2565 C C . GLY A 1 338 ? -16.200 16.605 29.057 1.00 88.50 338 GLY A C 1
ATOM 2566 O O . GLY A 1 338 ? -15.384 15.738 28.746 1.00 88.50 338 GLY A O 1
ATOM 2567 N N . ASP A 1 339 ? -16.180 17.219 30.235 1.00 87.31 339 ASP A N 1
ATOM 2568 C CA . ASP A 1 339 ? -15.203 16.945 31.284 1.00 87.31 339 ASP A CA 1
ATOM 2569 C C . ASP A 1 339 ? -15.830 16.046 32.366 1.00 87.31 339 ASP A C 1
ATOM 2571 O O . ASP A 1 339 ? -16.766 16.484 33.041 1.00 87.31 339 ASP A O 1
ATOM 2575 N N . PRO A 1 340 ? -15.346 14.805 32.557 1.00 87.44 340 PRO A N 1
ATOM 2576 C CA . PRO A 1 340 ? -15.903 13.875 33.539 1.00 87.44 340 PRO A CA 1
ATOM 2577 C C . PRO A 1 340 ? -15.322 14.055 34.953 1.00 87.44 340 PRO A C 1
ATOM 2579 O O . PRO A 1 340 ? -15.624 13.265 35.848 1.00 87.44 340 PRO A O 1
ATOM 2582 N N . ARG A 1 341 ? -14.454 15.050 35.199 1.00 87.31 341 ARG A N 1
ATOM 2583 C CA . ARG A 1 341 ? -13.823 15.240 36.518 1.00 87.31 341 ARG A CA 1
ATOM 2584 C C . ARG A 1 341 ? -14.850 15.633 37.578 1.00 87.31 341 ARG A C 1
ATOM 2586 O O . ARG A 1 341 ? -15.636 16.552 37.387 1.00 87.31 341 ARG A O 1
ATOM 2593 N N . ALA A 1 342 ? -14.760 15.029 38.761 1.00 82.88 342 ALA A N 1
ATOM 2594 C CA . ALA A 1 342 ? -15.762 15.187 39.815 1.00 82.88 342 ALA A CA 1
ATOM 2595 C C . ALA A 1 342 ? -16.041 16.635 40.271 1.00 82.88 342 ALA A C 1
ATOM 2597 O O . ALA A 1 342 ? -17.190 16.966 40.577 1.00 82.88 342 ALA A O 1
ATOM 2598 N N . VAL A 1 343 ? -15.015 17.495 40.302 1.00 79.94 343 VAL A N 1
ATOM 2599 C CA . VAL A 1 343 ? -15.099 18.894 40.777 1.00 79.94 343 VAL A CA 1
ATOM 2600 C C . VAL A 1 343 ? -15.281 19.898 39.633 1.00 79.94 343 VAL A C 1
ATOM 2602 O O . VAL A 1 343 ? -15.917 20.930 39.816 1.00 79.94 343 VAL A O 1
ATOM 2605 N N . ALA A 1 344 ? -14.727 19.601 38.457 1.00 79.69 344 ALA A N 1
ATOM 2606 C CA . ALA A 1 344 ? -14.716 20.488 37.290 1.00 79.69 344 ALA A CA 1
ATOM 2607 C C . ALA A 1 344 ? -15.588 19.951 36.145 1.00 79.69 344 ALA A C 1
ATOM 2609 O O . ALA A 1 344 ? -15.323 20.247 34.981 1.00 79.69 344 ALA A O 1
ATOM 2610 N N . GLY A 1 345 ? -16.584 19.129 36.488 1.00 84.75 345 GLY A N 1
ATOM 2611 C CA . GLY A 1 345 ? -17.433 18.446 35.527 1.00 84.75 345 GLY A CA 1
ATOM 2612 C C . GLY A 1 345 ? -18.076 19.432 34.560 1.00 84.75 345 GLY A C 1
ATOM 2613 O O . GLY A 1 345 ? -18.454 20.540 34.944 1.00 84.75 345 GLY A O 1
ATOM 2614 N N . ARG A 1 346 ? -18.184 19.046 33.294 1.00 89.25 346 ARG A N 1
ATOM 2615 C CA . ARG A 1 346 ? -18.804 19.876 32.261 1.00 89.25 346 ARG A CA 1
ATOM 2616 C C . ARG A 1 346 ? -19.445 18.990 31.214 1.00 89.25 346 ARG A C 1
ATOM 2618 O O . ARG A 1 346 ? -18.872 17.978 30.832 1.00 89.25 346 ARG A O 1
ATOM 2625 N N . VAL A 1 347 ? -20.600 19.411 30.722 1.00 92.19 347 VAL A N 1
ATOM 2626 C CA . VAL A 1 347 ? -21.250 18.815 29.552 1.00 92.19 347 VAL A CA 1
ATOM 2627 C C . VAL A 1 347 ? -21.154 19.834 28.430 1.00 92.19 347 VAL A C 1
ATOM 2629 O O . VAL A 1 347 ? -21.746 20.905 28.548 1.00 92.19 347 VAL A O 1
ATOM 2632 N N . ASP A 1 348 ? -20.396 19.505 27.388 1.00 88.38 348 ASP A N 1
ATOM 2633 C CA . ASP A 1 348 ? -20.330 20.292 26.154 1.00 88.38 348 ASP A CA 1
ATOM 2634 C C . ASP A 1 348 ? -21.460 19.869 25.214 1.00 88.38 348 ASP A C 1
ATOM 2636 O O . ASP A 1 348 ? -22.165 20.706 24.661 1.00 88.38 348 ASP A O 1
ATOM 2640 N N . ARG A 1 349 ? -21.672 18.555 25.076 1.00 92.75 349 ARG A N 1
ATOM 2641 C CA . ARG A 1 349 ? -22.794 17.967 24.339 1.00 92.75 349 ARG A CA 1
ATOM 2642 C C . ARG A 1 349 ? -23.297 16.710 25.034 1.00 92.75 349 ARG A C 1
ATOM 2644 O O . ARG A 1 349 ? -22.536 15.950 25.629 1.00 92.75 349 ARG A O 1
ATOM 2651 N N . LEU A 1 350 ? -24.594 16.476 24.918 1.00 95.38 350 LEU A N 1
ATOM 2652 C CA . LEU A 1 350 ? -25.284 15.296 25.421 1.00 95.38 350 LEU A CA 1
ATOM 2653 C C . LEU A 1 350 ? -25.983 14.610 24.248 1.00 95.38 350 LEU A C 1
ATOM 2655 O O . LEU A 1 350 ? -26.633 15.276 23.450 1.00 95.38 350 LEU A O 1
ATOM 2659 N N . ALA A 1 351 ? -25.891 13.291 24.137 1.00 97.12 351 ALA A N 1
ATOM 2660 C CA . ALA A 1 351 ? -26.702 12.528 23.197 1.00 97.12 351 ALA A CA 1
ATOM 2661 C C . ALA A 1 351 ? -27.606 11.553 23.946 1.00 97.12 351 ALA A C 1
ATOM 2663 O O . ALA A 1 351 ? -27.137 10.795 24.795 1.00 97.12 351 ALA A O 1
ATOM 2664 N N . LEU A 1 352 ? -28.885 11.541 23.578 1.00 97.69 352 LEU A N 1
ATOM 2665 C CA . LEU A 1 352 ? -29.833 10.490 23.930 1.00 97.69 352 LEU A CA 1
ATOM 2666 C C . LEU A 1 352 ? -30.098 9.645 22.688 1.00 97.69 352 LEU A C 1
ATOM 2668 O O . LEU A 1 352 ? -30.268 10.200 21.605 1.00 97.69 352 LEU A O 1
ATOM 2672 N N . ALA A 1 353 ? -30.148 8.323 22.814 1.00 96.75 353 ALA A N 1
ATOM 2673 C CA . ALA A 1 353 ? -30.399 7.456 21.665 1.00 96.75 353 ALA A CA 1
ATOM 2674 C C . ALA A 1 353 ? -31.358 6.305 21.977 1.00 96.75 353 ALA A C 1
ATOM 2676 O O . ALA A 1 353 ? -31.212 5.620 22.988 1.00 96.75 353 ALA A O 1
ATOM 2677 N N . GLY A 1 354 ? -32.320 6.082 21.086 1.00 94.38 354 GLY A N 1
ATOM 2678 C CA . GLY A 1 354 ? -33.054 4.824 20.979 1.00 94.38 354 GLY A CA 1
ATOM 2679 C C . GLY A 1 354 ? -32.335 3.850 20.046 1.00 94.38 354 GLY A C 1
ATOM 2680 O O . GLY A 1 354 ? -31.144 4.000 19.771 1.00 94.38 354 GLY A O 1
ATOM 2681 N N . ALA A 1 355 ? -33.064 2.860 19.532 1.00 85.62 355 ALA A N 1
ATOM 2682 C CA . ALA A 1 355 ? -32.502 1.853 18.629 1.00 85.62 355 ALA A CA 1
ATOM 2683 C C . ALA A 1 355 ? -32.135 2.411 17.237 1.00 85.62 355 ALA A C 1
ATOM 2685 O O . ALA A 1 355 ? -31.142 1.991 16.649 1.00 85.62 355 ALA A O 1
ATOM 2686 N N . ASP A 1 356 ? -32.928 3.348 16.717 1.00 87.38 356 ASP A N 1
ATOM 2687 C CA . ASP A 1 356 ? -32.871 3.850 15.335 1.00 87.38 356 ASP A CA 1
ATOM 2688 C C . ASP A 1 356 ? -32.815 5.386 15.239 1.00 87.38 356 ASP A C 1
ATOM 2690 O O . ASP A 1 356 ? -32.671 5.952 14.154 1.00 87.38 356 ASP A O 1
ATOM 2694 N N . ARG A 1 357 ? -32.904 6.095 16.369 1.00 94.25 357 ARG A N 1
ATOM 2695 C CA . ARG A 1 357 ? -32.844 7.561 16.417 1.00 94.25 357 ARG A CA 1
ATOM 2696 C C . ARG A 1 357 ? -31.954 8.048 17.544 1.00 94.25 357 ARG A C 1
ATOM 2698 O O . ARG A 1 357 ? -31.967 7.495 18.642 1.00 94.25 357 ARG A O 1
ATOM 2705 N N . ALA A 1 358 ? -31.245 9.141 17.290 1.00 95.81 358 ALA A N 1
ATOM 2706 C CA . ALA A 1 358 ? -30.482 9.854 18.305 1.00 95.81 358 ALA A CA 1
ATOM 2707 C C . ALA A 1 358 ? -30.847 11.340 18.315 1.00 95.81 358 ALA A C 1
ATOM 2709 O O . ALA A 1 358 ? -31.084 11.943 17.268 1.00 95.81 358 ALA A O 1
ATOM 2710 N N . LEU A 1 359 ? -30.876 11.922 19.508 1.00 96.88 359 LEU A N 1
ATOM 2711 C CA . LEU A 1 359 ? -31.103 13.335 19.758 1.00 96.88 359 LEU A CA 1
ATOM 2712 C C . LEU A 1 359 ? -29.853 13.929 20.404 1.00 96.88 359 LEU A C 1
ATOM 2714 O O . LEU A 1 359 ? -29.475 13.547 21.512 1.00 96.88 359 LEU A O 1
ATOM 2718 N N . VAL A 1 360 ? -29.217 14.862 19.701 1.00 96.62 360 VAL A N 1
ATOM 2719 C CA . VAL A 1 360 ? -28.061 15.622 20.181 1.00 96.62 360 VAL A CA 1
ATOM 2720 C C . VAL A 1 360 ? -28.560 16.895 20.845 1.00 96.62 360 VAL A C 1
ATOM 2722 O O . VAL A 1 360 ? -29.313 17.664 20.254 1.00 96.62 360 VAL A O 1
ATOM 2725 N N . ILE A 1 361 ? -28.125 17.114 22.074 1.00 94.38 361 ILE A N 1
ATOM 2726 C CA . ILE A 1 361 ? -28.534 18.204 22.943 1.00 94.38 361 ILE A CA 1
ATOM 2727 C C . ILE A 1 361 ? -27.290 19.025 23.277 1.00 94.38 361 ILE A C 1
ATOM 2729 O O . ILE A 1 361 ? -26.318 18.503 23.827 1.00 94.38 361 ILE A O 1
ATOM 2733 N N . ASP A 1 362 ? -27.338 20.314 22.960 1.00 91.75 362 ASP A N 1
ATOM 2734 C CA . ASP A 1 362 ? -26.402 21.307 23.479 1.00 91.75 362 ASP A CA 1
ATOM 2735 C C . ASP A 1 362 ? -27.024 21.932 24.741 1.00 91.75 362 ASP A C 1
ATOM 2737 O O . ASP A 1 362 ? -28.053 22.609 24.632 1.00 91.75 362 ASP A O 1
ATOM 2741 N N . PRO A 1 363 ? -26.453 21.711 25.942 1.00 89.69 363 PRO A N 1
ATOM 2742 C CA . PRO A 1 363 ? -26.990 22.266 27.182 1.00 89.69 363 PRO A CA 1
ATOM 2743 C C . PRO A 1 363 ? -27.147 23.791 27.171 1.00 89.69 363 PRO A C 1
ATOM 2745 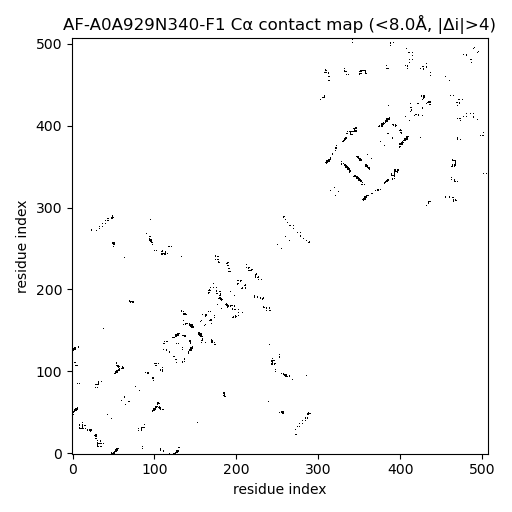O O . PRO A 1 363 ? -28.018 24.306 27.869 1.00 89.69 363 PRO A O 1
ATOM 2748 N N . ALA A 1 364 ? -26.336 24.516 26.392 1.00 88.06 364 ALA A N 1
ATOM 2749 C CA . ALA A 1 364 ? -26.387 25.975 26.326 1.00 88.06 364 ALA A CA 1
ATOM 2750 C C . ALA A 1 364 ? -27.612 26.507 25.562 1.00 88.06 364 ALA A C 1
ATOM 2752 O O . ALA A 1 364 ? -27.962 27.676 25.720 1.00 88.06 364 ALA A O 1
ATOM 2753 N N . LEU A 1 365 ? -28.261 25.663 24.752 1.00 88.56 365 LEU A N 1
ATOM 2754 C CA . LEU A 1 365 ? -29.412 26.027 23.917 1.00 88.56 365 LEU A CA 1
ATOM 2755 C C . LEU A 1 365 ? -30.758 25.580 24.506 1.00 88.56 365 LEU A C 1
ATOM 2757 O O . LEU A 1 365 ? -31.803 25.833 23.910 1.00 88.56 365 LEU A O 1
ATOM 2761 N N . LEU A 1 366 ? -30.756 24.910 25.662 1.00 91.44 366 LEU A N 1
ATOM 2762 C CA . LEU A 1 366 ? -31.977 24.390 26.270 1.00 91.44 366 LEU A CA 1
ATOM 2763 C C . LEU A 1 366 ? -32.844 25.497 26.878 1.00 91.44 366 LEU A C 1
ATOM 2765 O O . LEU A 1 366 ? -32.373 26.364 27.617 1.00 91.44 366 LEU A O 1
ATOM 2769 N N . THR A 1 367 ? -34.155 25.399 26.661 1.00 93.06 367 THR A N 1
ATOM 2770 C CA . THR A 1 367 ? -35.136 26.180 27.428 1.00 93.06 367 THR A CA 1
ATOM 2771 C C . THR A 1 367 ? -35.246 25.658 28.870 1.00 93.06 367 THR A C 1
ATOM 2773 O O . THR A 1 367 ? -34.973 24.481 29.117 1.00 93.06 367 THR A O 1
ATOM 2776 N N . PRO A 1 368 ? -35.721 26.463 29.844 1.00 93.31 368 PRO A N 1
ATOM 2777 C CA . PRO A 1 368 ? -35.906 25.993 31.222 1.00 93.31 368 PRO A CA 1
ATOM 2778 C C . PRO A 1 368 ? -36.783 24.737 31.336 1.00 93.31 368 PRO A C 1
ATOM 2780 O O . PRO A 1 368 ? -36.479 23.838 32.112 1.00 93.31 368 PRO A O 1
ATOM 2783 N N . ALA A 1 369 ? -37.832 24.635 30.512 1.00 94.69 369 ALA A N 1
ATOM 2784 C CA . ALA A 1 369 ? -38.680 23.448 30.467 1.00 94.69 369 ALA A CA 1
ATOM 2785 C C . ALA A 1 369 ? -37.912 22.214 29.967 1.00 94.69 369 ALA A C 1
ATOM 2787 O O . ALA A 1 369 ? -38.067 21.125 30.513 1.00 94.69 369 ALA A O 1
ATOM 2788 N N . GLN A 1 370 ? -37.057 22.372 28.955 1.00 96.19 370 GLN A N 1
ATOM 2789 C CA . GLN A 1 370 ? -36.238 21.278 28.439 1.00 96.19 370 GLN A CA 1
ATOM 2790 C C . GLN A 1 370 ? -35.136 20.854 29.415 1.00 96.19 370 GLN A C 1
ATOM 2792 O O . GLN A 1 370 ? -34.840 19.665 29.496 1.00 96.19 370 GLN A O 1
ATOM 2797 N N . VAL A 1 371 ? -34.571 21.778 30.200 1.00 95.56 371 VAL A N 1
ATOM 2798 C CA . VAL A 1 371 ? -33.631 21.439 31.285 1.00 95.56 371 VAL A CA 1
ATOM 2799 C C . VAL A 1 371 ? -34.286 20.484 32.288 1.00 95.56 371 VAL A C 1
ATOM 2801 O O . VAL A 1 371 ? -33.679 19.471 32.648 1.00 95.56 371 VAL A O 1
ATOM 2804 N N . ASP A 1 372 ? -35.536 20.754 32.681 1.00 95.25 372 ASP A N 1
ATOM 2805 C CA . ASP A 1 372 ? -36.310 19.872 33.564 1.00 95.25 372 ASP A CA 1
ATOM 2806 C C . ASP A 1 372 ? -36.632 18.526 32.888 1.00 95.25 372 ASP A C 1
ATOM 2808 O O . ASP A 1 372 ? -36.516 17.469 33.515 1.00 95.25 372 ASP A O 1
ATOM 2812 N N . GLN A 1 373 ? -36.987 18.535 31.595 1.00 96.81 373 GLN A N 1
ATOM 2813 C CA . GLN A 1 373 ? -37.247 17.313 30.823 1.00 96.81 373 GLN A CA 1
ATOM 2814 C C . GLN A 1 373 ? -36.005 16.416 30.718 1.00 96.81 373 GLN A C 1
ATOM 2816 O O . GLN A 1 373 ? -36.116 15.207 30.927 1.00 96.81 373 GLN A O 1
ATOM 2821 N N . VAL A 1 374 ? -34.829 16.985 30.429 1.00 96.44 374 VAL A N 1
ATOM 2822 C CA . VAL A 1 374 ? -33.550 16.256 30.404 1.00 96.44 374 VAL A CA 1
ATOM 2823 C C . VAL A 1 374 ? -33.270 15.648 31.773 1.00 96.44 374 VAL A C 1
ATOM 2825 O O . VAL A 1 374 ? -32.996 14.452 31.862 1.00 96.44 374 VAL A O 1
ATOM 2828 N N . GLY A 1 375 ? -33.416 16.432 32.846 1.00 95.50 375 GLY A N 1
ATOM 2829 C CA . GLY A 1 375 ? -33.243 15.944 34.214 1.00 95.50 375 GLY A CA 1
ATOM 2830 C C . GLY A 1 375 ? -34.162 14.763 34.544 1.00 95.50 375 GLY A C 1
ATOM 2831 O O . GLY A 1 375 ? -33.706 13.765 35.100 1.00 95.50 375 GLY A O 1
ATOM 2832 N N . GLY A 1 376 ? -35.436 14.833 34.142 1.00 95.50 376 GLY A N 1
ATOM 2833 C CA . GLY A 1 376 ? -36.400 13.746 34.322 1.00 95.50 376 GLY A CA 1
ATOM 2834 C C . GLY A 1 376 ? -36.030 12.468 33.562 1.00 95.50 376 GLY A C 1
ATOM 2835 O O . GLY A 1 376 ? -36.119 11.373 34.120 1.00 95.50 376 GLY A O 1
ATOM 2836 N N . VAL A 1 377 ? -35.571 12.593 32.311 1.00 95.62 377 VAL A N 1
ATOM 2837 C CA . VAL A 1 377 ? -35.132 11.446 31.497 1.00 95.62 377 VAL A CA 1
ATOM 2838 C C . VAL A 1 377 ? -33.867 10.810 32.075 1.00 95.62 377 VAL A C 1
ATOM 2840 O O . VAL A 1 377 ? -33.810 9.589 32.206 1.00 95.62 377 VAL A O 1
ATOM 2843 N N . LEU A 1 378 ? -32.874 11.606 32.473 1.00 96.00 378 LEU A N 1
ATOM 2844 C CA . LEU A 1 378 ? -31.618 11.102 33.039 1.00 96.00 378 LEU A CA 1
ATOM 2845 C C . LEU A 1 378 ? -31.822 10.389 34.382 1.00 96.00 378 LEU A C 1
ATOM 2847 O O . LEU A 1 378 ? -31.177 9.371 34.636 1.00 96.00 378 LEU A O 1
ATOM 2851 N N . ALA A 1 379 ? -32.744 10.877 35.216 1.00 93.56 379 ALA A N 1
ATOM 2852 C CA . ALA A 1 379 ? -32.976 10.332 36.550 1.00 93.56 379 ALA A CA 1
ATOM 2853 C C . ALA A 1 379 ? -33.635 8.939 36.552 1.00 93.56 379 ALA A C 1
ATOM 2855 O O . ALA A 1 379 ? -33.471 8.201 37.524 1.00 93.56 379 ALA A O 1
ATOM 2856 N N . GLY A 1 380 ? -34.375 8.558 35.501 1.00 83.19 380 GLY A N 1
ATOM 2857 C CA . GLY A 1 380 ? -35.128 7.293 35.506 1.00 83.19 380 GLY A CA 1
ATOM 2858 C C . GLY A 1 380 ? -35.433 6.639 34.156 1.00 83.19 380 GLY A C 1
ATOM 2859 O O . GLY A 1 380 ? -36.028 5.565 34.143 1.00 83.19 380 GLY A O 1
ATOM 2860 N N . GLY A 1 381 ? -35.061 7.252 33.030 1.00 81.00 381 GLY A N 1
ATOM 2861 C CA . GLY A 1 381 ? -35.345 6.754 31.676 1.00 81.00 381 GLY A CA 1
ATOM 2862 C C . GLY A 1 381 ? -34.146 6.149 30.938 1.00 81.00 381 GLY A C 1
ATOM 2863 O O . GLY A 1 381 ? -34.327 5.563 29.871 1.00 81.00 381 GLY A O 1
ATOM 2864 N N . VAL A 1 382 ? -32.932 6.277 31.482 1.00 91.75 382 VAL A N 1
ATOM 2865 C CA . VAL A 1 382 ? -31.701 5.788 30.846 1.00 91.75 382 VAL A CA 1
ATOM 2866 C C . VAL A 1 382 ? -31.449 4.331 31.211 1.00 91.75 382 VAL A C 1
ATOM 2868 O O . VAL A 1 382 ? -31.327 3.976 32.378 1.00 91.75 382 VAL A O 1
ATOM 2871 N N . ALA A 1 383 ? -31.324 3.493 30.189 1.00 93.69 383 ALA A N 1
ATOM 2872 C CA . ALA A 1 383 ? -31.106 2.064 30.326 1.00 93.69 383 ALA A CA 1
ATOM 2873 C C . ALA A 1 383 ? -29.636 1.655 30.118 1.00 93.69 383 ALA A C 1
ATOM 2875 O O . ALA A 1 383 ? -29.243 0.576 30.565 1.00 93.69 383 ALA A O 1
ATOM 2876 N N . VAL A 1 384 ? -28.842 2.463 29.409 1.00 96.56 384 VAL A N 1
ATOM 2877 C CA . VAL A 1 384 ? -27.429 2.183 29.111 1.00 96.56 384 VAL A CA 1
ATOM 2878 C C . VAL A 1 384 ? -26.604 3.470 29.047 1.00 96.56 384 VAL A C 1
ATOM 2880 O O . VAL A 1 384 ? -27.064 4.485 28.523 1.00 96.56 384 VAL A O 1
ATOM 2883 N N . ALA A 1 385 ? -25.383 3.412 29.572 1.00 96.62 385 ALA A N 1
ATOM 2884 C CA . ALA A 1 385 ? -24.396 4.483 29.532 1.00 96.62 385 ALA A CA 1
ATOM 2885 C C . ALA A 1 385 ? -22.992 3.901 29.310 1.00 96.62 385 ALA A C 1
ATOM 2887 O O . ALA A 1 385 ? -22.763 2.702 29.481 1.00 96.62 385 ALA A O 1
ATOM 2888 N N . HIS A 1 386 ? -22.045 4.763 28.952 1.00 96.44 386 HIS A N 1
ATOM 2889 C CA . HIS A 1 386 ? -20.613 4.470 28.964 1.00 96.44 386 HIS A CA 1
ATOM 2890 C C . HIS A 1 386 ? -19.951 5.309 30.059 1.00 96.44 386 HIS A C 1
ATOM 2892 O O . HIS A 1 386 ? -20.207 6.509 30.118 1.00 96.44 386 HIS A O 1
ATOM 2898 N N . ASP A 1 387 ? -19.153 4.679 30.928 1.00 95.62 387 ASP A N 1
ATOM 2899 C CA . ASP A 1 387 ? -18.542 5.325 32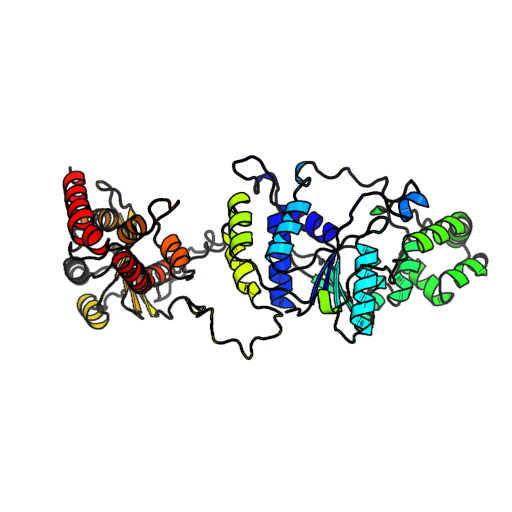.100 1.00 95.62 387 ASP A CA 1
ATOM 2900 C C . ASP A 1 387 ? -19.588 6.068 32.944 1.00 95.62 387 ASP A C 1
ATOM 2902 O O . ASP A 1 387 ? -19.683 7.300 32.961 1.00 95.62 387 ASP A O 1
ATOM 2906 N N . TRP A 1 388 ? -20.427 5.298 33.637 1.00 95.75 388 TRP A N 1
ATOM 2907 C CA . TRP A 1 388 ? -21.535 5.814 34.433 1.00 95.75 388 TRP A CA 1
ATOM 2908 C C . TRP A 1 388 ? -21.055 6.832 35.470 1.00 95.75 388 TRP A C 1
ATOM 2910 O O . TRP A 1 388 ? -21.691 7.871 35.641 1.00 95.75 388 TRP A O 1
ATOM 2920 N N . LYS A 1 389 ? -19.912 6.582 36.128 1.00 94.12 389 LYS A N 1
ATOM 2921 C CA . LYS A 1 389 ? -19.362 7.486 37.148 1.00 94.12 389 LYS A CA 1
ATOM 2922 C C . LYS A 1 389 ? -18.917 8.811 36.529 1.00 94.12 389 LYS A C 1
ATOM 2924 O O . LYS A 1 389 ? -19.327 9.868 37.013 1.00 94.12 389 LYS A O 1
ATOM 2929 N N . GLY A 1 390 ? -18.113 8.768 35.464 1.00 93.50 390 GLY A N 1
ATOM 2930 C CA . GLY A 1 390 ? -17.675 9.973 34.755 1.00 93.50 390 GLY A CA 1
ATOM 2931 C C . GLY A 1 390 ? -18.854 10.772 34.195 1.00 93.50 390 GLY A C 1
ATOM 2932 O O . GLY A 1 390 ? -18.944 11.987 34.392 1.00 93.50 390 GLY A O 1
ATOM 2933 N N . THR A 1 391 ? -19.825 10.077 33.600 1.00 94.81 391 THR A N 1
ATOM 2934 C CA . THR A 1 391 ? -21.072 10.667 33.101 1.00 94.81 391 THR A CA 1
ATOM 2935 C C . THR A 1 391 ? -21.871 11.326 34.231 1.00 94.81 391 THR A C 1
ATOM 2937 O O . THR A 1 391 ? -22.311 12.468 34.092 1.00 94.81 391 THR A O 1
ATOM 2940 N N . ALA A 1 392 ? -22.017 10.669 35.386 1.00 94.00 392 ALA A N 1
ATOM 2941 C CA . ALA A 1 392 ? -22.707 11.231 36.546 1.00 94.00 392 ALA A CA 1
ATOM 2942 C C . ALA A 1 392 ? -22.016 12.498 37.083 1.00 94.00 392 ALA A C 1
ATOM 2944 O O . ALA A 1 392 ? -22.697 13.452 37.466 1.00 94.00 392 ALA A O 1
ATOM 2945 N N . HIS A 1 393 ? -20.680 12.550 37.082 1.00 93.75 393 HIS A N 1
ATOM 2946 C CA . HIS A 1 393 ? -19.934 13.748 37.475 1.00 93.75 393 HIS A CA 1
ATOM 2947 C C . HIS A 1 393 ? -20.163 14.926 36.529 1.00 93.75 393 HIS A C 1
ATOM 2949 O O . HIS A 1 393 ? -20.444 16.030 37.006 1.00 93.75 393 HIS A O 1
ATOM 2955 N N . ALA A 1 394 ? -20.094 14.691 35.217 1.00 93.00 394 ALA A N 1
ATOM 2956 C CA . ALA A 1 394 ? -20.341 15.722 34.214 1.00 93.00 394 ALA A CA 1
ATOM 2957 C C . ALA A 1 394 ? -21.776 16.271 34.309 1.00 93.00 394 ALA A C 1
ATOM 2959 O O . ALA A 1 394 ? -21.974 17.483 34.387 1.00 93.00 394 ALA A O 1
ATOM 2960 N N . LEU A 1 395 ? -22.778 15.387 34.385 1.00 93.62 395 LEU A N 1
ATOM 2961 C CA . LEU A 1 395 ? -24.194 15.766 34.482 1.00 93.62 395 LEU A CA 1
ATOM 2962 C C . LEU A 1 395 ? -24.511 16.547 35.764 1.00 93.62 395 LEU A C 1
ATOM 2964 O O . LEU A 1 395 ? -25.259 17.525 35.728 1.00 93.62 395 LEU A O 1
ATOM 2968 N N . ARG A 1 396 ? -23.895 16.172 36.891 1.00 91.50 396 ARG A N 1
ATOM 2969 C CA . ARG A 1 396 ? -24.095 16.852 38.178 1.00 91.50 396 ARG A CA 1
ATOM 2970 C C . ARG A 1 396 ? -23.681 18.317 38.139 1.00 91.50 396 ARG A C 1
ATOM 2972 O O . ARG A 1 396 ? -24.323 19.137 38.791 1.00 91.50 396 ARG A O 1
ATOM 2979 N N . ALA A 1 397 ? -22.636 18.656 37.386 1.00 85.88 397 ALA A N 1
ATOM 2980 C CA . ALA A 1 397 ? -22.206 20.044 37.236 1.00 85.88 397 ALA A CA 1
ATOM 2981 C C . ALA A 1 397 ? -23.273 20.930 36.567 1.00 85.88 397 ALA A C 1
ATOM 2983 O O . ALA A 1 397 ? -23.286 22.137 36.792 1.00 85.88 397 ALA A O 1
ATOM 2984 N N . GLN A 1 398 ? -24.200 20.322 35.819 1.00 87.31 398 GLN A N 1
ATOM 2985 C CA . GLN A 1 398 ? -25.363 20.974 35.211 1.00 87.31 398 GLN A CA 1
ATOM 2986 C C . GLN A 1 398 ? -26.643 20.846 36.060 1.00 87.31 398 GLN A C 1
ATOM 2988 O O . GLN A 1 398 ? -27.724 21.220 35.619 1.00 87.31 398 GLN A O 1
ATOM 2993 N N . GLY A 1 399 ? -26.550 20.308 37.282 1.00 91.06 399 GLY A N 1
ATOM 2994 C CA . GLY A 1 399 ? -27.702 20.084 38.162 1.00 91.06 399 GLY A CA 1
ATOM 2995 C C . GLY A 1 399 ? -28.531 18.839 37.827 1.00 91.06 399 GLY A C 1
ATOM 2996 O O . GLY A 1 399 ? -29.576 18.628 38.442 1.00 91.06 399 GLY A O 1
ATOM 2997 N N . TRP A 1 400 ? -28.076 17.993 36.899 1.00 94.94 400 TRP A N 1
ATOM 2998 C CA . TRP A 1 400 ? -28.759 16.754 36.530 1.00 94.94 400 TRP A CA 1
ATOM 2999 C C . TRP A 1 400 ? -28.229 15.546 37.305 1.00 94.94 400 TRP A C 1
ATOM 3001 O O . TRP A 1 400 ? -27.050 15.464 37.647 1.00 94.94 400 TRP A O 1
ATOM 3011 N N . ALA A 1 401 ? -29.108 14.577 37.559 1.00 93.81 401 ALA A N 1
ATOM 3012 C CA . ALA A 1 401 ? -28.763 13.309 38.190 1.00 93.81 401 ALA A CA 1
ATOM 3013 C C . ALA A 1 401 ? -28.970 12.157 37.201 1.00 93.81 401 ALA A C 1
ATOM 3015 O O . ALA A 1 401 ? -30.011 12.082 36.551 1.00 93.81 401 ALA A O 1
ATOM 3016 N N . LEU A 1 402 ? -27.988 11.257 37.112 1.00 94.88 402 LEU A N 1
ATOM 3017 C CA . LEU A 1 402 ? -28.099 10.018 36.346 1.00 94.88 402 LEU A CA 1
ATOM 3018 C C . LEU A 1 402 ? -28.640 8.901 37.244 1.00 94.88 402 LEU A C 1
ATOM 3020 O O . LEU A 1 402 ? -28.134 8.698 38.348 1.00 94.88 402 LEU A O 1
ATOM 3024 N N . GLY A 1 403 ? -29.656 8.181 36.772 1.00 91.19 403 GLY A N 1
ATOM 3025 C CA . GLY A 1 403 ? -30.235 7.049 37.491 1.00 91.19 403 GLY A CA 1
ATOM 3026 C C . GLY A 1 403 ? -29.237 5.904 37.699 1.00 91.19 403 GLY A C 1
ATOM 3027 O O . GLY A 1 403 ? -28.430 5.591 36.824 1.00 91.19 403 GLY A O 1
ATOM 3028 N N . GLU A 1 404 ? -29.316 5.249 38.859 1.00 85.12 404 GLU A N 1
ATOM 3029 C CA . GLU A 1 404 ? -28.438 4.125 39.232 1.00 85.12 404 GLU A CA 1
ATOM 3030 C C . GLU A 1 404 ? -28.825 2.809 38.530 1.00 85.12 404 GLU A C 1
ATOM 3032 O O . GLU A 1 404 ? -27.993 1.921 38.364 1.00 85.12 404 GLU A O 1
ATOM 3037 N N . ALA A 1 405 ? -30.073 2.686 38.062 1.00 82.69 405 ALA A N 1
ATOM 3038 C CA . ALA A 1 405 ? -30.583 1.520 37.335 1.00 82.69 405 ALA A CA 1
ATOM 3039 C C . ALA A 1 405 ? -30.174 1.537 35.846 1.00 82.69 405 ALA A C 1
ATOM 3041 O O . ALA A 1 405 ? -31.021 1.483 34.955 1.00 82.69 405 ALA A O 1
ATOM 3042 N N . CYS A 1 406 ? -28.870 1.634 35.584 1.00 89.50 406 CYS A N 1
ATOM 3043 C CA . CYS A 1 406 ? -28.288 1.760 34.250 1.00 89.50 406 CYS A CA 1
ATOM 3044 C C . CYS A 1 406 ? -27.238 0.666 34.003 1.00 89.50 406 CYS A C 1
ATOM 3046 O O . CYS A 1 406 ? -26.521 0.266 34.916 1.00 89.50 406 CYS A O 1
ATOM 3048 N N . PHE A 1 407 ? -27.138 0.175 32.767 1.00 95.62 407 PHE A N 1
ATOM 3049 C CA . PHE A 1 407 ? -26.063 -0.729 32.360 1.00 95.62 407 PHE A CA 1
ATOM 3050 C C . PHE A 1 407 ? -24.844 0.081 31.898 1.00 95.62 407 PHE A C 1
ATOM 3052 O O . PHE A 1 407 ? -24.942 0.807 30.908 1.00 95.62 407 PHE A O 1
ATOM 3059 N N . ASP A 1 408 ? -23.701 -0.063 32.570 1.00 97.12 408 ASP A N 1
ATOM 3060 C CA . ASP A 1 408 ? -22.440 0.559 32.150 1.00 97.12 408 ASP A CA 1
ATOM 3061 C C . ASP A 1 408 ? -21.645 -0.375 31.227 1.00 97.12 408 ASP A C 1
ATOM 3063 O O . ASP A 1 408 ? -21.136 -1.417 31.651 1.00 97.12 408 ASP A O 1
ATOM 3067 N N . VAL A 1 409 ? -21.516 0.005 29.953 1.00 97.12 409 VAL A N 1
ATOM 3068 C CA . VAL A 1 409 ? -20.773 -0.791 28.963 1.00 97.12 409 VAL A CA 1
ATOM 3069 C C . VAL A 1 409 ? -19.262 -0.819 29.215 1.00 97.12 409 VAL A C 1
ATOM 3071 O O . VAL A 1 409 ? -18.605 -1.770 28.798 1.00 97.12 409 VAL A O 1
ATOM 3074 N N . MET A 1 410 ? -18.697 0.181 29.899 1.00 97.06 410 MET A N 1
ATOM 3075 C CA . MET A 1 410 ? -17.272 0.229 30.232 1.00 97.06 410 MET A CA 1
ATOM 3076 C C . MET A 1 410 ? -16.945 -0.819 31.296 1.00 97.06 410 MET A C 1
ATOM 3078 O O . MET A 1 410 ? -16.033 -1.624 31.110 1.00 97.06 410 MET A O 1
ATOM 3082 N N . LEU A 1 411 ? -17.727 -0.846 32.379 1.00 96.81 411 LEU A N 1
ATOM 3083 C CA . LEU A 1 411 ? -17.572 -1.825 33.458 1.00 96.81 411 LEU A CA 1
ATOM 3084 C C . LEU A 1 411 ? -17.901 -3.241 32.979 1.00 96.81 411 LEU A C 1
ATOM 3086 O O . LEU A 1 411 ? -17.172 -4.181 33.287 1.00 96.81 411 LEU A O 1
ATOM 3090 N N . ALA A 1 412 ? -18.946 -3.398 32.160 1.00 96.69 412 ALA A N 1
ATOM 3091 C CA . ALA A 1 412 ? -19.264 -4.684 31.549 1.00 96.69 412 ALA A CA 1
ATOM 3092 C C . ALA A 1 412 ? -18.108 -5.206 30.681 1.00 96.69 412 ALA A C 1
ATOM 3094 O O . ALA A 1 412 ? -17.731 -6.370 30.787 1.00 96.69 412 ALA A O 1
ATOM 3095 N N . ALA A 1 413 ? -17.508 -4.344 29.855 1.00 95.50 413 ALA A N 1
ATOM 3096 C CA . ALA A 1 413 ? -16.361 -4.715 29.035 1.00 95.50 413 ALA A CA 1
ATOM 3097 C C . ALA A 1 413 ? -15.120 -5.050 29.874 1.00 95.50 413 ALA A C 1
ATOM 3099 O O . ALA A 1 413 ? -14.389 -5.970 29.512 1.00 95.50 413 ALA A O 1
ATOM 3100 N N . TYR A 1 414 ? -14.894 -4.338 30.982 1.00 94.81 414 TYR A N 1
ATOM 3101 C CA . TYR A 1 414 ? -13.812 -4.631 31.925 1.00 94.81 414 TYR A CA 1
ATOM 3102 C C . TYR A 1 414 ? -13.951 -6.024 32.544 1.00 94.81 414 TYR A C 1
ATOM 3104 O O . TYR A 1 414 ? -12.977 -6.769 32.585 1.00 94.81 414 TYR A O 1
ATOM 3112 N N . LEU A 1 415 ? -15.160 -6.407 32.959 1.00 94.25 415 LEU A N 1
ATOM 3113 C CA . LEU A 1 415 ? -15.421 -7.747 33.487 1.00 94.25 415 LEU A CA 1
ATOM 3114 C C . LEU A 1 415 ? -15.202 -8.835 32.425 1.00 94.25 415 LEU A C 1
ATOM 3116 O O . LEU A 1 415 ? -14.544 -9.830 32.700 1.00 94.25 415 LEU A O 1
ATOM 3120 N N . VAL A 1 416 ? -15.695 -8.624 31.198 1.00 91.06 416 VAL A N 1
ATOM 3121 C CA . VAL A 1 416 ? -15.539 -9.595 30.097 1.00 91.06 416 VAL A CA 1
ATOM 3122 C C . VAL A 1 416 ? -14.073 -9.779 29.697 1.00 91.06 416 VAL A C 1
ATOM 3124 O O . VAL A 1 416 ? -13.650 -10.886 29.366 1.00 91.06 416 VAL A O 1
ATOM 3127 N N . ALA A 1 417 ? -13.295 -8.698 29.669 1.00 89.00 417 ALA A N 1
ATOM 3128 C CA . ALA A 1 417 ? -11.896 -8.740 29.274 1.00 89.00 417 ALA A CA 1
ATOM 3129 C C . ALA A 1 417 ? -11.100 -7.640 29.996 1.00 89.00 417 ALA A C 1
ATOM 3131 O O . ALA A 1 417 ? -11.004 -6.543 29.452 1.00 89.00 417 ALA A O 1
ATOM 3132 N N . PRO A 1 418 ? -10.491 -7.921 31.165 1.00 89.06 418 PRO A N 1
ATOM 3133 C CA . PRO A 1 418 ? -9.838 -6.905 32.001 1.00 89.06 418 PRO A CA 1
ATOM 3134 C C . PRO A 1 418 ? -8.489 -6.404 31.454 1.00 89.06 418 PRO A C 1
ATOM 3136 O O . PRO A 1 418 ? -8.073 -5.286 31.767 1.00 89.06 418 PRO A O 1
ATOM 3139 N N . ASP A 1 419 ? -7.824 -7.180 30.594 1.00 85.06 419 ASP A N 1
ATOM 3140 C CA . ASP A 1 419 ? -6.480 -6.883 30.065 1.00 85.06 419 ASP A CA 1
ATOM 3141 C C . ASP A 1 419 ? -6.484 -5.970 28.819 1.00 85.06 419 ASP A C 1
ATOM 3143 O O . ASP A 1 419 ? -5.550 -5.970 28.011 1.00 85.06 419 ASP A O 1
ATOM 3147 N N . GLN A 1 420 ? -7.547 -5.188 28.619 1.00 78.56 420 GLN A N 1
ATOM 3148 C CA . GLN A 1 420 ? -7.682 -4.314 27.453 1.00 78.56 420 GLN A CA 1
ATOM 3149 C C . GLN A 1 420 ? -6.949 -2.984 27.652 1.00 78.56 420 GLN A C 1
ATOM 3151 O O . GLN A 1 420 ? -7.008 -2.360 28.709 1.00 78.56 420 GLN A O 1
ATOM 3156 N N . ARG A 1 421 ? -6.297 -2.503 26.584 1.00 74.81 421 ARG A N 1
ATOM 3157 C CA . ARG A 1 421 ? -5.563 -1.222 26.587 1.00 74.81 421 ARG A CA 1
ATOM 3158 C C . ARG A 1 421 ? -6.474 0.003 26.717 1.00 74.81 421 ARG A C 1
ATOM 3160 O O . ARG A 1 421 ? -6.023 1.035 27.201 1.00 74.81 421 ARG A O 1
ATOM 3167 N N . SER A 1 422 ? -7.719 -0.099 26.252 1.00 84.25 422 SER A N 1
ATOM 3168 C CA . SER A 1 422 ? -8.708 0.981 26.290 1.00 84.25 422 SER A CA 1
ATOM 3169 C C . SER A 1 422 ? -10.125 0.431 26.436 1.00 84.25 422 SER A C 1
ATOM 3171 O O . SER A 1 422 ? -10.474 -0.613 25.862 1.00 84.25 422 SER A O 1
ATOM 3173 N N . TYR A 1 423 ? -10.935 1.186 27.173 1.00 90.06 423 TYR A N 1
ATOM 3174 C CA . TYR A 1 423 ? -12.372 0.990 27.330 1.00 90.06 423 TYR A CA 1
ATOM 3175 C C . TYR A 1 423 ? -13.169 2.217 26.883 1.00 90.06 423 TYR A C 1
ATOM 3177 O O . TYR A 1 423 ? -14.301 2.383 27.319 1.00 90.06 423 TYR A O 1
ATOM 3185 N N . ALA A 1 424 ? -12.610 3.099 26.048 1.00 90.94 424 ALA A N 1
ATOM 3186 C CA . ALA A 1 424 ? -13.367 4.218 25.489 1.00 90.94 424 ALA A CA 1
ATOM 3187 C C . ALA A 1 424 ? -14.543 3.717 24.628 1.00 90.94 424 ALA A C 1
ATOM 3189 O O . ALA A 1 424 ? -14.438 2.677 23.981 1.00 90.94 424 ALA A O 1
ATOM 3190 N N . ALA A 1 425 ? -15.657 4.460 24.590 1.00 90.50 425 ALA A N 1
ATOM 3191 C CA . ALA A 1 425 ? -16.878 4.028 23.900 1.00 90.50 425 ALA A CA 1
ATOM 3192 C C . ALA A 1 425 ? -16.628 3.654 22.430 1.00 90.50 425 ALA A C 1
ATOM 3194 O O . ALA A 1 425 ? -17.051 2.589 21.993 1.00 90.50 425 ALA A O 1
ATOM 3195 N N . ALA A 1 426 ? -15.906 4.501 21.688 1.00 88.25 426 ALA A N 1
ATOM 3196 C CA . ALA A 1 426 ? -15.582 4.258 20.281 1.00 88.25 426 ALA A CA 1
ATOM 3197 C C . ALA A 1 426 ? -14.763 2.970 20.092 1.00 88.25 426 ALA A C 1
ATOM 3199 O O . ALA A 1 426 ? -15.113 2.147 19.251 1.00 88.25 426 ALA A O 1
ATOM 3200 N N . ASP A 1 427 ? -13.747 2.759 20.932 1.00 85.62 427 ASP A N 1
ATOM 3201 C CA . ASP A 1 427 ? -12.898 1.566 20.883 1.00 85.62 427 ASP A CA 1
ATOM 3202 C C . ASP A 1 427 ? -13.689 0.298 21.226 1.00 85.62 427 ASP A C 1
ATOM 3204 O O . ASP A 1 427 ? -13.468 -0.750 20.627 1.00 85.62 427 ASP A O 1
ATOM 3208 N N . LEU A 1 428 ? -14.619 0.377 22.187 1.00 90.50 428 LEU A N 1
ATOM 3209 C CA . LEU A 1 428 ? -15.498 -0.739 22.546 1.00 90.50 428 LEU A CA 1
ATOM 3210 C C . LEU A 1 428 ? -16.471 -1.082 21.421 1.00 90.50 428 LEU A C 1
ATOM 3212 O O . LEU A 1 428 ? -16.653 -2.258 21.115 1.00 90.50 428 LEU A O 1
ATOM 3216 N N . ILE A 1 429 ? -17.079 -0.069 20.808 1.00 89.38 429 ILE A N 1
ATOM 3217 C CA . ILE A 1 429 ? -18.022 -0.242 19.704 1.00 89.38 429 ILE A CA 1
ATOM 3218 C C . ILE A 1 429 ? -17.312 -0.864 18.492 1.00 89.38 429 ILE A C 1
ATOM 3220 O O . ILE A 1 429 ? -17.806 -1.851 17.949 1.00 89.38 429 ILE A O 1
ATOM 3224 N N . ASP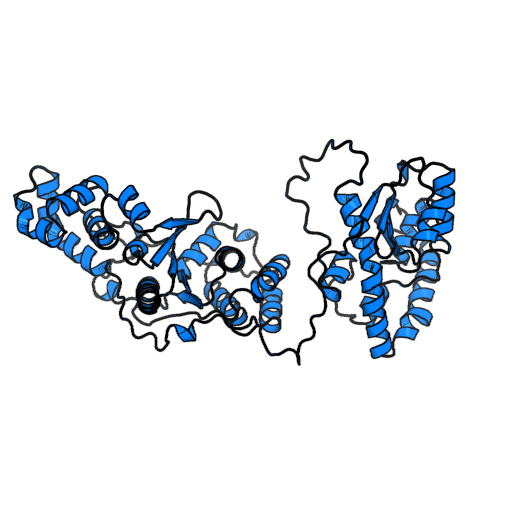 A 1 430 ? -16.131 -0.371 18.116 1.00 83.44 430 ASP A N 1
ATOM 3225 C CA . ASP A 1 430 ? -15.346 -0.963 17.026 1.00 83.44 430 ASP A CA 1
ATOM 3226 C C . ASP A 1 430 ? -14.899 -2.392 17.373 1.00 83.44 430 ASP A C 1
ATOM 3228 O O . ASP A 1 430 ? -15.132 -3.336 16.619 1.00 83.44 430 ASP A O 1
ATOM 3232 N N . ARG A 1 431 ? -14.328 -2.600 18.564 1.00 84.56 431 ARG A N 1
ATOM 3233 C CA . ARG A 1 431 ? -13.783 -3.904 18.963 1.00 84.56 431 ARG A CA 1
ATOM 3234 C C . ARG A 1 431 ? -14.846 -4.993 19.093 1.00 84.56 431 ARG A C 1
ATOM 3236 O O . ARG A 1 431 ? -14.589 -6.122 18.681 1.00 84.56 431 ARG A O 1
ATOM 3243 N N . VAL A 1 432 ? -15.985 -4.684 19.714 1.00 84.19 432 VAL A N 1
ATOM 3244 C CA . VAL A 1 432 ? -17.026 -5.674 20.035 1.00 84.19 432 VAL A CA 1
ATOM 3245 C C . VAL A 1 432 ? -18.030 -5.814 18.896 1.00 84.19 432 VAL A C 1
ATOM 3247 O O . VAL A 1 432 ? -18.428 -6.931 18.584 1.00 84.19 432 VAL A O 1
ATOM 3250 N N . LEU A 1 433 ? -18.426 -4.709 18.256 1.00 83.19 433 LEU A N 1
ATOM 3251 C CA . LEU A 1 433 ? -19.466 -4.727 17.222 1.00 83.19 433 LEU A CA 1
ATOM 3252 C C . LEU A 1 433 ? -18.914 -4.670 15.795 1.00 83.19 433 LEU A C 1
ATOM 3254 O O . LEU A 1 433 ? -19.661 -4.914 14.850 1.00 83.19 433 LEU A O 1
ATOM 3258 N N . GLY A 1 434 ? -17.637 -4.322 15.612 1.00 74.06 434 GLY A N 1
ATOM 3259 C CA . GLY A 1 434 ? -17.062 -4.076 14.287 1.00 74.06 434 GLY A CA 1
ATOM 3260 C C . GLY A 1 434 ? -17.612 -2.815 13.616 1.00 74.06 434 GLY A C 1
ATOM 3261 O O . GLY A 1 434 ? -17.557 -2.704 12.390 1.00 74.06 434 GLY A O 1
ATOM 3262 N N . ILE A 1 435 ? -18.190 -1.894 14.396 1.00 77.50 435 ILE A N 1
ATOM 3263 C CA . ILE A 1 435 ? -18.807 -0.671 13.888 1.00 77.50 435 ILE A CA 1
ATOM 3264 C C . ILE A 1 435 ? -17.831 0.490 14.072 1.00 77.50 435 ILE A C 1
ATOM 3266 O O . ILE A 1 435 ? -17.551 0.910 15.191 1.00 77.50 435 ILE A O 1
ATOM 3270 N N . ASP A 1 436 ? -17.375 1.071 12.967 1.00 68.38 436 ASP A N 1
ATOM 3271 C CA . ASP A 1 436 ? -16.622 2.321 13.001 1.00 68.38 436 ASP A CA 1
ATOM 3272 C C . ASP A 1 436 ? -17.589 3.505 13.014 1.00 68.38 436 ASP A C 1
ATOM 3274 O O . ASP A 1 436 ? -18.260 3.816 12.025 1.00 68.38 436 ASP A O 1
ATOM 3278 N N . VAL A 1 437 ? -17.682 4.154 14.170 1.00 64.62 437 VAL A N 1
ATOM 3279 C CA . VAL A 1 437 ? -18.514 5.343 14.357 1.00 64.62 437 VAL A CA 1
ATOM 3280 C C . VAL A 1 437 ? -17.674 6.626 14.344 1.00 64.62 437 VAL A C 1
ATOM 3282 O O . VAL A 1 437 ? -18.214 7.722 14.505 1.00 64.62 437 VAL A O 1
ATOM 3285 N N . GLY A 1 438 ? -16.361 6.543 14.111 1.00 53.25 438 GLY A N 1
ATOM 3286 C CA . GLY A 1 438 ? -15.507 7.718 14.136 1.00 53.25 438 GLY A CA 1
ATOM 3287 C C . GLY A 1 438 ? -14.093 7.492 13.631 1.00 53.25 438 GLY A C 1
ATOM 3288 O O . GLY A 1 438 ? -13.192 7.312 14.445 1.00 53.25 438 GLY A O 1
ATOM 3289 N N . GLY A 1 439 ? -13.899 7.710 12.330 1.00 44.56 439 GLY A N 1
ATOM 3290 C CA . GLY A 1 439 ? -12.646 8.247 11.818 1.00 44.56 439 GLY A CA 1
ATOM 3291 C C . GLY A 1 439 ? -12.357 9.614 12.443 1.00 44.56 439 GLY A C 1
ATOM 3292 O O . GLY A 1 439 ? -13.281 10.377 12.756 1.00 44.56 439 GLY A O 1
ATOM 3293 N N . ASP A 1 440 ? -11.072 9.906 12.632 1.00 35.78 440 ASP A N 1
ATOM 3294 C CA . ASP A 1 440 ? -10.609 11.271 12.843 1.00 35.78 440 ASP A CA 1
ATOM 3295 C C . ASP A 1 440 ? -11.240 12.171 11.778 1.00 35.78 440 ASP A C 1
ATOM 3297 O O . ASP A 1 440 ? -11.407 11.770 10.618 1.00 35.78 440 ASP A O 1
ATOM 3301 N N . ALA A 1 441 ? -11.617 13.384 12.180 1.00 34.91 441 ALA A N 1
ATOM 3302 C CA . ALA A 1 441 ? -11.938 14.421 11.217 1.00 34.91 441 ALA A CA 1
ATOM 3303 C C . ALA A 1 441 ? -10.838 14.434 10.135 1.00 34.91 441 ALA A C 1
ATOM 3305 O O . ALA A 1 441 ? -9.659 14.264 10.470 1.00 34.91 441 ALA A O 1
ATOM 3306 N N . PRO A 1 442 ? -11.175 14.643 8.850 1.00 34.62 442 PRO A N 1
ATOM 3307 C CA . PRO A 1 442 ? -10.170 15.116 7.910 1.00 34.62 442 PRO A CA 1
ATOM 3308 C C . PRO A 1 442 ? -9.413 16.283 8.563 1.00 34.62 442 PRO A C 1
ATOM 3310 O O . PRO A 1 442 ? -10.003 17.020 9.354 1.00 34.62 442 PRO A O 1
ATOM 3313 N N . ASP A 1 443 ? -8.145 16.480 8.208 1.00 31.64 443 ASP A N 1
ATOM 3314 C CA . ASP A 1 443 ? -7.285 17.617 8.597 1.00 31.64 443 ASP A CA 1
ATOM 3315 C C . ASP A 1 443 ? -7.904 19.030 8.359 1.00 31.64 443 ASP A C 1
ATOM 3317 O O . ASP A 1 443 ? -7.244 20.049 8.545 1.00 31.64 443 ASP A O 1
ATOM 3321 N N . ASP A 1 444 ? -9.186 19.127 8.003 1.00 32.16 444 ASP A N 1
ATOM 3322 C CA . ASP A 1 444 ? -9.992 20.335 7.849 1.00 32.16 444 ASP A CA 1
ATOM 3323 C C . ASP A 1 444 ? -10.616 20.846 9.164 1.00 32.16 444 ASP A C 1
ATOM 3325 O O . ASP A 1 444 ? -11.485 21.715 9.140 1.00 32.16 444 ASP A O 1
ATOM 3329 N N . ALA A 1 445 ? -10.122 20.429 10.338 1.00 34.72 445 ALA A N 1
ATOM 3330 C CA . ALA A 1 445 ? -10.465 21.085 11.613 1.00 34.72 445 ALA A CA 1
ATOM 3331 C C . ALA A 1 445 ? -10.056 22.580 11.659 1.00 34.72 445 ALA A C 1
ATOM 3333 O O . ALA A 1 445 ? -10.387 23.294 12.604 1.00 34.72 445 ALA A O 1
ATOM 3334 N N . LEU A 1 446 ? -9.349 23.065 10.631 1.00 30.44 446 LEU A N 1
ATOM 3335 C CA . LEU A 1 446 ? -9.032 24.475 10.421 1.00 30.44 446 LEU A CA 1
ATOM 3336 C C . LEU A 1 446 ? -10.083 25.241 9.584 1.00 30.44 446 LEU A C 1
ATOM 3338 O O . LEU A 1 446 ? -9.948 26.457 9.458 1.00 30.44 446 LEU A O 1
ATOM 3342 N N . PHE A 1 447 ? -11.108 24.577 9.030 1.00 29.33 447 PHE A N 1
ATOM 3343 C CA . PHE A 1 447 ? -12.111 25.197 8.145 1.00 29.33 447 PHE A CA 1
ATOM 3344 C C . PHE A 1 447 ? -13.561 25.196 8.657 1.00 29.33 447 PHE A C 1
ATOM 3346 O O . PHE A 1 447 ? -14.389 25.858 8.044 1.00 29.33 447 PHE A O 1
ATOM 3353 N N . ASP A 1 448 ? -13.876 24.574 9.796 1.00 37.03 448 ASP A N 1
ATOM 3354 C CA . ASP A 1 448 ? -15.255 24.516 10.326 1.00 37.03 448 ASP A CA 1
ATOM 3355 C C . ASP A 1 448 ? -15.580 25.631 11.343 1.00 37.03 448 ASP A C 1
ATOM 3357 O O . ASP A 1 448 ? -16.181 25.418 12.399 1.00 37.03 448 ASP A O 1
ATOM 3361 N N . LEU A 1 449 ? -15.209 26.865 11.002 1.00 36.16 449 LEU A N 1
ATOM 3362 C CA . LEU A 1 449 ? -15.968 28.025 11.461 1.00 36.16 449 LEU A CA 1
ATOM 3363 C C . LEU A 1 449 ? -17.037 28.291 10.395 1.00 36.16 449 LEU A C 1
ATOM 3365 O O . LEU A 1 449 ? -16.691 28.625 9.269 1.00 36.16 449 LEU A O 1
ATOM 3369 N N . GLU A 1 450 ? -18.307 28.175 10.794 1.00 38.00 450 GLU A N 1
ATOM 3370 C CA . GLU A 1 450 ? -19.516 28.566 10.042 1.00 38.00 450 GLU A CA 1
ATOM 3371 C C . GLU A 1 450 ? -20.110 27.509 9.086 1.00 38.00 450 GLU A C 1
ATOM 3373 O O . GLU A 1 450 ? -20.017 27.595 7.865 1.00 38.00 450 GLU A O 1
ATOM 3378 N N . ALA A 1 451 ? -20.874 26.570 9.652 1.00 33.88 451 ALA A N 1
ATOM 3379 C CA . ALA A 1 451 ? -22.008 25.962 8.954 1.00 33.88 451 ALA A CA 1
ATOM 3380 C C . ALA A 1 451 ? -23.274 26.150 9.805 1.00 33.88 451 ALA A C 1
ATOM 3382 O O . ALA A 1 451 ? -23.658 25.283 10.587 1.00 33.88 451 ALA A O 1
ATOM 3383 N N . GLU A 1 452 ? -23.906 27.321 9.681 1.00 38.06 452 GLU A N 1
ATOM 3384 C CA . GLU A 1 452 ? -25.273 27.550 10.157 1.00 38.06 452 GLU A CA 1
ATOM 3385 C C . GLU A 1 452 ? -26.240 26.723 9.292 1.00 38.06 452 GLU A C 1
ATOM 3387 O O . GLU A 1 452 ? -26.599 27.102 8.177 1.00 38.06 452 GLU A O 1
ATOM 3392 N N . GLY A 1 453 ? -26.641 25.558 9.793 1.00 45.62 453 GLY A N 1
ATOM 3393 C CA . GLY A 1 453 ? -27.729 24.750 9.248 1.00 45.62 453 GLY A CA 1
ATOM 3394 C C . GLY A 1 453 ? -28.565 24.165 10.385 1.00 45.62 453 GLY A C 1
ATOM 3395 O O . GLY A 1 453 ? -28.049 23.935 11.472 1.00 45.62 453 GLY A O 1
ATOM 3396 N N . GLU A 1 454 ? -29.850 23.898 10.141 1.00 53.66 454 GLU A N 1
ATOM 3397 C CA . GLU A 1 454 ? -30.832 23.401 11.132 1.00 53.66 454 GLU A CA 1
ATOM 3398 C C . GLU A 1 454 ? -30.552 21.964 11.666 1.00 53.66 454 GLU A C 1
ATOM 3400 O O . GLU A 1 454 ? -31.398 21.362 12.325 1.00 53.66 454 GLU A O 1
ATOM 3405 N N . GLY A 1 455 ? -29.378 21.378 11.392 1.00 59.59 455 GLY A N 1
ATOM 3406 C CA . GLY A 1 455 ? -29.005 20.000 11.747 1.00 59.59 455 GLY A CA 1
ATOM 3407 C C . GLY A 1 455 ? -27.858 19.898 12.766 1.00 59.59 455 GLY A C 1
ATOM 3408 O O . GLY A 1 455 ? -27.195 20.891 13.059 1.00 59.59 455 GLY A O 1
ATOM 3409 N N . PRO A 1 456 ? -27.587 18.699 13.325 1.00 68.38 456 PRO A N 1
ATOM 3410 C CA . PRO A 1 456 ? -26.477 18.513 14.258 1.00 68.38 456 PRO A CA 1
ATOM 3411 C C . PRO A 1 456 ? -25.129 18.747 13.563 1.00 68.38 456 PRO A C 1
ATOM 3413 O O . PRO A 1 456 ? -24.933 18.334 12.419 1.00 68.38 456 PRO A O 1
ATOM 3416 N N . SER A 1 457 ? -24.173 19.347 14.278 1.00 77.56 457 SER A N 1
ATOM 3417 C CA . SER A 1 457 ? -22.788 19.478 13.802 1.00 77.56 457 SER A CA 1
ATOM 3418 C C . SER A 1 457 ? -22.171 18.110 13.492 1.00 77.56 457 SER A C 1
ATOM 3420 O O . SER A 1 457 ? -22.638 17.088 13.997 1.00 77.56 457 SER A O 1
ATOM 3422 N N . VAL A 1 458 ? -21.081 18.058 12.717 1.00 76.56 458 VAL A N 1
ATOM 3423 C CA . VAL A 1 458 ? -20.376 16.795 12.406 1.00 76.56 458 VAL A CA 1
ATOM 3424 C C . VAL A 1 458 ? -20.022 16.022 13.683 1.00 76.56 458 VAL A C 1
ATOM 3426 O O . VAL A 1 458 ? -20.250 14.812 13.776 1.00 76.56 458 VAL A O 1
ATOM 3429 N N . ALA A 1 459 ? -19.539 16.735 14.703 1.00 77.12 459 ALA A N 1
ATOM 3430 C CA . ALA A 1 459 ? -19.236 16.159 16.006 1.00 77.12 459 ALA A CA 1
ATOM 3431 C C . ALA A 1 459 ? -20.500 15.694 16.756 1.00 77.12 459 ALA A C 1
ATOM 3433 O O . ALA A 1 459 ? -20.502 14.608 17.334 1.00 77.12 459 ALA A O 1
ATOM 3434 N N . GLY A 1 460 ? -21.603 16.447 16.677 1.00 84.88 460 GLY A N 1
ATOM 3435 C CA . GLY A 1 460 ? -22.901 16.028 17.212 1.00 84.88 460 GLY A CA 1
ATOM 3436 C C . GLY A 1 460 ? -23.439 14.765 16.534 1.00 84.88 460 GLY A C 1
ATOM 3437 O O . GLY A 1 460 ? -23.828 13.812 17.206 1.00 84.88 460 GLY A O 1
ATOM 3438 N N . ALA A 1 461 ? -23.391 14.704 15.204 1.00 86.56 461 ALA A N 1
ATOM 3439 C CA . ALA A 1 461 ? -23.802 13.539 14.427 1.00 86.56 461 ALA A CA 1
ATOM 3440 C C . ALA A 1 461 ? -22.985 12.289 14.799 1.00 86.56 461 ALA A C 1
ATOM 3442 O O . ALA A 1 461 ? -23.536 11.194 14.929 1.00 86.56 461 ALA A O 1
ATOM 3443 N N . ARG A 1 462 ? -21.675 12.457 15.021 1.00 86.88 462 ARG A N 1
ATOM 3444 C CA . ARG A 1 462 ? -20.789 11.401 15.528 1.00 86.88 462 ARG A CA 1
ATOM 3445 C C . ARG A 1 462 ? -21.199 10.937 16.926 1.00 86.88 462 ARG A C 1
ATOM 3447 O O . ARG A 1 462 ? -21.354 9.736 17.137 1.00 86.88 462 ARG A O 1
ATOM 3454 N N . LEU A 1 463 ? -21.410 11.869 17.857 1.00 91.12 463 LEU A N 1
ATOM 3455 C CA . LEU A 1 463 ? -21.833 11.562 19.226 1.00 91.12 463 LEU A CA 1
ATOM 3456 C C . LEU A 1 463 ? -23.168 10.802 19.253 1.00 91.12 463 LEU A C 1
ATOM 3458 O O . LEU A 1 463 ? -23.294 9.807 19.962 1.00 91.12 463 LEU A O 1
ATOM 3462 N N . GLY A 1 464 ? -24.141 11.221 18.437 1.00 92.38 464 GLY A N 1
ATOM 3463 C CA . GLY A 1 464 ? -25.442 10.560 18.325 1.00 92.38 464 GLY A CA 1
ATOM 3464 C C . GLY A 1 464 ? -25.339 9.112 17.843 1.00 92.38 464 GLY A C 1
ATOM 3465 O O . GLY A 1 464 ? -25.939 8.222 18.445 1.00 92.38 464 GLY A O 1
ATOM 3466 N N . ARG A 1 465 ? -24.522 8.847 16.813 1.00 91.56 465 ARG A N 1
ATOM 3467 C CA . ARG A 1 465 ? -24.279 7.472 16.344 1.00 91.56 465 ARG A CA 1
ATOM 3468 C C . ARG A 1 465 ? -23.562 6.619 17.395 1.00 91.56 465 ARG A C 1
ATOM 3470 O O . ARG A 1 465 ? -23.918 5.455 17.561 1.00 91.56 465 ARG A O 1
ATOM 3477 N N . LEU A 1 466 ? -22.581 7.182 18.113 1.00 92.75 466 LEU A N 1
ATOM 3478 C CA . LEU A 1 466 ? -21.874 6.471 19.188 1.00 92.75 466 LEU A CA 1
ATOM 3479 C C . LEU A 1 466 ? -22.845 6.090 20.308 1.00 92.75 466 LEU A C 1
ATOM 3481 O O . LEU A 1 466 ? -22.831 4.956 20.774 1.00 92.75 466 LEU A O 1
ATOM 3485 N N . CYS A 1 467 ? -23.717 7.023 20.696 1.00 95.69 467 CYS A N 1
ATOM 3486 C CA . CYS A 1 467 ? -24.731 6.798 21.718 1.00 95.69 467 CYS A CA 1
ATOM 3487 C C . CYS A 1 467 ? -25.705 5.677 21.319 1.00 95.69 467 CYS A C 1
ATOM 3489 O O . CYS A 1 467 ? -25.964 4.775 22.112 1.00 95.69 467 CYS A O 1
ATOM 3491 N N . ALA A 1 468 ? -26.185 5.666 20.072 1.00 94.19 468 ALA A N 1
ATOM 3492 C CA . ALA A 1 468 ? -27.079 4.613 19.584 1.00 94.19 468 ALA A CA 1
ATOM 3493 C C . ALA A 1 468 ? -26.416 3.226 19.567 1.00 94.19 468 ALA A C 1
ATOM 3495 O O . ALA A 1 468 ? -27.046 2.226 19.916 1.00 94.19 468 ALA A O 1
ATOM 3496 N N . ALA A 1 469 ? -25.124 3.160 19.237 1.00 93.75 469 ALA A N 1
ATOM 3497 C CA . ALA A 1 469 ? -24.357 1.917 19.240 1.00 93.75 469 ALA A CA 1
ATOM 3498 C C . ALA A 1 469 ? -24.131 1.323 20.649 1.00 93.75 469 ALA A C 1
ATOM 3500 O O . ALA A 1 469 ? -23.738 0.161 20.762 1.00 93.75 469 ALA A O 1
ATOM 3501 N N . LEU A 1 470 ? -24.445 2.050 21.731 1.00 95.44 470 LEU A N 1
ATOM 3502 C CA . LEU A 1 470 ? -24.413 1.493 23.088 1.00 95.44 470 LEU A CA 1
ATOM 3503 C C . LEU A 1 470 ? -25.469 0.396 23.305 1.00 95.44 470 LEU A C 1
ATOM 3505 O O . LEU A 1 470 ? -25.247 -0.504 24.113 1.00 95.44 470 LEU A O 1
ATOM 3509 N N . HIS A 1 471 ? -26.592 0.423 22.578 1.00 94.75 471 HIS A N 1
ATOM 3510 C CA . HIS A 1 471 ? -27.634 -0.611 22.673 1.00 94.75 471 HIS A CA 1
ATOM 3511 C C . HIS A 1 471 ? -27.160 -1.994 22.208 1.00 94.75 471 HIS A C 1
ATOM 3513 O O . HIS A 1 471 ? -27.215 -2.930 23.012 1.00 94.75 471 HIS A O 1
ATOM 3519 N N . PRO A 1 472 ? -26.667 -2.167 20.963 1.00 93.25 472 PRO A N 1
ATOM 3520 C CA . PRO A 1 472 ? -26.102 -3.446 20.542 1.00 93.25 472 PRO A CA 1
ATOM 3521 C C . PRO A 1 472 ? -24.871 -3.831 21.373 1.00 93.25 472 PRO A C 1
ATOM 3523 O O . PRO A 1 472 ? -24.705 -5.005 21.690 1.00 93.25 472 PRO A O 1
ATOM 3526 N N . LEU A 1 473 ? -24.063 -2.862 21.824 1.00 93.88 473 LEU A N 1
ATOM 3527 C CA . LEU A 1 473 ? -22.909 -3.142 22.683 1.00 93.88 473 LEU A CA 1
ATOM 3528 C C . LEU A 1 473 ? -23.335 -3.750 24.024 1.00 93.88 473 LEU A C 1
ATOM 3530 O O . LEU A 1 473 ? -22.758 -4.739 24.473 1.00 93.88 473 LEU A O 1
ATOM 3534 N N . ARG A 1 474 ? -24.382 -3.199 24.646 1.00 95.25 474 ARG A N 1
ATOM 3535 C CA . ARG A 1 474 ? -24.997 -3.771 25.847 1.00 95.25 474 ARG A CA 1
ATOM 3536 C C . ARG A 1 474 ? -25.509 -5.188 2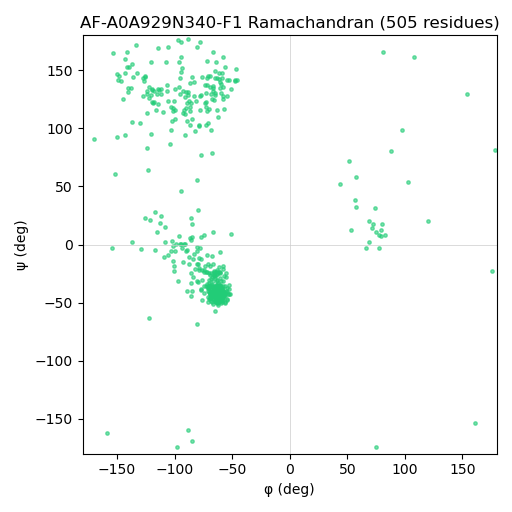5.602 1.00 95.25 474 ARG A C 1
ATOM 3538 O O . ARG A 1 474 ? -25.381 -6.021 26.497 1.00 95.25 474 ARG A O 1
ATOM 3545 N N . ALA A 1 475 ? -26.124 -5.454 24.450 1.00 93.19 475 ALA A N 1
ATOM 3546 C CA . ALA A 1 475 ? -26.644 -6.782 24.138 1.00 93.19 475 ALA A CA 1
ATOM 3547 C C . ALA A 1 475 ? -25.510 -7.820 24.084 1.00 93.19 475 ALA A C 1
ATOM 3549 O O . ALA A 1 475 ? -25.579 -8.820 24.798 1.00 93.19 475 ALA A O 1
ATOM 3550 N N . GLU A 1 476 ? -24.442 -7.532 23.336 1.00 91.69 476 GLU A N 1
ATOM 3551 C CA . GLU A 1 476 ? -23.280 -8.420 23.191 1.00 91.69 476 GLU A CA 1
ATOM 3552 C C . GLU A 1 476 ? -22.532 -8.628 24.515 1.00 91.69 476 GLU A C 1
ATOM 3554 O O . GLU A 1 476 ? -22.304 -9.761 24.940 1.00 91.69 476 GLU A O 1
ATOM 3559 N N . LEU A 1 477 ? -22.207 -7.546 25.233 1.00 94.06 477 LEU A N 1
ATOM 3560 C CA . LEU A 1 477 ? -21.526 -7.650 26.529 1.00 94.06 477 LEU A CA 1
ATOM 3561 C C . LEU A 1 477 ? -22.402 -8.349 27.577 1.00 94.06 477 LEU A C 1
ATOM 3563 O O . LEU A 1 477 ? -21.905 -9.119 28.394 1.00 94.06 477 LEU A O 1
ATOM 3567 N N . GLY A 1 478 ? -23.715 -8.117 27.546 1.00 93.69 478 GLY A N 1
ATOM 3568 C CA . GLY A 1 478 ? -24.665 -8.771 28.439 1.00 93.69 478 GLY A CA 1
ATOM 3569 C C . GLY A 1 478 ? -24.816 -10.273 28.177 1.00 93.69 478 GLY A C 1
ATOM 3570 O O . GLY A 1 478 ? -25.015 -11.033 29.126 1.00 93.69 478 GLY A O 1
ATOM 3571 N N . GLU A 1 479 ? -24.734 -10.718 26.920 1.00 90.12 479 GLU A N 1
ATOM 3572 C CA . GLU A 1 479 ? -24.641 -12.144 26.571 1.00 90.12 479 GLU A CA 1
ATOM 3573 C C . GLU A 1 479 ? -23.310 -12.739 27.048 1.00 90.12 479 GLU A C 1
ATOM 3575 O O . GLU A 1 479 ? -23.314 -13.772 27.719 1.00 90.12 479 GLU A O 1
ATOM 3580 N N . ALA A 1 480 ? -22.186 -12.060 26.794 1.00 88.81 480 ALA A N 1
ATOM 3581 C CA . ALA A 1 480 ? -20.860 -12.520 27.209 1.00 88.81 480 ALA A CA 1
ATOM 3582 C C . ALA A 1 480 ? -20.761 -12.728 28.732 1.00 88.81 480 ALA A C 1
ATOM 3584 O O . ALA A 1 480 ? -20.350 -13.798 29.181 1.00 88.81 480 ALA A O 1
ATOM 3585 N N . LEU A 1 481 ? -21.234 -11.760 29.526 1.00 92.56 481 LEU A N 1
ATOM 3586 C CA . LEU A 1 481 ? -21.270 -11.858 30.991 1.00 92.56 481 LEU A CA 1
ATOM 3587 C C . LEU A 1 481 ? -22.172 -12.987 31.498 1.00 92.56 481 LEU A C 1
ATOM 3589 O O . LEU A 1 481 ? -21.892 -13.608 32.525 1.00 92.56 481 LEU A O 1
ATOM 3593 N N . ARG A 1 482 ? -23.284 -13.266 30.809 1.00 93.38 482 ARG A N 1
ATOM 3594 C CA . ARG A 1 482 ? -24.131 -14.419 31.150 1.00 93.38 482 ARG A CA 1
ATOM 3595 C C . ARG A 1 482 ? -23.447 -15.735 30.803 1.00 93.38 482 ARG A C 1
ATOM 3597 O O . ARG A 1 482 ? -23.567 -16.682 31.573 1.00 93.38 482 ARG A O 1
ATOM 3604 N N . GLY A 1 483 ? -22.716 -15.778 29.691 1.00 87.69 483 GLY A N 1
ATOM 3605 C CA . GLY A 1 483 ? -21.917 -16.927 29.276 1.00 87.69 483 GLY A CA 1
ATOM 3606 C C . GLY A 1 483 ? -20.788 -17.267 30.254 1.00 87.69 483 GLY A C 1
ATOM 3607 O O . GLY A 1 483 ? -20.546 -18.447 30.501 1.00 87.69 483 GLY A O 1
ATOM 3608 N N . SER A 1 484 ? -20.143 -16.259 30.853 1.00 88.25 484 SER A N 1
ATOM 3609 C CA . SER A 1 484 ? -19.097 -16.450 31.871 1.00 88.25 484 SER A CA 1
ATOM 3610 C C . SER A 1 484 ? -19.635 -16.647 33.296 1.00 88.25 484 SER A C 1
ATOM 3612 O O . SER A 1 484 ? -18.895 -17.076 34.179 1.00 88.25 484 SER A O 1
ATOM 3614 N N . GLY A 1 485 ? -20.925 -16.381 33.536 1.00 86.81 485 GLY A N 1
ATOM 3615 C CA . GLY A 1 485 ? -21.538 -16.433 34.869 1.00 86.81 485 GLY A CA 1
ATOM 3616 C C . GLY A 1 485 ? -21.256 -15.199 35.737 1.00 86.81 485 GLY A C 1
ATOM 3617 O O . GLY A 1 485 ? -21.537 -15.215 36.934 1.00 86.81 485 GLY A O 1
ATOM 3618 N N . GLU A 1 486 ? -20.735 -14.123 35.148 1.00 88.88 486 GLU A N 1
ATOM 3619 C CA . GLU A 1 486 ? -20.283 -12.905 35.836 1.00 88.88 486 GLU A CA 1
ATOM 3620 C C . GLU A 1 486 ? -21.315 -11.772 35.807 1.00 88.88 486 GLU A C 1
ATOM 3622 O O . GLU A 1 486 ? -21.085 -10.708 36.375 1.00 88.88 486 GLU A O 1
ATOM 3627 N N . ALA A 1 487 ? -22.485 -11.984 35.198 1.00 88.69 487 ALA A N 1
ATOM 3628 C CA . ALA A 1 487 ? -23.537 -10.967 35.104 1.00 88.69 487 ALA A CA 1
ATOM 3629 C C . ALA A 1 487 ? -23.934 -10.355 36.466 1.00 88.69 487 ALA A C 1
ATOM 3631 O O . ALA A 1 487 ? -24.217 -9.160 36.534 1.00 88.69 487 ALA A O 1
ATOM 3632 N N . GLY A 1 488 ? -23.907 -11.149 37.545 1.00 91.00 488 GLY A N 1
ATOM 3633 C CA . GLY A 1 488 ? -24.177 -10.669 38.905 1.00 91.00 488 GLY A CA 1
ATOM 3634 C C . GLY A 1 488 ? -23.090 -9.749 39.470 1.00 91.00 488 GLY A C 1
ATOM 3635 O O . GLY A 1 488 ? -23.393 -8.892 40.290 1.00 91.00 488 GLY A O 1
ATOM 3636 N N . LEU A 1 489 ? -21.834 -9.853 39.012 1.00 94.06 489 LEU A N 1
ATOM 3637 C CA . LEU A 1 489 ? -20.763 -8.945 39.448 1.00 94.06 489 LEU A CA 1
ATOM 3638 C C . LEU A 1 489 ? -21.047 -7.512 38.997 1.00 94.06 489 LEU A C 1
ATOM 3640 O O . LEU A 1 489 ? -20.880 -6.578 39.779 1.00 94.06 489 LEU A O 1
ATOM 3644 N N . LEU A 1 490 ? -21.545 -7.338 37.770 1.00 93.56 490 LEU A N 1
ATOM 3645 C CA . LEU A 1 490 ? -21.898 -6.015 37.265 1.00 93.56 490 LEU A CA 1
ATOM 3646 C C . LEU A 1 490 ? -23.032 -5.381 38.086 1.00 93.56 490 LEU A C 1
ATOM 3648 O O . LEU A 1 490 ? -22.917 -4.225 38.490 1.00 93.56 490 LEU A O 1
ATOM 3652 N N . SER A 1 491 ? -24.118 -6.124 38.336 1.00 91.38 491 SER A N 1
ATOM 3653 C CA . SER A 1 491 ? -25.309 -5.594 39.015 1.00 91.38 491 SER A CA 1
ATOM 3654 C C . SER A 1 491 ? -25.147 -5.445 40.525 1.00 91.38 491 SER A C 1
ATOM 3656 O O . SER A 1 491 ? -25.647 -4.476 41.092 1.00 91.38 491 SER A O 1
ATOM 3658 N N . ASP A 1 492 ? -24.462 -6.388 41.174 1.00 93.31 492 ASP A N 1
ATOM 3659 C CA . ASP A 1 492 ? -24.469 -6.510 42.636 1.00 93.31 492 ASP A CA 1
ATOM 3660 C C . ASP A 1 492 ? -23.204 -5.917 43.275 1.00 93.31 492 ASP A C 1
ATOM 3662 O O . ASP A 1 492 ? -23.201 -5.627 44.474 1.00 93.31 492 ASP A O 1
ATOM 3666 N N . VAL A 1 493 ? -22.133 -5.721 42.491 1.00 94.75 493 VAL A N 1
ATOM 3667 C CA . VAL A 1 493 ? -20.834 -5.226 42.973 1.00 94.75 493 VAL A CA 1
ATOM 3668 C C . VAL A 1 493 ? -20.403 -3.954 42.249 1.00 94.75 493 VAL A C 1
ATOM 3670 O O . VAL A 1 493 ? -20.294 -2.908 42.891 1.00 94.75 493 VAL A O 1
ATOM 3673 N N . GLU A 1 494 ? -20.169 -4.008 40.937 1.00 95.31 494 GLU A N 1
ATOM 3674 C CA . GLU A 1 494 ? -19.523 -2.912 40.200 1.00 95.31 494 GLU A CA 1
ATOM 3675 C C . GLU A 1 494 ? -20.396 -1.653 40.135 1.00 95.31 494 GLU A C 1
ATOM 3677 O O . GLU A 1 494 ? -19.943 -0.570 40.510 1.00 95.31 494 GLU A O 1
ATOM 3682 N N . MET A 1 495 ? -21.670 -1.777 39.744 1.00 94.56 495 MET A N 1
ATOM 3683 C CA . MET A 1 495 ? -22.582 -0.628 39.668 1.00 94.56 495 MET A CA 1
ATOM 3684 C C . MET A 1 495 ? -22.846 0.027 41.041 1.00 94.56 495 MET A C 1
ATOM 3686 O O . MET A 1 495 ? -22.687 1.248 41.148 1.00 94.56 495 MET A O 1
ATOM 3690 N N . PRO A 1 496 ? -23.166 -0.719 42.124 1.00 94.50 496 PRO A N 1
ATOM 3691 C CA . PRO A 1 496 ? -23.278 -0.131 43.462 1.00 94.50 496 PRO A CA 1
ATOM 3692 C C . PRO A 1 496 ? -21.982 0.541 43.931 1.00 94.50 496 PRO A C 1
ATOM 3694 O O . PRO A 1 496 ? -22.020 1.609 44.547 1.00 94.50 496 PRO A O 1
ATOM 3697 N N . THR A 1 497 ? -20.823 -0.045 43.614 1.00 94.69 497 THR A N 1
ATOM 3698 C CA . THR A 1 497 ? -19.517 0.532 43.962 1.00 94.69 497 THR A CA 1
ATOM 3699 C C . THR A 1 497 ? -19.267 1.832 43.203 1.00 94.69 497 THR A C 1
ATOM 3701 O O . THR A 1 497 ? -18.852 2.821 43.811 1.00 94.69 497 THR A O 1
ATOM 3704 N N . ALA A 1 498 ? -19.578 1.879 41.906 1.00 93.94 498 ALA A N 1
ATOM 3705 C CA . ALA A 1 498 ? -19.480 3.088 41.093 1.00 93.94 498 ALA A CA 1
ATOM 3706 C C . ALA A 1 498 ? -20.339 4.232 41.661 1.00 93.94 498 ALA A C 1
ATOM 3708 O O . ALA A 1 498 ? -19.852 5.360 41.762 1.00 93.94 498 ALA A O 1
ATOM 3709 N N . ALA A 1 499 ? -21.564 3.943 42.118 1.00 91.81 499 ALA A N 1
ATOM 3710 C CA . ALA A 1 499 ? -22.442 4.919 42.769 1.00 91.81 499 ALA A CA 1
ATOM 3711 C C . ALA A 1 499 ? -21.860 5.457 44.090 1.00 91.81 499 ALA A C 1
ATOM 3713 O O . ALA A 1 499 ? -21.866 6.671 44.329 1.00 91.81 499 ALA A O 1
ATOM 3714 N N . VAL A 1 500 ? -21.290 4.583 44.928 1.00 93.62 500 VAL A N 1
ATOM 3715 C CA . VAL A 1 500 ? -20.618 4.988 46.175 1.00 93.62 500 VAL A CA 1
ATOM 3716 C C . VAL A 1 500 ? -19.388 5.851 45.886 1.00 93.62 500 VAL A C 1
ATOM 3718 O O . VAL A 1 500 ? -19.237 6.908 46.501 1.00 93.62 500 VAL A O 1
ATOM 3721 N N . LEU A 1 501 ? -18.542 5.459 44.927 1.00 93.06 501 LEU A N 1
ATOM 3722 C CA . LEU A 1 501 ? -17.356 6.227 44.529 1.00 93.06 501 LEU A CA 1
ATOM 3723 C C . LEU A 1 501 ? -17.740 7.606 43.980 1.00 93.06 501 LEU A C 1
ATOM 3725 O O . LEU A 1 501 ? -17.189 8.613 44.424 1.00 93.06 501 LEU A O 1
ATOM 3729 N N . ALA A 1 502 ? -18.757 7.672 43.114 1.00 90.56 502 ALA A N 1
ATOM 3730 C CA . ALA A 1 502 ? -19.320 8.934 42.634 1.00 90.56 502 ALA A CA 1
ATOM 3731 C C . ALA A 1 502 ? -19.826 9.820 43.787 1.00 90.56 502 ALA A C 1
ATOM 3733 O O . ALA A 1 502 ? -19.811 11.048 43.694 1.00 90.56 502 ALA A O 1
ATOM 3734 N N . GLY A 1 503 ? -20.306 9.200 44.872 1.00 88.69 503 GLY A N 1
ATOM 3735 C CA . GLY A 1 503 ? -20.714 9.833 46.125 1.00 88.69 503 GLY A CA 1
ATOM 3736 C C . GLY A 1 503 ? -19.558 10.381 46.963 1.00 88.69 503 GLY A C 1
ATOM 3737 O O . GLY A 1 503 ? -19.674 11.465 47.536 1.00 88.69 503 GLY A O 1
ATOM 3738 N N . MET A 1 504 ? -18.445 9.654 47.024 1.00 91.12 504 MET A N 1
ATOM 3739 C CA . MET A 1 504 ? -17.253 10.032 47.788 1.00 91.12 504 MET A CA 1
ATOM 3740 C C . MET A 1 504 ? -16.460 11.153 47.115 1.00 91.12 504 MET A C 1
ATOM 3742 O O . MET A 1 504 ? -15.950 12.038 47.796 1.00 91.12 504 MET A O 1
ATOM 3746 N N . GLU A 1 505 ? -16.407 11.166 45.783 1.00 88.62 505 GLU A N 1
ATOM 3747 C CA . GLU A 1 505 ? -15.707 12.185 44.986 1.00 88.62 505 GLU A CA 1
ATOM 3748 C C . GLU A 1 505 ? -16.454 13.539 44.949 1.00 88.62 505 GLU A C 1
ATOM 3750 O O . GLU A 1 505 ? -16.090 14.454 44.214 1.00 88.62 505 GLU A O 1
ATOM 3755 N N . ARG A 1 506 ? -17.519 13.695 45.749 1.00 75.12 506 ARG A N 1
ATOM 3756 C CA . ARG A 1 506 ? -18.326 14.922 45.822 1.00 75.12 506 ARG A CA 1
ATOM 3757 C C . ARG A 1 506 ? -17.703 16.042 46.661 1.00 75.12 506 ARG A C 1
ATOM 3759 O O . ARG A 1 506 ? -18.273 17.132 46.627 1.00 75.12 506 ARG A O 1
ATOM 3766 N N . VAL A 1 507 ? -16.647 15.749 47.425 1.00 58.50 507 VAL A N 1
ATOM 3767 C CA . VAL A 1 507 ? -16.071 16.617 48.472 1.00 58.50 507 VAL A CA 1
ATOM 3768 C C . VAL A 1 507 ? -15.163 17.700 47.910 1.00 58.50 507 VAL A C 1
ATOM 3770 O O . VAL A 1 507 ? -14.298 17.366 47.071 1.00 58.50 507 VAL A O 1
#

Organism: NCBI:txid52768